Protein AF-A0A7R9LX48-F1 (afdb_monomer)

Nearest PDB structures (foldseek):
  8v8c-assembly1_E  TM=8.780E-01  e=1.061E-19  Homo sapiens
  8v8d-assembly1_E  TM=8.866E-01  e=4.436E-19  Homo sapiens
  8ut1-assembly1_A  TM=8.371E-01  e=2.857E-19  Homo sapiens
  7koo-assembly1_A  TM=8.079E-01  e=8.516E-20  Homo sapiens
  8v8d-assembly1_B  TM=8.212E-01  e=4.436E-19  Homo sapiens

Secondary structure (DSSP, 8-state):
----PPPP---TTTTS-EEEEEEEEE-SSS-TTT------SSPP-TT-PPPSSEEEEEEEEEEEEEEETTEEEEEEEEEEEEEEEE--HHHIIIIIHHHHHHHHHHHHGGGS-TT-HHHHHHHHHHHHHHHHHHHHHHHHH-S--SS--HHHHHHHHHHHHHHHHHHHHHHHHHTT-------------------EE--EEEEEEEEE--GGGGTT--EEEE-TTSS----EEETTBS-TTHHHHSB---PEEEETEEEEEE--EE---B------TTTTS-EEEEEEEEEESS--TTT----------TT----SSEEEEEEEEEEEEEEETTEEEEEEEEEEEEEEEE--HHHIIIIIHHHHHHHHHHHHHTTS-TT-THHHHHHHHHHHHHHHHHHHHHHHS-S--SS--HHHHHHHHHHHHHHHHHHHHHHHHHHHHS-PPPPHHHHHHHSPPGGG---------------------------------------------------TTSSSS----

Sequence (521 aa):
MLVKSLCDVDISDWPYDEQNCFLRFGSWTHDGLSIDISNDSKISLNDYWKSPEWDLIDSRSERRDFYFDCCPEPYPDVTFYLRLRRKTSLYHFTVFIPVTTAVILNLLMFWFSIRSSVRFLLSSLSLLMLTVILLYLGSKFGLGANSIPYAIRYISRTILTIGLTLVWTTIAYNLLNMNIQLPDPLRRLTAPTEWLAIKQSLTDSHLTWKPEDYGGISTIRVNADEVFKPDIMLYNSADVLSMKDNLIQTKLLLFSNGRLFWEPPILVKSLCDVDISNWPYDEQNCFLRFGSWTHDGLSYLYSLPNIVVKKLWKSPEWDLIDSRSERRDIYYDCCPEPYPDVTFYLRLRRKTSLYHFTVFIPVTTAVILNLLMFWFSIRSSVRFLLSSLSLLMLTIILLYLGSKFGLGANSIPYAIRYISRTILTIGLTLVWTTIAYNLLNMNIQLPDPLRRLTAPTEWLVIHSTHENSDTMVLTNDQQVINNPKDKSLEVLNSKHNGKNNATLPIDRLSDFNRSFLQGVV

Solvent-accessible surface area (backbone atoms only — not comparable to full-atom values): 32342 Å² total; per-residue (Å²): 134,90,80,84,71,82,58,82,73,68,36,42,59,42,63,74,27,65,36,74,33,58,48,81,48,61,64,92,88,52,39,36,91,81,52,71,75,85,78,93,66,68,71,81,61,90,89,58,79,84,52,55,48,39,45,80,78,46,60,48,66,46,71,49,75,43,70,53,99,90,44,96,58,45,36,42,30,43,36,36,40,37,33,34,35,44,48,47,70,51,47,44,53,56,47,49,51,56,52,54,46,40,52,55,55,55,64,56,40,74,77,50,60,87,86,41,68,55,44,59,50,56,47,52,49,42,44,51,47,51,50,53,52,50,53,54,53,46,72,73,62,56,95,82,58,95,47,74,27,52,59,57,57,48,52,53,53,50,47,50,55,49,49,52,52,47,52,52,52,47,51,63,42,44,77,71,55,77,88,85,92,87,88,90,92,90,87,89,90,89,85,91,87,83,82,43,70,53,83,46,75,51,72,41,88,86,59,51,55,63,28,79,88,56,84,62,52,50,67,49,78,48,57,64,85,80,51,96,72,82,62,71,40,61,74,48,38,68,50,67,77,45,54,69,75,41,40,52,90,51,70,25,43,38,30,31,84,11,35,37,41,39,69,40,46,36,56,84,53,62,53,59,84,66,66,37,40,54,38,61,77,29,66,39,73,36,56,49,39,35,30,51,81,87,56,45,44,89,80,47,81,83,72,84,68,76,82,75,77,83,77,72,77,82,53,92,56,44,43,80,77,47,75,54,70,48,76,46,73,42,73,49,101,90,44,96,60,41,40,47,34,43,38,36,39,39,34,34,35,47,60,43,68,67,52,45,65,72,46,50,46,58,50,53,48,36,51,51,46,44,61,51,33,72,77,48,63,75,89,44,60,63,42,56,52,46,40,50,51,31,45,43,54,52,49,55,52,43,46,52,51,44,64,70,64,48,58,20,55,86,45,68,31,48,55,58,59,49,52,41,50,48,45,51,52,54,44,51,53,53,52,50,52,50,52,54,43,48,60,76,70,50,95,65,85,70,56,67,75,56,45,68,69,68,49,76,69,77,90,75,66,85,82,80,87,78,89,74,93,80,83,80,94,77,89,85,90,77,80,96,75,91,81,90,81,88,78,84,89,87,89,81,89,80,88,82,90,82,89,85,90,85,82,85,85,86,87,80,94,86,76,96,81,79,88,79,90,82,80,92,130

pLDDT: mean 72.05, std 21.36, range [21.66, 93.88]

Structure (mmCIF, N/CA/C/O backbone):
data_AF-A0A7R9LX48-F1
#
_entry.id   AF-A0A7R9LX48-F1
#
loop_
_atom_site.group_PDB
_atom_site.id
_atom_site.type_symbol
_atom_site.label_atom_id
_atom_site.label_alt_id
_atom_site.label_comp_id
_atom_site.label_asym_id
_atom_site.label_entity_id
_atom_site.label_seq_id
_atom_site.pdbx_PDB_ins_code
_atom_site.Cartn_x
_atom_site.Cartn_y
_atom_site.Cartn_z
_atom_site.occupancy
_atom_site.B_iso_or_equiv
_atom_site.auth_seq_id
_atom_site.auth_comp_id
_atom_site.auth_asym_id
_atom_site.auth_atom_id
_atom_site.pdbx_PDB_model_num
ATOM 1 N N . MET A 1 1 ? 15.789 9.978 -20.366 1.00 42.72 1 MET A N 1
ATOM 2 C CA . MET A 1 1 ? 16.245 10.582 -19.089 1.00 42.72 1 MET A CA 1
ATOM 3 C C . MET A 1 1 ? 15.123 10.430 -18.071 1.00 42.72 1 MET A C 1
ATOM 5 O O . MET A 1 1 ? 14.042 10.920 -18.362 1.00 42.72 1 MET A O 1
ATOM 9 N N . LEU A 1 2 ? 15.311 9.743 -16.934 1.00 46.19 2 LEU A N 1
ATOM 10 C CA . LEU A 1 2 ? 14.241 9.652 -15.924 1.00 46.19 2 LEU A CA 1
ATOM 11 C C . LEU A 1 2 ? 14.412 10.766 -14.887 1.00 46.19 2 LE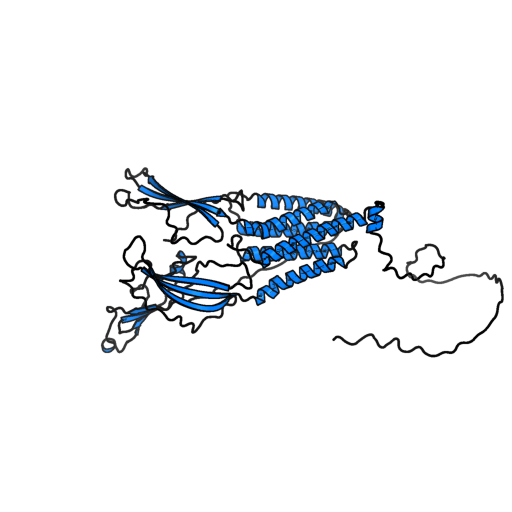U A C 1
ATOM 13 O O . LEU A 1 2 ? 15.250 10.682 -13.991 1.00 46.19 2 LEU A O 1
ATOM 17 N N . VAL A 1 3 ? 13.628 11.829 -15.060 1.00 61.56 3 VAL A N 1
ATOM 18 C CA . VAL A 1 3 ? 13.671 13.029 -14.223 1.00 61.56 3 VAL A CA 1
ATOM 19 C C . VAL A 1 3 ? 12.763 12.836 -13.013 1.00 61.56 3 VAL A C 1
ATOM 21 O O . VAL A 1 3 ? 11.554 12.670 -13.151 1.00 61.56 3 VAL A O 1
ATOM 24 N N . LYS A 1 4 ? 13.348 12.877 -11.815 1.00 64.88 4 LYS A N 1
ATOM 25 C CA . LYS A 1 4 ? 12.601 13.026 -10.562 1.00 64.88 4 LYS A CA 1
ATOM 26 C C . LYS A 1 4 ? 12.498 14.520 -10.272 1.00 64.88 4 LYS A C 1
ATOM 28 O O . LYS A 1 4 ? 13.511 15.132 -9.945 1.00 64.88 4 LYS A O 1
ATOM 33 N N . SER A 1 5 ? 11.309 15.105 -10.402 1.00 74.19 5 SER A N 1
ATOM 34 C CA . SER A 1 5 ? 11.059 16.457 -9.899 1.00 74.19 5 SER A CA 1
ATOM 35 C C . SER A 1 5 ? 10.592 16.425 -8.449 1.00 74.19 5 SER A C 1
ATOM 37 O O . SER A 1 5 ? 10.004 15.451 -7.974 1.00 74.19 5 SER A O 1
ATOM 39 N N . LEU A 1 6 ? 10.850 17.526 -7.750 1.00 77.38 6 LEU A N 1
ATOM 40 C CA . LEU A 1 6 ? 10.155 17.848 -6.517 1.00 77.38 6 LEU A CA 1
ATOM 41 C C . LEU A 1 6 ? 8.783 18.411 -6.898 1.00 77.38 6 LEU A C 1
ATOM 43 O O . LEU A 1 6 ? 8.697 19.450 -7.546 1.00 77.38 6 LEU A O 1
ATOM 47 N N . CYS A 1 7 ? 7.725 17.713 -6.500 1.00 82.88 7 CYS A N 1
ATOM 48 C CA . CYS A 1 7 ? 6.380 18.269 -6.441 1.00 82.88 7 CYS A CA 1
ATOM 49 C C . CYS A 1 7 ? 6.104 18.623 -4.979 1.00 82.88 7 CYS A C 1
ATOM 51 O O . CYS A 1 7 ? 6.308 17.774 -4.109 1.00 82.88 7 CYS A O 1
ATOM 53 N N . ASP A 1 8 ? 5.684 19.858 -4.706 1.00 80.62 8 ASP A N 1
ATOM 54 C CA . ASP A 1 8 ? 5.166 20.217 -3.386 1.00 80.62 8 ASP A CA 1
ATOM 55 C C . ASP A 1 8 ? 3.741 19.666 -3.274 1.00 80.62 8 ASP A C 1
ATOM 57 O O . ASP A 1 8 ? 2.909 19.890 -4.155 1.00 80.62 8 ASP A O 1
ATOM 61 N N . VAL A 1 9 ? 3.498 18.863 -2.241 1.00 81.25 9 VAL A N 1
ATOM 62 C CA . VAL A 1 9 ? 2.287 18.047 -2.090 1.00 81.25 9 VAL A CA 1
ATOM 63 C C . VAL A 1 9 ? 1.532 18.548 -0.868 1.00 81.25 9 VAL A C 1
ATOM 65 O O . VAL A 1 9 ? 1.951 18.287 0.263 1.00 81.25 9 VAL A O 1
ATOM 68 N N . ASP A 1 10 ? 0.400 19.225 -1.071 1.00 83.50 10 ASP A N 1
ATOM 69 C CA . ASP A 1 10 ? -0.455 19.618 0.050 1.00 83.50 10 ASP A CA 1
ATOM 70 C C . ASP A 1 10 ? -1.333 18.439 0.474 1.00 83.50 10 ASP A C 1
ATOM 72 O O . ASP A 1 10 ? -2.256 18.022 -0.225 1.00 83.50 10 ASP A O 1
ATOM 76 N N . ILE A 1 11 ? -1.041 17.890 1.650 1.00 84.62 11 ILE A N 1
ATOM 77 C CA . ILE A 1 11 ? -1.759 16.749 2.226 1.00 84.62 11 ILE A CA 1
ATOM 78 C C . ILE A 1 11 ? -2.866 17.164 3.208 1.00 84.62 11 ILE A C 1
ATOM 80 O O . ILE A 1 11 ? -3.374 16.313 3.943 1.00 84.62 11 ILE A O 1
ATOM 84 N N . SER A 1 12 ? -3.258 18.445 3.243 1.00 85.19 12 SER A N 1
ATOM 85 C CA . SER A 1 12 ? -4.293 18.961 4.154 1.00 85.19 12 SER A CA 1
ATOM 86 C C . SER A 1 12 ? -5.594 18.148 4.076 1.00 85.19 12 SER A C 1
ATOM 88 O O . SER A 1 12 ? -6.028 17.604 5.097 1.00 85.19 12 SER A O 1
ATOM 90 N N . ASP A 1 13 ? -6.139 17.976 2.866 1.00 85.19 13 ASP A N 1
ATOM 91 C CA . ASP A 1 13 ? -7.401 17.268 2.569 1.00 85.19 13 ASP A CA 1
ATOM 92 C C . ASP A 1 13 ? -7.255 15.750 2.336 1.00 85.19 13 ASP A C 1
ATOM 94 O O . ASP A 1 13 ? -8.155 15.086 1.812 1.00 85.19 13 ASP A O 1
ATOM 98 N N . TRP A 1 14 ? -6.135 15.154 2.754 1.00 85.50 14 TRP A N 1
ATOM 99 C CA . TRP A 1 14 ? -5.916 13.714 2.607 1.00 85.50 14 TRP A CA 1
ATOM 100 C C . TRP A 1 14 ? -7.057 12.874 3.235 1.00 85.50 14 TRP A C 1
ATOM 102 O O . TRP A 1 14 ? -7.504 13.173 4.352 1.00 85.50 14 TRP A O 1
ATOM 112 N N . PRO A 1 15 ? -7.502 11.775 2.583 1.00 85.38 15 PRO A N 1
ATOM 113 C CA . PRO A 1 15 ? -6.955 11.174 1.358 1.00 85.38 15 PRO A CA 1
ATOM 114 C C . PRO A 1 15 ? -7.598 11.664 0.051 1.00 85.38 15 PRO A C 1
ATOM 116 O O . PRO A 1 15 ? -7.398 11.025 -0.978 1.00 85.38 15 PRO A O 1
ATOM 119 N N . TYR A 1 16 ? -8.402 12.728 0.073 1.00 88.31 16 TYR A N 1
ATOM 120 C CA . TYR A 1 16 ? -9.084 13.262 -1.117 1.00 88.31 16 TYR A CA 1
ATOM 121 C C . TYR A 1 16 ? -8.260 14.345 -1.826 1.00 88.31 16 TYR A C 1
ATOM 123 O O . TYR A 1 16 ? -8.802 15.156 -2.573 1.00 88.31 16 TYR A O 1
ATOM 131 N N . ASP A 1 17 ? -6.954 14.368 -1.567 1.00 86.75 17 ASP A N 1
ATOM 132 C CA . ASP A 1 17 ? -6.044 15.402 -2.023 1.00 86.75 17 ASP A CA 1
ATOM 133 C C . ASP A 1 17 ? -5.820 15.368 -3.547 1.00 86.75 17 ASP A C 1
ATOM 135 O O . ASP A 1 17 ? -5.665 14.309 -4.170 1.00 86.75 17 ASP A O 1
ATOM 139 N N . GLU A 1 18 ? -5.792 16.565 -4.136 1.00 90.56 18 GLU A N 1
ATOM 140 C CA . GLU A 1 18 ? -5.406 16.815 -5.523 1.00 90.56 18 GLU A CA 1
ATOM 141 C C . GLU A 1 18 ? -4.101 17.601 -5.560 1.00 90.56 18 GLU A C 1
ATOM 143 O O . GLU A 1 18 ? -3.946 18.589 -4.849 1.00 90.56 18 GLU A O 1
ATOM 148 N N . GLN A 1 19 ? -3.178 17.177 -6.418 1.00 90.00 19 GLN A N 1
ATOM 149 C CA . GLN A 1 19 ? -1.835 17.736 -6.514 1.00 90.00 19 GLN A CA 1
ATOM 150 C C . GLN A 1 19 ? -1.603 18.300 -7.910 1.00 90.00 19 GLN A C 1
ATOM 152 O O . GLN A 1 19 ? -1.881 17.636 -8.911 1.00 90.00 19 GLN A O 1
ATOM 157 N N . ASN A 1 20 ? -1.073 19.520 -7.978 1.00 90.06 20 ASN A N 1
ATOM 158 C CA . ASN A 1 20 ? -0.695 20.178 -9.226 1.00 90.06 20 ASN A CA 1
ATOM 159 C C . ASN A 1 20 ? 0.831 20.174 -9.338 1.00 90.06 20 ASN A C 1
ATOM 161 O O . ASN A 1 20 ? 1.501 21.131 -8.953 1.00 90.06 20 ASN A O 1
ATOM 165 N N . CYS A 1 21 ? 1.377 19.075 -9.847 1.00 90.06 21 CYS A N 1
ATOM 166 C CA . CYS A 1 21 ? 2.811 18.932 -10.056 1.00 90.06 21 CYS A CA 1
ATOM 167 C C . CYS A 1 21 ? 3.228 19.579 -11.379 1.00 90.06 21 CYS A C 1
ATOM 169 O O . CYS A 1 21 ? 2.455 19.598 -12.338 1.00 90.06 21 CYS A O 1
ATOM 171 N N . PHE A 1 22 ? 4.468 20.060 -11.463 1.00 88.06 22 PHE A N 1
ATOM 172 C CA . PHE A 1 22 ? 5.034 20.538 -12.721 1.00 88.06 22 PHE A CA 1
ATOM 173 C C . PHE A 1 22 ? 6.411 19.929 -13.005 1.00 88.06 22 PHE A C 1
ATOM 175 O O . PHE A 1 22 ? 7.167 19.570 -12.099 1.00 88.06 22 PHE A O 1
ATOM 182 N N . LEU A 1 23 ? 6.720 19.794 -14.293 1.00 87.44 23 LEU A N 1
ATOM 183 C CA . LEU A 1 23 ? 8.007 19.361 -14.824 1.00 87.44 23 LEU A CA 1
ATOM 184 C C . LEU A 1 23 ? 8.488 20.439 -15.791 1.00 87.44 23 LEU A C 1
ATOM 186 O O . LEU A 1 23 ? 7.811 20.715 -16.777 1.00 87.44 23 LEU A O 1
ATOM 190 N N . ARG A 1 24 ? 9.635 21.056 -15.506 1.00 86.50 24 ARG A N 1
ATOM 191 C CA . ARG A 1 24 ? 10.210 22.125 -16.327 1.00 86.50 24 ARG A CA 1
ATOM 192 C C . ARG A 1 24 ? 11.429 21.598 -17.076 1.00 86.50 24 ARG A C 1
ATOM 194 O O . ARG A 1 24 ? 12.352 21.095 -16.439 1.00 86.50 24 ARG A O 1
ATOM 201 N N . PHE A 1 25 ? 11.424 21.720 -18.398 1.00 86.88 25 PHE A N 1
ATOM 202 C CA . PHE A 1 25 ? 12.516 21.303 -19.274 1.00 86.88 25 PHE A CA 1
ATOM 203 C C . PHE A 1 25 ? 12.965 22.488 -20.124 1.00 86.88 25 PHE A C 1
ATOM 205 O O . PHE A 1 25 ? 12.151 2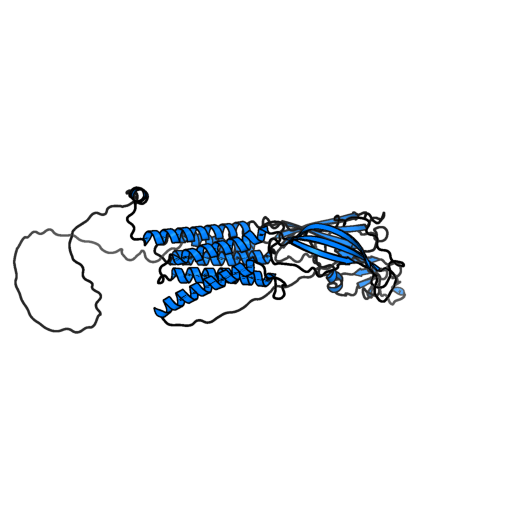3.120 -20.787 1.00 86.88 25 PHE A O 1
ATOM 212 N N . GLY A 1 26 ? 14.260 22.774 -20.113 1.00 87.31 26 GLY A N 1
ATOM 213 C CA . GLY A 1 26 ? 14.871 23.846 -20.888 1.00 87.31 26 GLY A CA 1
ATOM 214 C C . GLY A 1 26 ? 16.375 23.626 -20.980 1.00 87.31 26 GLY A C 1
ATOM 215 O O . GLY A 1 26 ? 16.943 22.827 -20.227 1.00 87.31 26 GLY A O 1
ATOM 216 N N . SER A 1 27 ? 17.015 24.319 -21.913 1.00 84.94 27 SER A N 1
ATOM 217 C CA . SER A 1 27 ? 18.471 24.326 -22.034 1.00 84.94 27 SER A CA 1
ATOM 218 C C . SER A 1 27 ? 19.102 25.180 -20.926 1.00 84.94 27 SER A C 1
ATOM 220 O O . SER A 1 27 ? 18.597 26.250 -20.596 1.00 84.94 27 SER A O 1
ATOM 222 N N . TRP A 1 28 ? 20.217 24.713 -20.351 1.00 79.00 28 TRP A N 1
ATOM 223 C CA . TRP A 1 28 ? 20.989 25.467 -19.348 1.00 79.00 28 TRP A CA 1
ATOM 224 C C . TRP A 1 28 ? 22.219 26.181 -19.936 1.00 79.00 28 TRP A C 1
ATOM 226 O O . TRP A 1 28 ? 22.790 27.059 -19.297 1.00 79.00 28 TRP A O 1
ATOM 236 N N . THR A 1 29 ? 22.664 25.786 -21.133 1.00 82.38 29 THR A N 1
ATOM 237 C CA . THR A 1 29 ? 23.929 26.247 -21.745 1.00 82.38 29 THR A CA 1
ATOM 238 C C . THR A 1 29 ? 23.744 26.959 -23.081 1.00 82.38 29 THR A C 1
ATOM 240 O O . THR A 1 29 ? 24.585 27.768 -23.455 1.00 82.38 29 THR A O 1
ATOM 243 N N . HIS A 1 30 ? 22.661 26.651 -23.789 1.00 84.75 30 HIS A N 1
ATOM 244 C CA . HIS A 1 30 ? 22.293 27.215 -25.087 1.00 84.75 30 HIS A CA 1
ATOM 245 C C . HIS A 1 30 ? 21.039 28.077 -24.960 1.00 84.75 30 HIS A C 1
ATOM 247 O O . HIS A 1 30 ? 20.122 27.721 -24.216 1.00 84.75 30 HIS A O 1
ATOM 253 N N . ASP A 1 31 ? 21.025 29.188 -25.683 1.00 85.50 31 ASP A N 1
ATOM 254 C CA . ASP A 1 31 ? 19.901 30.111 -25.816 1.00 85.50 31 ASP A CA 1
ATOM 255 C C . ASP A 1 31 ? 18.892 29.634 -26.879 1.00 85.50 31 ASP A C 1
ATOM 257 O O . ASP A 1 31 ? 19.139 28.691 -27.633 1.00 85.50 31 ASP A O 1
ATOM 261 N N . GLY A 1 32 ? 17.755 30.320 -26.976 1.00 82.69 32 GLY A N 1
ATOM 262 C CA . GLY A 1 32 ? 16.702 30.047 -27.957 1.00 82.69 32 GLY A CA 1
ATOM 263 C C . GLY A 1 32 ? 17.077 30.365 -29.405 1.00 82.69 32 GLY A C 1
ATOM 264 O O . GLY A 1 32 ? 16.365 29.952 -30.315 1.00 82.69 32 GLY A O 1
ATOM 265 N N . LEU A 1 33 ? 18.181 31.085 -29.636 1.00 84.19 33 LEU A N 1
ATOM 266 C CA . LEU A 1 33 ? 18.713 31.338 -30.977 1.00 84.19 33 LEU A CA 1
ATOM 267 C C . LEU A 1 33 ? 19.552 30.159 -31.491 1.00 84.19 33 LEU A C 1
ATOM 269 O O . LEU A 1 33 ? 19.600 29.934 -32.700 1.00 84.19 33 LEU A O 1
ATOM 273 N N . SER A 1 34 ? 20.194 29.402 -30.595 1.00 85.44 34 SER A N 1
ATOM 274 C CA . SER A 1 34 ? 20.940 28.186 -30.942 1.00 85.44 34 SER A CA 1
ATOM 275 C C . SER A 1 34 ? 20.128 26.896 -30.779 1.00 85.44 34 SER A C 1
ATOM 277 O O . SER A 1 34 ? 20.338 25.963 -31.554 1.00 85.44 34 SER A O 1
ATOM 279 N N . ILE A 1 35 ? 19.190 26.831 -29.825 1.00 82.69 35 ILE A N 1
ATOM 280 C CA . ILE A 1 35 ? 18.263 25.704 -29.630 1.00 82.69 35 ILE A CA 1
ATOM 281 C C . ILE A 1 35 ? 16.863 26.232 -29.282 1.00 82.69 35 ILE A C 1
ATOM 283 O O . ILE A 1 35 ? 16.587 26.563 -28.129 1.00 82.69 35 ILE A O 1
ATOM 287 N N . ASP A 1 36 ? 15.950 26.242 -30.257 1.00 80.50 36 ASP A N 1
ATOM 288 C CA . ASP A 1 36 ? 14.526 26.479 -29.991 1.00 80.50 36 ASP A CA 1
ATOM 289 C C . ASP A 1 36 ? 13.814 25.178 -29.579 1.00 80.50 36 ASP A C 1
ATOM 291 O O . ASP A 1 36 ? 14.086 24.098 -30.109 1.00 80.50 36 ASP A O 1
ATOM 295 N N . ILE A 1 37 ? 12.891 25.286 -28.623 1.00 82.56 37 ILE A N 1
ATOM 296 C CA . ILE A 1 37 ? 12.090 24.176 -28.101 1.00 82.56 37 ILE A CA 1
ATOM 297 C C . ILE A 1 37 ? 10.623 24.473 -28.421 1.00 82.56 37 ILE A C 1
ATOM 299 O O . ILE A 1 37 ? 10.013 25.349 -27.802 1.00 82.56 37 ILE A O 1
ATOM 303 N N . SER A 1 38 ? 10.046 23.744 -29.378 1.00 78.94 38 SER A N 1
ATOM 304 C CA . SER A 1 38 ? 8.630 23.859 -29.742 1.00 78.94 38 SER A CA 1
ATOM 305 C C . SER A 1 38 ? 7.711 23.133 -28.745 1.00 78.94 38 SER A C 1
ATOM 307 O O . SER A 1 38 ? 8.128 22.263 -27.978 1.00 78.94 38 SER A O 1
ATOM 309 N N . ASN A 1 39 ? 6.427 23.501 -28.741 1.00 79.62 39 ASN A N 1
ATOM 310 C CA . ASN A 1 39 ? 5.375 22.839 -27.960 1.00 79.62 39 ASN A CA 1
ATOM 311 C C . ASN A 1 39 ? 4.197 22.518 -28.887 1.00 79.62 39 ASN A C 1
ATOM 313 O O . ASN A 1 39 ? 3.178 23.208 -28.874 1.00 79.62 39 ASN A O 1
ATOM 317 N N . ASP A 1 40 ? 4.374 21.505 -29.733 1.00 63.09 40 ASP A N 1
ATOM 318 C CA . ASP A 1 40 ? 3.493 21.288 -30.886 1.00 63.09 40 ASP A CA 1
ATOM 319 C C . ASP A 1 40 ? 2.168 20.575 -30.559 1.00 63.09 40 ASP A C 1
ATOM 321 O O . ASP A 1 40 ? 1.247 20.605 -31.373 1.00 63.09 40 ASP A O 1
ATOM 325 N N . SER A 1 41 ? 2.016 19.950 -29.381 1.00 66.50 41 SER A N 1
ATOM 326 C CA . SER A 1 41 ? 0.722 19.404 -28.922 1.00 66.50 41 SER A CA 1
ATOM 327 C C . SER A 1 41 ? 0.709 18.986 -27.438 1.00 66.50 41 SER A C 1
ATOM 329 O O . SER A 1 41 ? 1.698 19.115 -26.717 1.00 66.50 41 SER A O 1
ATOM 331 N N . LYS A 1 42 ? -0.451 18.494 -26.965 1.00 68.12 42 LYS A N 1
ATOM 332 C CA . LYS A 1 42 ? -0.624 17.879 -25.636 1.00 68.12 42 LYS A CA 1
ATOM 333 C C . LYS A 1 42 ? 0.345 16.707 -25.434 1.00 68.12 42 LYS A C 1
ATOM 335 O O . LYS A 1 42 ? 0.668 15.999 -26.381 1.00 68.12 42 LYS A O 1
ATOM 340 N N . ILE A 1 43 ? 0.699 16.439 -24.175 1.00 79.75 43 ILE A N 1
ATOM 341 C CA . ILE A 1 43 ? 1.513 15.279 -23.779 1.00 79.75 43 ILE A CA 1
ATOM 342 C C . ILE A 1 43 ? 0.920 13.985 -24.359 1.00 79.75 43 ILE A C 1
ATOM 344 O O . ILE A 1 43 ? -0.225 13.642 -24.058 1.00 79.75 43 ILE A O 1
ATOM 348 N N . SER A 1 44 ? 1.707 13.253 -25.154 1.00 78.75 44 SER A N 1
ATOM 349 C CA . SER A 1 44 ? 1.326 11.917 -25.619 1.00 78.75 44 SER A CA 1
ATOM 350 C C . SER A 1 44 ? 1.309 10.935 -24.448 1.00 78.75 44 SER A C 1
ATOM 352 O O . SER A 1 44 ? 2.261 10.854 -23.672 1.00 78.75 44 SER A O 1
ATOM 354 N N . LEU A 1 45 ? 0.216 10.180 -24.327 1.00 83.94 45 LEU A N 1
ATOM 355 C CA . LEU A 1 45 ? 0.010 9.174 -23.281 1.00 83.94 45 LEU A CA 1
ATOM 356 C C . LEU A 1 45 ? 0.129 7.735 -23.817 1.00 83.94 45 LEU A C 1
ATOM 358 O O . LEU A 1 45 ? -0.237 6.796 -23.113 1.00 83.94 45 LEU A O 1
ATOM 362 N N . ASN A 1 46 ? 0.646 7.547 -25.038 1.00 78.06 46 ASN A N 1
ATOM 363 C CA . ASN A 1 46 ? 0.853 6.218 -25.634 1.00 78.06 46 ASN A CA 1
ATOM 364 C C . ASN A 1 46 ? 1.794 5.358 -24.771 1.00 78.06 46 ASN A C 1
ATOM 366 O O . ASN A 1 46 ? 1.505 4.195 -24.505 1.00 78.06 46 ASN A O 1
ATOM 370 N N . ASP A 1 47 ? 2.861 5.978 -24.259 1.00 74.94 47 ASP A N 1
ATOM 371 C CA . ASP A 1 47 ? 3.816 5.400 -23.310 1.00 74.94 47 ASP A CA 1
ATOM 372 C C . ASP A 1 47 ? 3.549 5.873 -21.855 1.00 74.94 47 ASP A C 1
ATOM 374 O O . ASP A 1 47 ? 4.471 6.078 -21.063 1.00 74.94 47 ASP A O 1
ATOM 378 N N . TYR A 1 48 ? 2.278 6.067 -21.466 1.00 81.06 48 TYR A N 1
ATOM 379 C CA . TYR A 1 48 ? 1.904 6.368 -20.076 1.00 81.06 48 TYR A CA 1
ATOM 380 C C . TYR A 1 48 ? 1.482 5.113 -19.298 1.00 81.06 48 TYR A C 1
ATOM 382 O O . TYR A 1 48 ? 0.431 4.514 -19.539 1.00 81.06 48 TYR A O 1
ATOM 390 N N . TRP A 1 49 ? 2.259 4.769 -18.268 1.00 74.50 49 TRP A N 1
ATOM 391 C CA . TRP A 1 49 ? 1.899 3.731 -17.302 1.00 74.50 49 TRP A CA 1
ATOM 392 C C . TRP A 1 49 ? 1.081 4.327 -16.155 1.00 74.50 49 TRP A C 1
ATOM 394 O O . TRP A 1 49 ? 1.568 5.166 -15.395 1.00 74.50 49 TRP A O 1
ATOM 404 N N . LYS A 1 50 ? -0.167 3.863 -16.011 1.00 76.00 50 LYS A N 1
ATOM 405 C CA . LYS A 1 50 ? -1.067 4.280 -14.927 1.00 76.00 50 LYS A CA 1
ATOM 406 C C . LYS A 1 50 ? -0.421 4.029 -13.570 1.00 76.00 50 LYS A C 1
ATOM 408 O O . LYS A 1 50 ? -0.044 2.903 -13.249 1.00 76.00 50 LYS A O 1
ATOM 413 N N . SER A 1 51 ? -0.349 5.076 -12.754 1.00 77.06 51 SER A N 1
ATOM 414 C CA . SER A 1 51 ? 0.109 4.935 -11.377 1.00 77.06 51 SER A CA 1
ATOM 415 C C . SER A 1 51 ? -0.914 4.126 -10.569 1.00 77.06 51 SER A C 1
ATOM 417 O O . SER A 1 51 ? -2.123 4.344 -10.717 1.00 77.06 51 SER A O 1
ATOM 419 N N . PRO A 1 52 ? -0.471 3.210 -9.690 1.00 65.44 52 PRO A N 1
ATOM 420 C CA . PRO A 1 52 ? -1.367 2.606 -8.719 1.00 65.44 52 PRO A CA 1
ATOM 421 C C . PRO A 1 52 ? -1.959 3.709 -7.824 1.00 65.44 52 PRO A C 1
ATOM 423 O O . PRO A 1 52 ? -3.176 3.871 -7.768 1.00 65.44 52 PRO A O 1
ATOM 426 N N . GLU A 1 53 ? -1.129 4.553 -7.206 1.00 73.75 53 GLU A N 1
ATOM 427 C CA . GLU A 1 53 ? -1.581 5.460 -6.139 1.00 73.75 53 GLU A CA 1
ATOM 428 C C . GLU A 1 53 ? -2.363 6.696 -6.611 1.00 73.75 53 GLU A C 1
ATOM 430 O O . GLU A 1 53 ? -3.152 7.254 -5.839 1.00 73.75 53 GLU A O 1
ATOM 435 N N . TRP A 1 54 ? -2.169 7.104 -7.868 1.00 84.62 54 TRP A N 1
ATOM 436 C CA . TRP A 1 54 ? -2.656 8.375 -8.405 1.00 84.62 54 TRP A CA 1
ATOM 437 C C . TRP A 1 54 ? -3.361 8.206 -9.751 1.00 84.62 54 TRP A C 1
ATOM 439 O O . TRP A 1 54 ? -2.868 7.511 -10.637 1.00 84.62 54 TRP A O 1
ATOM 449 N N . ASP A 1 55 ? -4.475 8.908 -9.923 1.00 87.00 55 ASP A N 1
ATOM 450 C CA . ASP A 1 55 ? -5.126 9.118 -11.212 1.00 87.00 55 ASP A CA 1
ATOM 451 C C . ASP A 1 55 ? -4.646 10.439 -11.827 1.00 87.00 55 ASP A C 1
ATOM 453 O O . ASP A 1 55 ? -4.663 11.483 -11.170 1.00 87.00 55 ASP A O 1
ATOM 457 N N . LEU A 1 56 ? -4.232 10.399 -13.095 1.00 89.75 56 LEU A N 1
ATOM 458 C CA . LEU A 1 56 ? -3.929 11.586 -13.895 1.00 89.75 56 LEU A CA 1
ATOM 459 C C . LEU A 1 56 ? -5.244 12.189 -14.414 1.00 89.75 56 LEU A C 1
ATOM 461 O O . LEU A 1 56 ? -5.951 11.547 -15.187 1.00 89.75 56 LEU A O 1
ATOM 465 N N . ILE A 1 57 ? -5.575 13.405 -13.970 1.00 89.81 57 ILE A N 1
ATOM 466 C CA . ILE A 1 57 ? -6.785 14.138 -14.382 1.00 89.81 57 ILE A CA 1
ATOM 467 C C . ILE A 1 57 ? -6.512 14.994 -15.620 1.00 89.81 57 ILE A C 1
ATOM 469 O O . ILE A 1 57 ? -7.318 15.011 -16.546 1.00 89.81 57 ILE A O 1
ATOM 473 N N . ASP A 1 58 ? -5.413 15.747 -15.596 1.00 88.31 58 ASP A N 1
ATOM 474 C CA . ASP A 1 58 ? -5.049 16.717 -16.630 1.00 88.31 58 ASP A CA 1
ATOM 475 C C . ASP A 1 58 ? -3.529 16.737 -16.825 1.00 88.31 58 ASP A C 1
ATOM 477 O O . ASP A 1 58 ? -2.761 16.503 -15.887 1.00 88.31 58 ASP A O 1
ATOM 481 N N . SER A 1 59 ? -3.112 17.001 -18.059 1.00 87.25 59 SER A N 1
ATOM 482 C CA . SER A 1 59 ? -1.729 16.916 -18.521 1.00 87.25 59 SER A CA 1
ATOM 483 C C . SER A 1 59 ? -1.498 17.941 -19.636 1.00 87.25 59 SER A C 1
ATOM 485 O O . SER A 1 59 ? -1.550 17.614 -20.827 1.00 87.25 59 SER A O 1
ATOM 487 N N . ARG A 1 60 ? -1.287 19.203 -19.248 1.00 88.31 60 ARG A N 1
ATOM 488 C CA . ARG A 1 60 ? -1.106 20.333 -20.175 1.00 88.31 60 ARG A CA 1
ATOM 489 C C . ARG A 1 60 ? 0.356 20.774 -20.259 1.00 88.31 60 ARG A C 1
ATOM 491 O O . ARG A 1 60 ? 1.105 20.612 -19.300 1.00 88.31 60 ARG A O 1
ATOM 498 N N . SER A 1 61 ? 0.752 21.342 -21.392 1.00 88.56 61 SER A N 1
ATOM 499 C CA . SER A 1 61 ? 2.101 21.854 -21.659 1.00 88.56 61 SER A CA 1
ATOM 500 C C . SER A 1 61 ? 2.053 23.332 -22.039 1.00 88.56 61 SER A C 1
ATOM 502 O O . SER A 1 61 ? 1.222 23.748 -22.845 1.00 88.56 61 SER A O 1
ATOM 504 N N . GLU A 1 62 ? 2.957 24.126 -21.472 1.00 88.06 62 GLU A N 1
ATOM 505 C CA . GLU A 1 62 ? 3.081 25.563 -21.727 1.00 88.06 62 GLU A CA 1
ATOM 506 C C . GLU A 1 62 ? 4.557 25.893 -22.020 1.00 88.06 62 GLU A C 1
ATOM 508 O O . GLU A 1 62 ? 5.434 25.591 -21.207 1.00 88.06 62 GLU A O 1
ATOM 513 N N . ARG A 1 63 ? 4.838 26.501 -23.182 1.00 88.31 63 ARG A N 1
ATOM 514 C CA . ARG A 1 63 ? 6.159 27.057 -23.533 1.00 88.31 63 ARG A CA 1
ATOM 515 C C . ARG A 1 63 ? 6.273 28.466 -22.958 1.00 88.31 63 ARG A C 1
ATOM 517 O O . ARG A 1 63 ? 5.316 29.236 -23.046 1.00 88.31 63 ARG A O 1
ATOM 524 N N . ARG A 1 64 ? 7.426 28.813 -22.393 1.00 86.69 64 ARG A N 1
ATOM 525 C CA . ARG A 1 64 ? 7.729 30.145 -21.861 1.00 86.69 64 ARG A CA 1
ATOM 526 C C . ARG A 1 64 ? 9.145 30.551 -22.242 1.00 86.69 64 ARG A C 1
ATOM 528 O O . ARG A 1 64 ? 10.058 29.743 -22.142 1.00 86.69 64 ARG A O 1
ATOM 535 N N . ASP A 1 65 ? 9.309 31.811 -22.622 1.00 87.56 65 ASP A N 1
ATOM 536 C CA . ASP A 1 65 ? 10.616 32.406 -22.890 1.00 87.56 65 ASP A CA 1
ATOM 537 C C . ASP A 1 65 ? 11.042 33.224 -21.672 1.00 87.56 65 ASP A C 1
ATOM 539 O O . ASP A 1 65 ? 10.326 34.131 -21.240 1.00 87.56 65 ASP A O 1
ATOM 543 N N . PHE A 1 66 ? 12.190 32.880 -21.092 1.00 85.19 66 PHE A N 1
ATOM 544 C CA . PHE A 1 66 ? 12.774 33.597 -19.963 1.00 85.19 66 PHE A CA 1
ATOM 545 C C . PHE A 1 66 ? 14.020 34.358 -20.402 1.00 85.19 66 PHE A C 1
ATOM 547 O O . PHE A 1 66 ? 14.813 33.862 -21.192 1.00 85.19 66 PHE A O 1
ATOM 554 N N . TYR A 1 67 ? 14.215 35.545 -19.841 1.00 88.12 67 TYR A N 1
ATOM 555 C CA . TYR A 1 67 ? 15.428 36.339 -20.010 1.00 88.12 67 TYR A CA 1
ATOM 556 C C . TYR A 1 67 ? 16.151 36.377 -18.664 1.00 88.12 67 TYR A C 1
ATOM 558 O O . TYR A 1 67 ? 15.507 36.571 -17.629 1.00 88.12 67 TYR A O 1
ATOM 566 N N . PHE A 1 68 ? 17.463 36.151 -18.662 1.00 85.00 68 PHE A N 1
ATOM 567 C CA . PHE A 1 68 ? 18.285 36.236 -17.454 1.00 85.00 68 PHE A CA 1
ATOM 568 C C . PHE A 1 68 ? 18.948 37.612 -17.372 1.00 85.00 68 PHE A C 1
ATOM 570 O O . PHE A 1 68 ? 19.374 38.150 -18.387 1.00 85.00 68 PHE A O 1
ATOM 577 N N . ASP A 1 69 ? 19.132 38.150 -16.164 1.00 88.25 69 ASP A N 1
ATOM 578 C CA . ASP A 1 69 ? 19.738 39.481 -15.958 1.00 88.25 69 ASP A CA 1
ATOM 579 C C . ASP A 1 69 ? 21.157 39.627 -16.557 1.00 88.25 69 ASP A C 1
ATOM 581 O O . ASP A 1 69 ? 21.654 40.739 -16.728 1.00 88.25 69 ASP A O 1
ATOM 585 N N . CYS A 1 70 ? 21.827 38.510 -16.868 1.00 85.44 70 CYS A N 1
ATOM 586 C CA . CYS A 1 70 ? 23.153 38.468 -17.482 1.00 85.44 70 CYS A CA 1
ATOM 587 C C . CYS A 1 70 ? 23.168 38.488 -19.023 1.00 85.44 70 CYS A C 1
ATOM 589 O O . CYS A 1 70 ? 24.225 38.782 -19.582 1.00 85.44 70 CYS A O 1
ATOM 591 N N . CYS A 1 71 ? 22.058 38.170 -19.701 1.00 82.19 71 CYS A N 1
ATOM 592 C CA . CYS A 1 71 ? 22.023 37.868 -21.139 1.00 82.19 71 CYS A CA 1
ATOM 593 C C . CYS A 1 71 ? 20.728 38.393 -21.799 1.00 82.19 71 CYS A C 1
ATOM 595 O O . CYS A 1 71 ? 19.640 38.050 -21.334 1.00 82.19 71 CYS A O 1
ATOM 597 N N . PRO A 1 72 ? 20.797 39.203 -22.878 1.00 86.31 72 PRO A N 1
ATOM 598 C CA . PRO A 1 72 ? 19.608 39.696 -23.582 1.00 86.31 72 PRO A CA 1
ATOM 599 C C . PRO A 1 72 ? 18.891 38.631 -24.434 1.00 86.31 72 PRO A C 1
ATOM 601 O O . PRO A 1 72 ? 17.790 38.887 -24.925 1.00 86.31 72 PRO A O 1
ATOM 604 N N . GLU A 1 73 ? 19.496 37.464 -24.648 1.00 88.62 73 GLU A N 1
ATOM 605 C CA . GLU A 1 73 ? 18.938 36.373 -25.444 1.00 88.62 73 GLU A CA 1
ATOM 606 C C . GLU A 1 73 ? 17.830 35.609 -24.680 1.00 88.62 73 GLU A C 1
ATOM 608 O O . GLU A 1 73 ? 17.924 35.425 -23.463 1.00 88.62 73 GLU A O 1
ATOM 613 N N . PRO A 1 74 ? 16.762 35.145 -25.362 1.00 88.75 74 PRO A N 1
ATOM 614 C CA . PRO A 1 74 ? 15.710 34.354 -24.730 1.00 88.75 74 PRO A CA 1
ATOM 615 C C . PRO A 1 74 ? 16.183 32.925 -24.452 1.00 88.75 74 PRO A C 1
ATOM 617 O O . PRO A 1 74 ? 16.795 32.289 -25.304 1.00 88.75 74 PRO A O 1
ATOM 620 N N . TYR A 1 75 ? 15.809 32.380 -23.301 1.00 89.31 75 TYR A N 1
ATOM 621 C CA . TYR A 1 75 ? 15.995 30.982 -22.924 1.00 89.31 75 TYR A CA 1
ATOM 622 C C . TYR A 1 75 ? 14.617 30.304 -22.858 1.00 89.31 75 TYR A C 1
ATOM 624 O O . TYR A 1 75 ? 13.890 30.498 -21.875 1.00 89.31 75 TYR A O 1
ATOM 632 N N . PRO A 1 76 ? 14.220 29.551 -23.902 1.00 88.44 76 PRO A N 1
ATOM 633 C CA . PRO A 1 76 ? 12.935 28.868 -23.940 1.00 88.44 76 PRO A CA 1
ATOM 634 C C . PRO A 1 76 ? 12.921 27.662 -22.996 1.00 88.44 76 PRO A C 1
ATOM 636 O O . PRO A 1 76 ? 13.856 26.857 -22.950 1.00 88.44 76 PRO A O 1
ATOM 639 N N . ASP A 1 77 ? 11.814 27.497 -22.278 1.00 89.06 77 ASP A N 1
ATOM 640 C CA . ASP A 1 77 ? 11.490 26.285 -21.534 1.00 89.06 77 ASP A CA 1
ATOM 641 C C . ASP A 1 77 ? 10.071 25.802 -21.837 1.00 89.06 77 ASP A C 1
ATOM 643 O O . ASP A 1 77 ? 9.158 26.589 -22.093 1.00 89.06 77 ASP A O 1
ATOM 647 N N . VAL A 1 78 ? 9.871 24.491 -21.744 1.00 88.88 78 VAL A N 1
ATOM 648 C CA . VAL A 1 78 ? 8.549 23.870 -21.735 1.00 88.88 78 VAL A CA 1
ATOM 649 C C . VAL A 1 78 ? 8.266 23.362 -20.330 1.00 88.88 78 VAL A C 1
ATOM 651 O O . VAL A 1 78 ? 8.988 22.528 -19.773 1.00 88.88 78 VAL A O 1
ATOM 654 N N . THR A 1 79 ? 7.181 23.866 -19.750 1.00 88.50 79 THR A N 1
ATOM 655 C CA . THR A 1 79 ? 6.657 23.410 -18.469 1.00 88.50 79 THR A CA 1
ATOM 656 C C . THR A 1 79 ? 5.420 22.548 -18.696 1.00 88.50 79 THR A C 1
ATOM 658 O O . THR A 1 79 ? 4.402 23.005 -19.215 1.00 88.50 79 THR A O 1
ATOM 661 N N . PHE A 1 80 ? 5.490 21.295 -18.260 1.00 88.25 80 PHE A N 1
ATOM 662 C CA . PHE A 1 80 ? 4.358 20.381 -18.207 1.00 88.25 80 PHE A CA 1
ATOM 663 C C . PHE A 1 80 ? 3.690 20.463 -16.837 1.00 88.25 80 PHE A C 1
ATOM 665 O O . PHE A 1 80 ? 4.357 20.292 -15.818 1.00 88.25 80 PHE A O 1
ATOM 672 N N . TYR A 1 81 ? 2.379 20.674 -16.809 1.00 88.38 81 TYR A N 1
ATOM 673 C CA . TYR A 1 81 ? 1.552 20.671 -15.607 1.00 88.38 81 TYR A CA 1
ATOM 674 C C . TYR A 1 81 ? 0.728 19.381 -15.555 1.00 88.38 81 TYR A C 1
ATOM 676 O O . TYR A 1 81 ? -0.057 19.093 -16.461 1.00 88.38 81 TYR A O 1
ATOM 684 N N . LEU A 1 82 ? 0.904 18.615 -14.479 1.00 89.88 82 LEU A N 1
ATOM 685 C CA . LEU A 1 82 ? 0.240 17.342 -14.217 1.00 89.88 82 LEU A CA 1
ATOM 686 C C . LEU A 1 82 ? -0.686 17.498 -13.009 1.00 89.88 82 LEU A C 1
ATOM 688 O O . LEU A 1 82 ? -0.218 17.703 -11.886 1.00 89.88 82 LEU A O 1
ATOM 692 N N . ARG A 1 83 ? -1.997 17.369 -13.227 1.00 91.31 83 ARG A N 1
ATOM 693 C CA . ARG A 1 83 ? -2.991 17.342 -12.147 1.00 91.31 83 ARG A CA 1
ATOM 694 C C . ARG A 1 83 ? -3.281 15.898 -11.764 1.00 91.31 83 ARG A C 1
ATOM 696 O O . ARG A 1 83 ? -3.825 15.138 -12.564 1.00 91.31 83 ARG A O 1
ATOM 703 N N . LEU A 1 84 ? -2.926 15.532 -10.539 1.00 89.88 84 LEU A N 1
ATOM 704 C CA . LEU A 1 84 ? -3.042 14.182 -9.993 1.00 89.88 84 LEU A CA 1
ATOM 705 C C . LEU A 1 84 ? -4.079 14.154 -8.863 1.00 89.88 84 LEU A C 1
ATOM 707 O O . LEU A 1 84 ? -4.139 15.085 -8.064 1.00 89.88 84 LEU A O 1
ATOM 711 N N . ARG A 1 85 ? -4.861 13.077 -8.746 1.00 89.62 85 ARG A N 1
ATOM 712 C CA . ARG A 1 85 ? -5.771 12.831 -7.609 1.00 89.62 85 ARG A CA 1
ATOM 713 C C . ARG A 1 85 ? -5.512 11.460 -7.009 1.00 89.62 85 ARG A C 1
ATOM 715 O O . ARG A 1 85 ? -5.284 10.494 -7.733 1.00 89.62 85 ARG A O 1
ATOM 722 N N . ARG A 1 86 ? -5.534 11.366 -5.683 1.00 87.00 86 ARG A N 1
ATOM 723 C CA . ARG A 1 86 ? -5.283 10.111 -4.966 1.00 87.00 86 ARG A CA 1
ATOM 724 C C . ARG A 1 86 ? -6.469 9.142 -5.057 1.00 87.00 86 ARG A C 1
ATOM 726 O O . ARG A 1 86 ? -7.624 9.547 -4.922 1.00 87.00 86 ARG A O 1
ATOM 733 N N . LYS A 1 87 ? -6.197 7.837 -5.179 1.00 82.25 87 LYS A N 1
ATOM 734 C CA . LYS A 1 87 ? -7.232 6.791 -5.051 1.00 82.25 87 LYS A CA 1
ATOM 735 C C . LYS A 1 87 ? -7.631 6.578 -3.588 1.00 82.25 87 LYS A C 1
ATOM 737 O O . LYS A 1 87 ? -6.854 6.064 -2.793 1.00 82.25 87 LYS A O 1
ATOM 742 N N . THR A 1 88 ? -8.864 6.925 -3.221 1.00 83.56 88 THR A N 1
ATOM 743 C CA . THR A 1 88 ? -9.311 6.991 -1.811 1.00 83.56 88 THR A CA 1
ATOM 744 C C . THR A 1 88 ? -9.826 5.671 -1.219 1.00 83.56 88 THR A C 1
ATOM 746 O O . THR A 1 88 ? -9.852 5.509 0.002 1.00 83.56 88 THR A O 1
ATOM 749 N N . SER A 1 89 ? -10.252 4.705 -2.043 1.00 78.31 89 SER A N 1
ATOM 750 C CA . SER A 1 89 ? -11.111 3.599 -1.575 1.00 78.31 89 SER A CA 1
ATOM 751 C C . SER A 1 89 ? -10.468 2.683 -0.520 1.00 78.31 89 SER A C 1
ATOM 753 O O . SER A 1 89 ? -11.128 2.291 0.443 1.00 78.31 89 SER A O 1
ATOM 755 N N . LEU A 1 90 ? -9.170 2.380 -0.631 1.00 76.31 90 LEU A N 1
ATOM 756 C CA . LEU A 1 90 ? -8.472 1.548 0.359 1.00 76.31 90 LEU A CA 1
ATOM 757 C C . LEU A 1 90 ? -8.378 2.225 1.731 1.00 76.31 90 LEU A C 1
ATOM 759 O O . LEU A 1 90 ? -8.529 1.542 2.744 1.00 76.31 90 LEU A O 1
ATOM 763 N N . TYR A 1 91 ? -8.197 3.548 1.775 1.00 82.00 91 TYR A N 1
ATOM 764 C CA . TYR A 1 91 ? -8.133 4.322 3.018 1.00 82.00 91 TYR A CA 1
ATOM 765 C C . TYR A 1 91 ? -9.441 4.223 3.827 1.00 82.00 91 TYR A C 1
ATOM 767 O O . TYR A 1 91 ? -9.403 4.160 5.058 1.00 82.00 91 TYR A O 1
ATOM 775 N N . HIS A 1 92 ? -10.602 4.121 3.163 1.00 84.88 92 HIS A N 1
ATOM 776 C CA . HIS A 1 92 ? -11.881 3.870 3.840 1.00 84.88 92 HIS A CA 1
ATOM 777 C C . HIS A 1 92 ? -11.894 2.544 4.602 1.00 84.88 92 HIS A C 1
ATOM 779 O O . HIS A 1 92 ? -12.235 2.518 5.787 1.00 84.88 92 HIS A O 1
ATOM 785 N N . PHE A 1 93 ? -11.507 1.451 3.938 1.00 84.62 93 PHE A N 1
ATOM 786 C CA . PHE A 1 93 ? -11.544 0.118 4.538 1.00 84.62 93 PHE A CA 1
ATOM 787 C C . PHE A 1 93 ? -10.468 -0.089 5.606 1.00 84.62 93 PHE A C 1
ATOM 789 O O . PHE A 1 93 ? -10.737 -0.782 6.584 1.00 84.62 93 PHE A O 1
ATOM 796 N N . THR A 1 94 ? -9.274 0.492 5.439 1.00 80.44 94 THR A N 1
ATOM 797 C CA . THR A 1 94 ? -8.125 0.263 6.336 1.00 80.44 94 THR A CA 1
ATOM 798 C C . THR A 1 94 ? -8.025 1.246 7.501 1.00 80.44 94 THR A C 1
ATOM 800 O O . THR A 1 94 ? -7.514 0.861 8.550 1.00 80.44 94 THR A O 1
ATOM 803 N N . VAL A 1 95 ? -8.508 2.487 7.352 1.00 85.38 95 VAL A N 1
ATOM 804 C CA . VAL A 1 95 ? -8.369 3.548 8.369 1.00 85.38 95 VAL A CA 1
ATOM 805 C C . VAL A 1 95 ? -9.727 4.000 8.903 1.00 85.38 95 VAL A C 1
ATOM 807 O O . VAL A 1 95 ? -9.962 3.920 10.109 1.00 85.38 95 VAL A O 1
ATOM 810 N N . PHE A 1 96 ? -10.645 4.447 8.040 1.00 88.69 96 PHE A N 1
ATOM 811 C CA . PHE A 1 96 ? -11.879 5.087 8.516 1.00 88.69 96 PHE A CA 1
ATOM 812 C C . PHE A 1 96 ? -12.842 4.121 9.222 1.00 88.69 96 PHE A C 1
ATOM 814 O O . PHE A 1 96 ? -13.360 4.488 10.272 1.00 88.69 96 PHE A O 1
ATOM 821 N N . ILE A 1 97 ? -13.056 2.897 8.717 1.00 87.62 97 ILE A N 1
ATOM 822 C CA . ILE A 1 97 ? -13.940 1.909 9.377 1.00 87.62 97 ILE A CA 1
ATOM 823 C C . ILE A 1 97 ? -13.440 1.529 10.791 1.00 87.62 97 ILE A C 1
ATOM 825 O O . ILE A 1 97 ? -14.241 1.568 11.731 1.00 87.62 97 ILE A O 1
ATOM 829 N N . PRO A 1 98 ? -12.146 1.209 11.007 1.00 87.06 98 PRO A N 1
ATOM 830 C CA . PRO A 1 98 ? -11.597 1.036 12.353 1.00 87.06 98 PRO A CA 1
ATOM 831 C C . PRO A 1 98 ? -11.776 2.262 13.261 1.00 87.06 98 PRO A C 1
ATOM 833 O O . PRO A 1 98 ? -12.233 2.112 14.393 1.00 87.06 98 PRO A O 1
ATOM 836 N N . VAL A 1 99 ? -11.472 3.474 12.777 1.00 89.19 99 VAL A N 1
ATOM 837 C CA . VAL A 1 99 ? -11.572 4.708 13.581 1.00 89.19 99 VAL A CA 1
ATOM 838 C C . VAL A 1 99 ? -13.016 5.007 13.991 1.00 89.19 99 VAL A C 1
ATOM 840 O O . VAL A 1 99 ? -13.262 5.287 15.163 1.00 89.19 99 VAL A O 1
ATOM 843 N N . THR A 1 100 ? -13.988 4.914 13.078 1.00 89.81 100 THR A N 1
ATOM 844 C CA . THR A 1 100 ? -15.404 5.154 13.412 1.00 89.81 100 THR A CA 1
ATOM 845 C C . THR A 1 100 ? -15.937 4.113 14.393 1.00 89.81 100 THR A C 1
ATOM 847 O O . THR A 1 100 ? -16.620 4.476 15.350 1.00 89.81 100 THR A O 1
ATOM 850 N N . THR A 1 101 ? -15.554 2.842 14.228 1.00 87.31 101 THR A N 1
ATOM 851 C CA . THR A 1 101 ? -15.886 1.771 15.182 1.00 87.31 101 THR A CA 1
ATOM 852 C C . THR A 1 101 ? -15.323 2.079 16.573 1.00 87.31 101 THR A C 1
ATOM 854 O O . THR A 1 101 ? -16.052 1.998 17.561 1.00 87.31 101 THR A O 1
ATOM 857 N N . ALA A 1 102 ? -14.058 2.508 16.663 1.00 85.50 102 ALA A N 1
ATOM 858 C CA . ALA A 1 102 ? -13.436 2.903 17.925 1.00 85.50 102 ALA A CA 1
ATOM 859 C C . ALA A 1 102 ? -14.176 4.077 18.588 1.00 85.50 102 ALA A C 1
ATOM 861 O O . ALA A 1 102 ? -14.476 4.022 19.778 1.00 85.50 102 ALA A O 1
ATOM 862 N N . VAL A 1 103 ? -14.505 5.135 17.838 1.00 87.00 103 VAL A N 1
ATOM 863 C CA . VAL A 1 103 ? -15.218 6.312 18.370 1.00 87.00 103 VAL A CA 1
ATOM 864 C C . VAL A 1 103 ? -16.589 5.928 18.937 1.00 87.00 103 VAL A C 1
ATOM 866 O O . VAL A 1 103 ? -16.913 6.331 20.054 1.00 87.00 103 VAL A O 1
ATOM 869 N N . ILE A 1 104 ? -17.360 5.097 18.227 1.00 88.25 104 ILE A N 1
ATOM 870 C CA . ILE A 1 104 ? -18.668 4.607 18.695 1.00 88.25 104 ILE A CA 1
ATOM 871 C C . ILE A 1 104 ? -18.518 3.809 19.998 1.00 88.25 104 ILE A C 1
ATOM 873 O O . ILE A 1 104 ? -19.250 4.060 20.958 1.00 88.25 104 ILE A O 1
ATOM 877 N N . LEU A 1 105 ? -17.545 2.892 20.067 1.00 83.62 105 LEU A N 1
ATOM 878 C CA . LEU A 1 105 ? -17.281 2.115 21.282 1.00 83.62 105 LEU A CA 1
ATOM 879 C C . LEU A 1 105 ? -16.906 3.016 22.464 1.00 83.62 105 LEU A C 1
ATOM 881 O O . LEU A 1 105 ? -17.433 2.811 23.555 1.00 83.62 105 LEU A O 1
ATOM 885 N N . ASN A 1 106 ? -16.077 4.045 22.249 1.00 81.69 106 ASN A N 1
ATOM 886 C CA . ASN A 1 106 ? -15.687 4.987 23.302 1.00 81.69 106 ASN A CA 1
ATOM 887 C C . ASN A 1 106 ? -16.875 5.798 23.850 1.00 81.69 106 ASN A C 1
ATOM 889 O O . ASN A 1 106 ? -16.983 5.981 25.062 1.00 81.69 106 ASN A O 1
ATOM 893 N N . LEU A 1 107 ? -17.797 6.250 22.994 1.00 84.94 107 LEU A N 1
ATOM 894 C CA . LEU A 1 107 ? -18.993 6.981 23.436 1.00 84.94 107 LEU A CA 1
ATOM 895 C C . LEU A 1 107 ? -19.914 6.113 24.312 1.00 84.94 107 LEU A C 1
ATOM 897 O O . LEU A 1 107 ? -20.485 6.597 25.289 1.00 84.94 107 LEU A O 1
ATOM 901 N N . LEU A 1 108 ? -20.004 4.813 24.024 1.00 78.81 108 LEU A N 1
ATOM 902 C CA . LEU A 1 108 ? -20.799 3.869 24.815 1.00 78.81 108 LEU A CA 1
ATOM 903 C C . LEU A 1 108 ? -20.182 3.545 26.187 1.00 78.81 108 LEU A C 1
ATOM 905 O O . LEU A 1 108 ? -20.893 3.102 27.089 1.00 78.81 108 LEU A O 1
ATOM 909 N N . MET A 1 109 ? -18.890 3.821 26.404 1.00 77.38 109 MET A N 1
ATOM 910 C CA . MET A 1 109 ? -18.224 3.564 27.692 1.00 77.38 109 MET A CA 1
ATOM 911 C C . MET A 1 109 ? -18.807 4.381 28.844 1.00 77.38 109 MET A C 1
ATOM 913 O O . MET A 1 109 ? -18.746 3.952 29.998 1.00 77.38 109 MET A O 1
ATOM 917 N N . PHE A 1 110 ? -19.381 5.550 28.546 1.00 78.88 110 PHE A N 1
ATOM 918 C CA . PHE A 1 110 ? -19.978 6.423 29.554 1.00 78.88 110 PHE A CA 1
ATOM 919 C C . PHE A 1 110 ? -21.201 5.802 30.240 1.00 78.88 110 PHE A C 1
ATOM 921 O O . PHE A 1 110 ? -21.486 6.181 31.373 1.00 78.88 110 PHE A O 1
ATOM 928 N N . TRP A 1 111 ? -21.855 4.815 29.613 1.00 76.69 111 TRP A N 1
ATOM 929 C CA . TRP A 1 111 ? -22.977 4.077 30.201 1.00 76.69 111 TRP A CA 1
ATOM 930 C C . TRP A 1 111 ? -22.547 3.036 31.250 1.00 76.69 111 TRP A C 1
ATOM 932 O O . TRP A 1 111 ? -23.368 2.626 32.066 1.00 76.69 111 TRP A O 1
ATOM 942 N N . PHE A 1 112 ? -21.278 2.610 31.279 1.00 76.62 112 PHE A N 1
ATOM 943 C CA . PHE A 1 112 ? -20.801 1.661 32.290 1.00 76.62 112 PHE A CA 1
ATOM 944 C C . PHE A 1 112 ? -20.446 2.355 33.612 1.00 76.62 112 PHE A C 1
ATOM 946 O O . PHE A 1 112 ? -19.760 3.382 33.633 1.00 76.62 112 PHE A O 1
ATOM 953 N N . SER A 1 113 ? -20.836 1.728 34.727 1.00 73.06 113 SER A N 1
ATOM 954 C CA . SER A 1 113 ? -20.486 2.159 36.088 1.00 73.06 113 SER A CA 1
ATOM 955 C C . SER A 1 113 ? -18.970 2.294 36.295 1.00 73.06 113 SER A C 1
ATOM 957 O O . SER A 1 113 ? -18.184 1.487 35.798 1.00 73.06 113 SER A O 1
ATOM 959 N N . ILE A 1 114 ? -18.567 3.295 37.085 1.00 64.88 114 ILE A N 1
ATOM 960 C CA . ILE A 1 114 ? -17.167 3.684 37.344 1.00 64.88 114 ILE A CA 1
ATOM 961 C C . ILE A 1 114 ? -16.341 2.541 37.966 1.00 64.88 114 ILE A C 1
ATOM 963 O O . ILE A 1 114 ? -15.140 2.462 37.734 1.00 64.88 114 ILE A O 1
ATOM 967 N N . ARG A 1 115 ? -16.977 1.619 38.705 1.00 62.88 115 ARG A N 1
ATOM 968 C CA . ARG A 1 115 ? -16.314 0.440 39.301 1.00 62.88 115 ARG A CA 1
ATOM 969 C C . ARG A 1 115 ? -16.156 -0.751 38.340 1.00 62.88 115 ARG A C 1
ATOM 971 O O . ARG A 1 115 ? -15.610 -1.775 38.738 1.00 62.88 115 ARG A O 1
ATOM 978 N N . SER A 1 116 ? -16.650 -0.665 37.103 1.00 74.31 116 SER A N 1
ATOM 979 C CA . SER A 1 116 ? -16.575 -1.771 36.141 1.00 74.31 116 SER A CA 1
ATOM 980 C C . SER A 1 116 ? -15.217 -1.823 35.441 1.00 74.31 116 SER A C 1
ATOM 982 O O . SER A 1 116 ? -14.876 -0.930 34.663 1.00 74.31 116 SER A O 1
ATOM 984 N N . SER A 1 117 ? -14.474 -2.918 35.629 1.00 71.00 117 SER A N 1
ATOM 985 C CA . SER A 1 117 ? -13.206 -3.175 34.925 1.00 71.00 117 SER A CA 1
ATOM 986 C C . SER A 1 117 ? -13.359 -3.216 33.396 1.00 71.00 117 SER A C 1
ATOM 988 O O . SER A 1 117 ? -12.419 -2.885 32.674 1.00 71.00 117 SER A O 1
ATOM 990 N N . VAL A 1 118 ? -14.563 -3.521 32.891 1.00 72.81 118 VAL A N 1
ATOM 991 C CA . VAL A 1 118 ? -14.909 -3.468 31.458 1.00 72.81 118 VAL A CA 1
ATOM 992 C C . VAL A 1 118 ? -14.687 -2.070 30.873 1.00 72.81 118 VAL A C 1
ATOM 994 O O . VAL A 1 118 ? -14.204 -1.952 29.750 1.00 72.81 118 VAL A O 1
ATOM 997 N N . ARG A 1 119 ? -14.991 -1.008 31.633 1.00 78.06 119 ARG A N 1
ATOM 998 C CA . ARG A 1 119 ? -14.862 0.384 31.176 1.00 78.06 119 ARG A CA 1
ATOM 999 C C . ARG A 1 119 ? -13.402 0.759 30.918 1.00 78.06 119 ARG A C 1
ATOM 1001 O O . ARG A 1 119 ? -13.090 1.313 29.868 1.00 78.06 119 ARG A O 1
ATOM 1008 N N . PHE A 1 120 ? -12.510 0.413 31.847 1.00 76.12 120 PHE A N 1
ATOM 1009 C CA . PHE A 1 120 ? -11.067 0.625 31.699 1.00 76.12 120 PHE A CA 1
ATOM 1010 C C . PHE A 1 120 ? -10.492 -0.202 30.541 1.00 76.12 120 PHE A C 1
ATOM 1012 O O . PHE A 1 120 ? -9.695 0.293 29.743 1.00 76.12 120 PHE A O 1
ATOM 1019 N N . LEU A 1 121 ? -10.935 -1.454 30.408 1.00 74.56 121 LEU A N 1
ATOM 1020 C CA . LEU A 1 121 ? -10.419 -2.376 29.403 1.00 74.56 121 LEU A CA 1
ATOM 1021 C C . LEU A 1 121 ? -10.842 -2.005 27.973 1.00 74.56 121 LEU A C 1
ATOM 1023 O O . LEU A 1 121 ? -10.005 -1.974 27.073 1.00 74.56 121 LEU A O 1
ATOM 1027 N N . LEU A 1 122 ? -12.115 -1.663 27.757 1.00 80.06 122 LEU A N 1
ATOM 1028 C CA . LEU A 1 122 ? -12.595 -1.237 26.440 1.00 80.06 122 LEU A CA 1
ATOM 1029 C C . LEU A 1 122 ? -11.947 0.092 26.018 1.00 80.06 122 LEU A C 1
ATOM 1031 O O . LEU A 1 122 ? -11.596 0.261 24.850 1.00 80.06 122 LEU A O 1
ATOM 1035 N N . SER A 1 123 ? -11.718 1.000 26.973 1.00 81.50 123 SER A N 1
ATOM 1036 C CA . SER A 1 123 ? -11.080 2.293 26.720 1.00 81.50 123 SER A CA 1
ATOM 1037 C C . SER A 1 123 ? -9.592 2.168 26.396 1.00 81.50 123 SER A C 1
ATOM 1039 O O . SER A 1 123 ? -9.134 2.729 25.403 1.00 81.50 123 SER A O 1
ATOM 1041 N N . SER A 1 124 ? -8.840 1.382 27.170 1.00 81.06 124 SER A N 1
ATOM 1042 C CA . SER A 1 124 ? -7.405 1.164 26.937 1.00 81.06 124 SER A CA 1
ATOM 1043 C C . SER A 1 124 ? -7.131 0.406 25.633 1.00 81.06 124 SER A C 1
ATOM 1045 O O . SER A 1 124 ? -6.222 0.785 24.894 1.00 81.06 124 SER A O 1
ATOM 1047 N N . LEU A 1 125 ? -7.956 -0.585 25.275 1.00 83.88 125 LEU A N 1
ATOM 1048 C CA . LEU A 1 125 ? -7.849 -1.273 23.981 1.00 83.88 125 LEU A CA 1
ATOM 1049 C C . LEU A 1 125 ? -8.256 -0.378 22.802 1.00 83.88 125 LEU A C 1
ATOM 1051 O O . LEU A 1 125 ? -7.614 -0.435 21.754 1.00 83.88 125 LEU A O 1
ATOM 1055 N N . SER A 1 126 ? -9.259 0.491 22.966 1.00 85.38 126 SER A N 1
ATOM 1056 C CA . SER A 1 126 ? -9.632 1.467 21.929 1.00 85.38 126 SER A CA 1
ATOM 1057 C C . SER A 1 126 ? -8.575 2.565 21.757 1.00 85.38 126 SER A C 1
ATOM 1059 O O . SER A 1 126 ? -8.315 2.994 20.633 1.00 85.38 126 SER A O 1
ATOM 1061 N N . LEU A 1 127 ? -7.923 2.991 22.845 1.00 87.25 127 LEU A N 1
ATOM 1062 C CA . LEU A 1 127 ? -6.762 3.880 22.793 1.00 87.25 127 LEU A CA 1
ATOM 1063 C C . LEU A 1 127 ? -5.610 3.211 22.032 1.00 87.25 127 LEU A C 1
ATOM 1065 O O . LEU A 1 127 ? -5.071 3.815 21.111 1.00 87.25 127 LEU A O 1
ATOM 1069 N N . LEU A 1 128 ? -5.271 1.962 22.374 1.00 85.44 128 LEU A N 1
ATOM 1070 C CA . LEU A 1 128 ? -4.199 1.195 21.729 1.00 85.44 128 LEU A CA 1
ATOM 1071 C C . LEU A 1 128 ? -4.463 0.970 20.230 1.00 85.44 128 LEU A C 1
ATOM 1073 O O . LEU A 1 128 ? -3.570 1.138 19.405 1.00 85.44 128 LEU A O 1
ATOM 1077 N N . MET A 1 129 ? -5.702 0.649 19.860 1.00 86.69 129 MET A N 1
ATOM 1078 C CA . MET A 1 129 ? -6.144 0.547 18.466 1.00 86.69 129 MET A CA 1
ATOM 1079 C C . MET A 1 129 ? -5.897 1.863 17.706 1.00 86.69 129 MET A C 1
ATOM 1081 O O . MET A 1 129 ? -5.292 1.857 16.634 1.00 86.69 129 MET A O 1
ATOM 1085 N N . LEU A 1 130 ? -6.303 3.005 18.272 1.00 89.50 130 LEU A N 1
ATOM 1086 C CA . LEU A 1 130 ? -6.119 4.317 17.643 1.00 89.50 130 LEU A CA 1
ATOM 1087 C C . LEU A 1 130 ? -4.654 4.772 17.606 1.00 89.50 130 LEU A C 1
ATOM 1089 O O . LEU A 1 130 ? -4.243 5.366 16.609 1.00 89.50 130 LEU A O 1
ATOM 1093 N N . THR A 1 131 ? -3.840 4.485 18.627 1.00 86.50 131 THR A N 1
ATOM 1094 C CA . THR A 1 131 ? -2.406 4.823 18.605 1.00 86.50 131 THR A CA 1
ATOM 1095 C C . THR A 1 131 ? -1.641 3.981 17.588 1.00 86.50 131 THR A C 1
ATOM 1097 O O . THR A 1 131 ? -0.787 4.525 16.893 1.00 86.50 131 THR A O 1
ATOM 1100 N N . VAL A 1 132 ? -1.983 2.700 17.404 1.00 88.06 132 VAL A N 1
ATOM 1101 C CA . VAL A 1 132 ? -1.414 1.867 16.328 1.00 88.06 132 VAL A CA 1
ATOM 1102 C C . VAL A 1 132 ? -1.810 2.403 14.942 1.00 88.06 132 VAL A C 1
ATOM 1104 O O . VAL A 1 132 ? -0.955 2.477 14.059 1.00 88.06 132 VAL A O 1
ATOM 1107 N N . ILE A 1 133 ? -3.054 2.870 14.755 1.00 85.75 133 ILE A N 1
ATOM 1108 C CA . ILE A 1 133 ? -3.481 3.559 13.520 1.00 85.75 133 ILE A CA 1
ATOM 1109 C C . ILE A 1 133 ? -2.690 4.864 13.313 1.00 85.75 133 ILE A C 1
ATOM 1111 O O . ILE A 1 133 ? -2.212 5.122 12.209 1.00 85.75 133 ILE A O 1
ATOM 1115 N N . LEU A 1 134 ? -2.494 5.675 14.358 1.00 86.31 134 LEU A N 1
ATOM 1116 C CA . LEU A 1 134 ? -1.723 6.920 14.268 1.00 86.31 134 LEU A CA 1
ATOM 1117 C C . LEU A 1 134 ? -0.244 6.665 13.932 1.00 86.31 134 LEU A C 1
ATOM 1119 O O . LEU A 1 134 ? 0.313 7.370 13.094 1.00 86.31 134 LEU A O 1
ATOM 1123 N N . LEU A 1 135 ? 0.383 5.647 14.530 1.00 84.06 135 LEU A N 1
ATOM 1124 C CA . LEU A 1 135 ? 1.758 5.237 14.217 1.00 84.06 135 LEU A CA 1
ATOM 1125 C C . LEU A 1 135 ? 1.888 4.740 12.771 1.00 84.06 135 LEU A C 1
ATOM 1127 O O . LEU A 1 135 ? 2.858 5.073 12.089 1.00 84.06 135 LEU A O 1
ATOM 1131 N N . TYR A 1 136 ? 0.894 3.994 12.279 1.00 84.44 136 TYR A N 1
ATOM 1132 C CA . TYR A 1 136 ? 0.823 3.589 10.877 1.00 84.44 136 TYR A CA 1
ATOM 1133 C C . TYR A 1 136 ? 0.759 4.804 9.939 1.00 84.44 136 TYR A C 1
ATOM 1135 O O . TYR A 1 136 ? 1.556 4.889 9.003 1.00 84.44 136 TYR A O 1
ATOM 1143 N N . LEU A 1 137 ? -0.108 5.784 10.217 1.00 82.50 137 LEU A N 1
ATOM 1144 C CA . LEU A 1 137 ? -0.188 7.020 9.431 1.00 82.50 137 LEU A CA 1
ATOM 1145 C C . LEU A 1 137 ? 1.108 7.844 9.515 1.00 82.50 137 LEU A C 1
ATOM 1147 O O . LEU A 1 137 ? 1.631 8.256 8.483 1.00 82.50 137 LEU A O 1
ATOM 1151 N N . GLY A 1 138 ? 1.690 8.009 10.706 1.00 77.69 138 GLY A N 1
ATOM 1152 C CA . GLY A 1 138 ? 2.977 8.692 10.887 1.00 77.69 138 GLY A CA 1
ATOM 1153 C C . GLY A 1 138 ? 4.116 8.054 10.080 1.00 77.69 138 GLY A C 1
ATOM 1154 O O . GLY A 1 138 ? 4.941 8.762 9.507 1.00 77.69 138 GLY A O 1
ATOM 1155 N N . SER A 1 139 ? 4.110 6.723 9.936 1.00 78.31 139 SER A N 1
ATOM 1156 C CA . SER A 1 139 ? 5.073 5.998 9.091 1.00 78.31 139 SER A CA 1
ATOM 1157 C C . SER A 1 139 ? 4.911 6.248 7.584 1.00 78.31 139 SER A C 1
ATOM 1159 O O . SER A 1 139 ? 5.825 5.938 6.821 1.00 78.31 139 SER A O 1
ATOM 1161 N N . LYS A 1 140 ? 3.766 6.794 7.147 1.00 73.69 140 LYS A N 1
ATOM 1162 C CA . LYS A 1 140 ? 3.468 7.083 5.736 1.00 73.69 140 LYS A CA 1
ATOM 1163 C C . LYS A 1 140 ? 3.771 8.522 5.322 1.00 73.69 140 LYS A C 1
ATOM 1165 O O . LYS A 1 140 ? 4.186 8.712 4.186 1.00 73.69 140 LYS A O 1
ATOM 1170 N N . PHE A 1 141 ? 3.598 9.505 6.207 1.00 75.94 141 PHE A N 1
ATOM 1171 C CA . PHE A 1 141 ? 3.866 10.918 5.882 1.00 75.94 141 PHE A CA 1
ATOM 1172 C C . PHE A 1 141 ? 5.266 11.397 6.280 1.00 75.94 141 PHE A C 1
ATOM 1174 O O . PHE A 1 141 ? 5.745 12.396 5.751 1.00 75.94 141 PHE A O 1
ATOM 1181 N N . GLY A 1 142 ? 5.937 10.690 7.194 1.00 62.53 142 GLY A N 1
ATOM 1182 C CA . GLY A 1 142 ? 7.223 11.125 7.732 1.00 62.53 142 GLY A CA 1
ATOM 1183 C C . GLY A 1 142 ? 7.109 12.365 8.627 1.00 62.53 142 GLY A C 1
ATOM 1184 O O . GLY A 1 142 ? 6.022 12.837 8.950 1.00 62.53 142 GLY A O 1
ATOM 1185 N N . LEU A 1 143 ? 8.261 12.875 9.069 1.00 56.38 143 LEU A N 1
ATOM 1186 C CA . LEU A 1 143 ? 8.355 13.986 10.029 1.00 56.38 143 LEU A CA 1
ATOM 1187 C C . LEU A 1 143 ? 8.472 15.376 9.371 1.00 56.38 143 LEU A C 1
ATOM 1189 O O . LEU A 1 143 ? 8.536 16.369 10.086 1.00 56.38 143 LEU A O 1
ATOM 1193 N N . GLY A 1 144 ? 8.530 15.448 8.037 1.00 59.38 144 GLY A N 1
ATOM 1194 C CA . GLY A 1 144 ? 8.844 16.667 7.276 1.00 59.38 144 GLY A CA 1
ATOM 1195 C C . GLY A 1 144 ? 7.714 17.182 6.381 1.00 59.38 144 GLY A C 1
ATOM 1196 O O . GLY A 1 144 ? 8.001 17.780 5.352 1.00 59.38 144 GLY A O 1
ATOM 1197 N N . ALA A 1 145 ? 6.451 16.899 6.707 1.00 62.41 145 ALA A N 1
ATOM 1198 C CA . ALA A 1 145 ? 5.315 17.351 5.905 1.00 62.41 145 ALA A CA 1
ATOM 1199 C C . ALA A 1 145 ? 4.955 18.824 6.183 1.00 62.41 145 ALA A C 1
ATOM 1201 O O . ALA A 1 145 ? 4.786 19.212 7.339 1.00 62.41 145 ALA A O 1
ATOM 1202 N N . ASN A 1 146 ? 4.776 19.614 5.116 1.00 68.94 146 ASN A N 1
ATOM 1203 C CA . ASN A 1 146 ? 4.434 21.044 5.179 1.00 68.94 146 ASN A CA 1
ATOM 1204 C C . ASN A 1 146 ? 3.051 21.308 5.809 1.00 68.94 146 ASN A C 1
ATOM 1206 O O . ASN A 1 146 ? 2.849 22.318 6.484 1.00 68.94 146 ASN A O 1
ATOM 1210 N N . SER A 1 147 ? 2.104 20.384 5.629 1.00 75.19 147 SER A N 1
ATOM 1211 C CA . SER A 1 147 ? 0.763 20.430 6.213 1.00 75.19 147 SER A CA 1
ATOM 1212 C C . SER A 1 147 ? 0.431 19.121 6.939 1.00 75.19 147 SER A C 1
ATOM 1214 O O . SER A 1 147 ? 0.883 18.041 6.566 1.00 75.19 147 SER A O 1
ATOM 1216 N N . ILE A 1 148 ? -0.354 19.196 8.022 1.00 79.94 148 ILE A N 1
ATOM 1217 C CA . ILE A 1 148 ? -0.808 18.005 8.766 1.00 79.94 148 ILE A CA 1
ATOM 1218 C C . ILE A 1 148 ? -2.212 17.619 8.270 1.00 79.94 148 ILE A C 1
ATOM 1220 O O . ILE A 1 148 ? -3.118 18.440 8.434 1.00 79.94 148 ILE A O 1
ATOM 1224 N N . PRO A 1 149 ? -2.455 16.394 7.770 1.00 86.25 149 PRO A N 1
ATOM 1225 C CA . PRO A 1 149 ? -3.775 15.936 7.330 1.00 86.25 149 PRO A CA 1
ATOM 1226 C C . PRO A 1 149 ? -4.893 16.135 8.358 1.00 86.25 149 PRO A C 1
ATOM 1228 O O . PRO A 1 149 ? -4.713 15.816 9.541 1.00 86.25 149 PRO A O 1
ATOM 1231 N N . TYR A 1 150 ? -6.084 16.563 7.922 1.00 84.44 150 TYR A N 1
ATOM 1232 C CA . TYR A 1 150 ? -7.253 16.693 8.807 1.00 84.44 150 TYR A CA 1
ATOM 1233 C C . TYR A 1 150 ? -7.573 15.392 9.559 1.00 84.44 150 TYR A C 1
ATOM 1235 O O . TYR A 1 150 ? -7.847 15.428 10.761 1.00 84.44 150 TYR A O 1
ATOM 1243 N N . ALA A 1 151 ? -7.454 14.235 8.899 1.00 83.44 151 ALA A N 1
ATOM 1244 C CA . ALA A 1 151 ? -7.663 12.928 9.524 1.00 83.44 151 ALA A CA 1
ATOM 1245 C C . ALA A 1 151 ? -6.674 12.640 10.673 1.00 83.44 151 ALA A C 1
ATOM 1247 O O . ALA A 1 151 ? -7.073 12.104 11.707 1.00 83.44 151 ALA A O 1
ATOM 1248 N N . ILE A 1 152 ? -5.404 13.048 10.546 1.00 83.75 152 ILE A N 1
ATOM 1249 C CA . ILE A 1 152 ? -4.406 12.905 11.620 1.00 83.75 152 ILE A CA 1
ATOM 1250 C C . ILE A 1 152 ? -4.739 13.835 12.788 1.00 83.75 152 ILE A C 1
ATOM 1252 O O . ILE A 1 152 ? -4.692 13.397 13.937 1.00 83.75 152 ILE A O 1
ATOM 1256 N N . ARG A 1 153 ? -5.139 15.088 12.514 1.00 84.94 153 ARG A N 1
ATOM 1257 C CA . ARG A 1 153 ? -5.595 16.034 13.554 1.00 84.94 153 ARG A CA 1
ATOM 1258 C C . ARG A 1 153 ? -6.838 15.517 14.289 1.00 84.94 153 ARG A C 1
ATOM 1260 O O . ARG A 1 153 ? -6.969 15.737 15.490 1.00 84.94 153 ARG A O 1
ATOM 1267 N N . TYR A 1 154 ? -7.745 14.840 13.585 1.00 87.06 154 TYR A N 1
ATOM 1268 C CA . TYR A 1 154 ? -8.920 14.205 14.180 1.00 87.06 154 TYR A CA 1
ATOM 1269 C C . TYR A 1 154 ? -8.515 13.041 15.093 1.00 87.06 154 TYR A C 1
ATOM 1271 O O . TYR A 1 154 ? -8.828 13.072 16.279 1.00 87.06 154 TYR A O 1
ATOM 1279 N N . ILE A 1 155 ? -7.739 12.077 14.584 1.00 86.31 155 ILE A N 1
ATOM 1280 C CA . ILE A 1 155 ? -7.296 10.900 15.350 1.00 86.31 155 ILE A CA 1
ATOM 1281 C C . ILE A 1 155 ? -6.474 11.308 16.582 1.00 86.31 155 ILE A C 1
ATOM 1283 O O . ILE A 1 155 ? -6.694 10.760 17.661 1.00 86.31 155 ILE A O 1
ATOM 1287 N N . SER A 1 156 ? -5.574 12.292 16.475 1.00 86.88 156 SER A N 1
ATOM 1288 C CA . SER A 1 156 ? -4.773 12.755 17.619 1.00 86.88 156 SER A CA 1
ATOM 1289 C C . SER A 1 156 ? -5.616 13.455 18.691 1.00 86.88 156 SER A C 1
ATOM 1291 O O . SER A 1 156 ? -5.428 13.191 19.879 1.00 86.88 156 SER A O 1
ATOM 1293 N N . ARG A 1 157 ? -6.610 14.268 18.299 1.00 87.25 157 ARG A N 1
ATOM 1294 C CA . ARG A 1 157 ? -7.609 14.830 19.229 1.00 87.25 157 ARG A CA 1
ATOM 1295 C C . ARG A 1 157 ? -8.440 13.729 19.890 1.00 87.25 157 ARG A C 1
ATOM 1297 O O . ARG A 1 157 ? -8.639 13.778 21.101 1.00 87.25 157 ARG A O 1
ATOM 1304 N N . THR A 1 158 ? -8.871 12.716 19.139 1.00 86.12 158 THR A N 1
ATOM 1305 C CA . THR A 1 158 ? -9.603 11.562 19.680 1.00 86.12 158 THR A CA 1
ATOM 1306 C C . THR A 1 158 ? -8.758 10.800 20.707 1.00 86.12 158 THR A C 1
ATOM 1308 O O . THR A 1 158 ? -9.223 10.578 21.824 1.00 86.12 158 THR A O 1
ATOM 1311 N N . ILE A 1 159 ? -7.496 10.488 20.394 1.00 87.75 159 ILE A N 1
ATOM 1312 C CA . ILE A 1 159 ? -6.537 9.858 21.321 1.00 87.75 159 ILE A CA 1
ATOM 1313 C C . ILE A 1 159 ? -6.362 10.695 22.593 1.00 87.75 159 ILE A C 1
ATOM 1315 O O . ILE A 1 159 ? -6.426 10.138 23.686 1.00 87.75 159 ILE A O 1
ATOM 1319 N N . LEU A 1 160 ? -6.211 12.020 22.476 1.00 88.12 160 LEU A N 1
ATOM 1320 C CA . LEU A 1 160 ? -6.114 12.912 23.634 1.00 88.12 160 LEU A CA 1
ATOM 1321 C C . LEU A 1 160 ? -7.380 12.852 24.501 1.00 88.12 160 LEU A C 1
ATOM 1323 O O . LEU A 1 160 ? -7.275 12.695 25.714 1.00 88.12 160 LEU A O 1
ATOM 1327 N N . THR A 1 161 ? -8.576 12.917 23.902 1.00 85.56 161 THR A N 1
ATOM 1328 C CA . THR A 1 161 ? -9.832 12.814 24.667 1.00 85.56 161 THR A CA 1
ATOM 1329 C C . THR A 1 161 ? -9.976 11.467 25.375 1.00 85.56 161 THR A C 1
ATOM 1331 O O . THR A 1 161 ? -10.305 11.442 26.558 1.00 85.56 161 THR A O 1
ATOM 1334 N N . ILE A 1 162 ? -9.654 10.352 24.710 1.00 85.19 162 ILE A N 1
ATOM 1335 C CA . ILE A 1 162 ? -9.719 9.014 25.317 1.00 85.19 162 ILE A CA 1
ATOM 1336 C C . ILE A 1 162 ? -8.677 8.888 26.432 1.00 85.19 162 ILE A C 1
ATOM 1338 O O . ILE A 1 162 ? -9.017 8.445 27.527 1.00 85.19 162 ILE A O 1
ATOM 1342 N N . GLY A 1 163 ? -7.446 9.356 26.209 1.00 84.88 163 GLY A N 1
ATOM 1343 C CA . GLY A 1 163 ? -6.389 9.402 27.220 1.00 84.88 163 GLY A CA 1
ATOM 1344 C C . GLY A 1 163 ? -6.794 10.197 28.464 1.00 84.88 163 GLY A C 1
ATOM 1345 O O . GLY A 1 163 ? -6.634 9.706 29.577 1.00 84.88 163 GLY A O 1
ATOM 1346 N N . LEU A 1 164 ? -7.409 11.372 28.297 1.00 87.56 164 LEU A N 1
ATOM 1347 C CA . LEU A 1 164 ? -7.946 12.162 29.411 1.00 87.56 164 LEU A CA 1
ATOM 1348 C C . LEU A 1 164 ? -9.081 11.428 30.146 1.00 87.56 164 LEU A C 1
ATOM 1350 O O . LEU A 1 164 ? -9.101 11.423 31.378 1.00 87.56 164 LEU A O 1
ATOM 1354 N N . THR A 1 165 ? -9.989 10.747 29.432 1.00 83.88 165 THR A N 1
ATOM 1355 C CA . THR A 1 165 ? -11.027 9.927 30.088 1.00 83.88 165 THR A CA 1
ATOM 1356 C C . THR A 1 165 ? -10.437 8.733 30.840 1.00 83.88 165 THR A C 1
ATOM 1358 O O . THR A 1 165 ? -10.898 8.430 31.940 1.00 83.88 165 THR A O 1
ATOM 1361 N N . LEU A 1 166 ? -9.385 8.101 30.308 1.00 83.88 166 LEU A N 1
ATOM 1362 C CA . LEU A 1 166 ? -8.651 7.027 30.974 1.00 83.88 166 LEU A CA 1
ATOM 1363 C C . LEU A 1 166 ? -7.987 7.531 32.244 1.00 83.88 166 LEU A C 1
ATOM 1365 O O . LEU A 1 166 ? -8.240 6.959 33.299 1.00 83.88 166 LEU A O 1
ATOM 1369 N N . VAL A 1 167 ? -7.220 8.621 32.176 1.00 84.62 167 VAL A N 1
ATOM 1370 C CA . VAL A 1 167 ? -6.589 9.249 33.346 1.00 84.62 167 VAL A CA 1
ATOM 1371 C C . VAL A 1 167 ? -7.639 9.576 34.408 1.00 84.62 167 VAL A C 1
ATOM 1373 O O . VAL A 1 167 ? -7.465 9.185 35.558 1.00 84.62 167 VAL A O 1
ATOM 1376 N N . TRP A 1 168 ? -8.775 10.174 34.036 1.00 80.81 168 TRP A N 1
ATOM 1377 C CA . TRP A 1 168 ? -9.860 10.456 34.981 1.00 80.81 168 TRP A CA 1
ATOM 1378 C C . TRP A 1 168 ? -10.453 9.187 35.617 1.00 80.81 168 TRP A C 1
ATOM 1380 O O . TRP A 1 168 ? -10.571 9.107 36.839 1.00 80.81 168 TRP A O 1
ATOM 1390 N N . THR A 1 169 ? -10.767 8.155 34.821 1.00 77.75 169 THR A N 1
ATOM 1391 C CA . THR A 1 169 ? -11.255 6.869 35.364 1.00 77.75 169 THR A CA 1
ATOM 1392 C C . THR A 1 169 ? -10.210 6.146 36.213 1.00 77.75 169 THR A C 1
ATOM 1394 O O . THR A 1 169 ? -10.574 5.489 37.182 1.00 77.75 169 THR A O 1
ATOM 1397 N N . THR A 1 170 ? -8.923 6.302 35.899 1.00 76.44 170 THR A N 1
ATOM 1398 C CA . THR A 1 170 ? -7.806 5.674 36.617 1.00 76.44 170 THR A CA 1
ATOM 1399 C C . THR A 1 170 ? -7.528 6.392 37.929 1.00 76.44 170 THR A C 1
ATOM 1401 O O . THR A 1 170 ? -7.276 5.732 38.924 1.00 76.44 170 THR A O 1
ATOM 1404 N N . ILE A 1 171 ? -7.646 7.722 37.980 1.00 77.94 171 ILE A N 1
ATOM 1405 C CA . ILE A 1 171 ? -7.607 8.484 39.235 1.00 77.94 171 ILE A CA 1
ATOM 1406 C C . ILE A 1 171 ? -8.791 8.072 40.119 1.00 77.94 171 ILE A C 1
ATOM 1408 O O . ILE A 1 171 ? -8.586 7.717 41.275 1.00 77.94 171 ILE A O 1
ATOM 1412 N N . ALA A 1 172 ? -10.009 8.016 39.569 1.00 73.00 172 ALA A N 1
ATOM 1413 C CA . ALA A 1 172 ? -11.192 7.564 40.305 1.00 73.00 172 ALA A CA 1
ATOM 1414 C C . ALA A 1 172 ? -11.083 6.107 40.808 1.00 73.00 172 ALA A C 1
ATOM 1416 O O . ALA A 1 172 ? -11.609 5.789 41.873 1.00 73.00 172 ALA A O 1
ATOM 1417 N N . TYR A 1 173 ? -10.398 5.230 40.066 1.00 67.94 173 TYR A N 1
ATOM 1418 C CA . TYR A 1 173 ? -10.185 3.824 40.426 1.00 67.94 173 TYR A CA 1
ATOM 1419 C C . TYR A 1 173 ? -8.998 3.613 41.384 1.00 67.94 173 TYR A C 1
ATOM 1421 O O . TYR A 1 173 ? -9.115 2.841 42.331 1.00 67.94 173 TYR A O 1
ATOM 1429 N N . ASN A 1 174 ? -7.881 4.325 41.214 1.00 64.38 174 ASN A N 1
ATOM 1430 C CA . ASN A 1 174 ? -6.721 4.227 42.107 1.00 64.38 174 ASN A CA 1
ATOM 1431 C C . ASN A 1 174 ? -6.964 4.918 43.455 1.00 64.38 174 ASN A C 1
ATOM 1433 O O . ASN A 1 174 ? -6.436 4.474 44.468 1.00 64.38 174 ASN A O 1
ATOM 1437 N N . LEU A 1 175 ? -7.845 5.927 43.508 1.00 65.44 175 LEU A N 1
ATOM 1438 C CA . LEU A 1 175 ? -8.421 6.418 44.769 1.00 65.44 175 LEU A CA 1
ATOM 1439 C C . LEU A 1 175 ? -9.217 5.334 45.528 1.00 65.44 175 LEU A C 1
ATOM 1441 O O . LEU A 1 175 ? -9.495 5.512 46.711 1.00 65.44 175 LEU A O 1
ATOM 1445 N N . LEU A 1 176 ? -9.586 4.225 44.870 1.00 65.81 176 LEU A N 1
ATOM 1446 C CA . LEU A 1 176 ? -10.274 3.074 45.467 1.00 65.81 176 LEU A CA 1
ATOM 1447 C C . LEU A 1 176 ? -9.366 1.849 45.691 1.00 65.81 176 LEU A C 1
ATOM 1449 O O . LEU A 1 176 ? -9.699 1.049 46.557 1.00 65.81 176 LEU A O 1
ATOM 1453 N N . ASN A 1 177 ? -8.264 1.682 44.948 1.00 63.19 177 ASN A N 1
ATOM 1454 C CA . ASN A 1 177 ? -7.316 0.561 45.069 1.00 63.19 177 ASN A CA 1
ATOM 1455 C C . ASN A 1 177 ? -5.911 0.952 44.557 1.00 63.19 177 ASN A C 1
ATOM 1457 O O . ASN A 1 177 ? -5.757 1.258 43.379 1.00 63.19 177 ASN A O 1
ATOM 1461 N N . MET A 1 178 ? -4.873 0.874 45.397 1.00 43.34 178 MET A N 1
ATOM 1462 C CA . MET A 1 178 ? -3.470 1.166 45.029 1.00 43.34 178 MET A CA 1
ATOM 1463 C C . MET A 1 178 ? -2.584 -0.097 44.983 1.00 43.34 178 MET A C 1
ATOM 1465 O O . MET A 1 178 ? -2.898 -1.075 45.657 1.00 43.34 178 MET A O 1
ATOM 1469 N N . ASN A 1 179 ? -1.443 0.004 44.268 1.00 35.16 179 ASN A N 1
ATOM 1470 C CA . ASN A 1 179 ? -0.375 -0.997 43.985 1.00 35.16 179 ASN A CA 1
ATOM 1471 C C . ASN A 1 179 ? -0.658 -1.968 42.802 1.00 35.16 179 ASN A C 1
ATOM 1473 O O . ASN A 1 179 ? -1.766 -2.479 42.700 1.00 35.16 179 ASN A O 1
ATOM 1477 N N . ILE A 1 180 ? 0.263 -2.297 41.865 1.00 38.59 180 ILE A N 1
ATOM 1478 C CA . ILE A 1 180 ? 1.730 -2.062 41.697 1.00 38.59 180 ILE A CA 1
ATOM 1479 C C . ILE A 1 180 ? 2.140 -2.020 40.178 1.00 38.59 180 ILE A C 1
ATOM 1481 O O . ILE A 1 180 ? 1.286 -2.152 39.308 1.00 38.59 180 ILE A O 1
ATOM 1485 N N . GLN A 1 181 ? 3.430 -1.776 39.873 1.00 34.78 181 GLN A N 1
ATOM 1486 C CA . GLN A 1 181 ? 4.087 -1.475 38.567 1.00 34.78 181 GLN A CA 1
ATOM 1487 C C . GLN A 1 181 ? 4.234 -2.622 37.516 1.00 34.78 181 GLN A C 1
ATOM 1489 O O . GLN A 1 181 ? 3.950 -3.783 37.796 1.00 34.78 181 GLN A O 1
ATOM 1494 N N . LEU A 1 182 ? 4.753 -2.277 36.315 1.00 38.72 182 LEU A N 1
ATOM 1495 C CA . LEU A 1 182 ? 5.008 -3.131 35.127 1.00 38.72 182 LEU A CA 1
ATOM 1496 C C . LEU A 1 182 ? 6.310 -2.711 34.363 1.00 38.72 182 LEU A C 1
ATOM 1498 O O . LEU A 1 182 ? 6.705 -1.554 34.515 1.00 38.72 182 LEU A O 1
ATOM 1502 N N . PRO A 1 183 ? 6.947 -3.576 33.528 1.00 37.50 183 PRO A N 1
ATOM 1503 C CA . PRO A 1 183 ? 7.994 -3.180 32.552 1.00 37.50 183 PRO A CA 1
ATOM 1504 C C . PRO A 1 183 ? 7.827 -3.711 31.088 1.00 37.50 183 PRO A C 1
ATOM 1506 O O . PRO A 1 183 ? 6.979 -4.561 30.823 1.00 37.50 183 PRO A O 1
ATOM 1509 N N . ASP A 1 184 ? 8.667 -3.211 30.154 1.00 31.22 184 ASP A N 1
ATOM 1510 C CA . ASP A 1 184 ? 8.510 -3.259 28.670 1.00 31.22 184 ASP A CA 1
ATOM 1511 C C . ASP A 1 184 ? 9.454 -4.262 27.876 1.00 31.22 184 ASP A C 1
ATOM 1513 O O . ASP A 1 184 ? 9.710 -5.343 28.404 1.00 31.22 184 ASP A O 1
ATOM 1517 N N . PRO A 1 185 ? 9.912 -4.064 26.593 1.00 55.12 185 PRO A N 1
ATOM 1518 C CA . PRO A 1 185 ? 9.641 -5.003 25.471 1.00 55.12 185 PRO A CA 1
ATOM 1519 C C . PRO A 1 185 ? 10.904 -5.397 24.629 1.00 55.12 185 PRO A C 1
ATOM 1521 O O . PRO A 1 185 ? 12.011 -5.201 25.113 1.00 55.12 185 PRO A O 1
ATOM 1524 N N . LEU A 1 186 ? 10.766 -5.917 23.377 1.00 27.03 186 LEU A N 1
ATOM 1525 C CA . LEU A 1 186 ? 11.720 -5.936 22.201 1.00 27.03 186 LEU A CA 1
ATOM 1526 C C . LEU A 1 186 ? 11.251 -6.985 21.129 1.00 27.03 186 LEU A C 1
ATOM 1528 O O . LEU A 1 186 ? 10.429 -7.820 21.481 1.00 27.03 186 LEU A O 1
ATOM 1532 N N . ARG A 1 187 ? 11.649 -7.087 19.831 1.00 25.58 187 ARG A N 1
ATOM 1533 C CA . ARG A 1 187 ? 12.386 -6.280 18.802 1.00 25.58 187 ARG A CA 1
ATOM 1534 C C . ARG A 1 187 ? 11.869 -6.673 17.370 1.00 25.58 187 ARG A C 1
ATOM 1536 O O . ARG A 1 187 ? 11.023 -7.549 17.243 1.00 25.58 187 ARG A O 1
ATOM 1543 N N . ARG A 1 188 ? 12.372 -6.044 16.289 1.00 26.73 188 ARG A N 1
ATOM 1544 C CA . ARG A 1 188 ? 12.147 -6.339 14.835 1.00 26.73 188 ARG A CA 1
ATOM 1545 C C . ARG A 1 188 ? 13.237 -7.245 14.209 1.00 26.73 188 ARG A C 1
ATOM 1547 O O . ARG A 1 188 ? 14.308 -7.315 14.804 1.00 26.73 188 ARG A O 1
ATOM 1554 N N . LEU A 1 189 ? 13.051 -7.729 12.958 1.00 25.16 189 LEU A N 1
ATOM 1555 C CA . LEU A 1 189 ? 14.101 -7.816 11.897 1.00 25.16 189 LEU A CA 1
ATOM 1556 C C . LEU A 1 189 ? 13.555 -8.058 10.452 1.00 25.16 189 LEU A C 1
ATOM 1558 O O . LEU A 1 189 ? 12.349 -8.215 10.272 1.00 25.16 189 LEU A O 1
ATOM 1562 N N . THR A 1 190 ? 14.432 -7.986 9.432 1.00 26.69 190 THR A N 1
ATOM 1563 C CA . THR A 1 190 ? 14.166 -7.784 7.974 1.00 26.69 190 THR A CA 1
ATOM 1564 C C . THR A 1 190 ? 14.591 -8.956 7.048 1.00 26.69 190 THR A C 1
ATOM 1566 O O . THR A 1 190 ? 15.074 -9.974 7.531 1.00 26.69 190 THR A O 1
ATOM 1569 N N . ALA A 1 191 ? 14.398 -8.827 5.718 1.00 25.33 191 ALA A N 1
ATOM 1570 C CA . ALA A 1 191 ? 14.553 -9.877 4.684 1.00 25.33 191 ALA A CA 1
ATOM 1571 C C . ALA A 1 191 ? 15.593 -9.528 3.566 1.00 25.33 191 ALA A C 1
ATOM 1573 O O . ALA A 1 191 ? 15.997 -8.365 3.497 1.00 25.33 191 ALA A O 1
ATOM 1574 N N . PRO A 1 192 ? 16.035 -10.490 2.711 1.00 27.52 192 PRO A N 1
ATOM 1575 C CA . PRO A 1 192 ? 17.142 -10.325 1.744 1.00 27.52 192 PRO A CA 1
ATOM 1576 C C . PRO A 1 192 ? 16.714 -10.026 0.283 1.00 27.52 192 PRO A C 1
ATOM 1578 O O . PRO A 1 192 ? 15.529 -10.056 -0.044 1.00 27.52 192 PRO A O 1
ATOM 1581 N N . THR A 1 193 ? 17.693 -9.788 -0.605 1.00 29.72 193 THR A N 1
ATOM 1582 C CA . THR A 1 193 ? 17.530 -9.561 -2.063 1.00 29.72 193 THR A CA 1
ATOM 1583 C C . THR A 1 193 ? 18.271 -10.601 -2.919 1.00 29.72 193 THR A C 1
ATOM 1585 O O . THR A 1 193 ? 19.346 -11.062 -2.540 1.00 29.72 193 THR A O 1
ATOM 1588 N N . GLU A 1 194 ? 17.729 -10.923 -4.099 1.00 42.75 194 GLU A N 1
ATOM 1589 C CA . GLU A 1 194 ? 18.290 -11.868 -5.087 1.00 42.75 194 GLU A CA 1
ATOM 1590 C C . GLU A 1 194 ? 18.762 -11.150 -6.372 1.00 42.75 194 GLU A C 1
ATOM 1592 O O . GLU A 1 194 ? 18.433 -9.984 -6.591 1.00 42.75 194 GLU A O 1
ATOM 1597 N N . TRP A 1 195 ? 19.521 -11.845 -7.231 1.00 48.94 195 TRP A N 1
ATOM 1598 C CA . TRP A 1 195 ? 20.129 -11.298 -8.457 1.00 48.94 195 TRP A CA 1
ATOM 1599 C C . TRP A 1 195 ? 19.590 -11.988 -9.721 1.00 48.94 195 TRP A C 1
ATOM 1601 O O . TRP A 1 195 ? 19.440 -13.209 -9.747 1.00 48.94 195 TRP A O 1
ATOM 1611 N N . LEU A 1 196 ? 19.378 -11.220 -10.793 1.00 57.41 196 LEU A N 1
ATOM 1612 C CA . LEU A 1 196 ? 19.136 -11.719 -12.153 1.00 57.41 196 LEU A CA 1
ATOM 1613 C C . LEU A 1 196 ? 20.440 -11.600 -12.969 1.00 57.41 196 LEU A C 1
ATOM 1615 O O . LEU A 1 196 ? 21.285 -10.766 -12.657 1.00 57.41 196 LEU A O 1
ATOM 1619 N N . ALA A 1 197 ? 20.625 -12.420 -14.006 1.00 56.28 197 ALA A N 1
ATOM 1620 C CA . ALA A 1 197 ? 21.751 -12.309 -14.938 1.00 56.28 197 ALA A CA 1
ATOM 1621 C C . ALA A 1 197 ? 21.242 -12.310 -16.383 1.00 56.28 197 ALA A C 1
ATOM 1623 O O . ALA A 1 197 ? 20.390 -13.129 -16.737 1.00 56.28 197 ALA A O 1
ATOM 1624 N N . ILE A 1 198 ? 21.754 -11.394 -17.207 1.00 65.81 198 ILE A N 1
ATOM 1625 C CA . ILE A 1 198 ? 21.371 -11.259 -18.619 1.00 65.81 198 ILE A CA 1
ATOM 1626 C C . ILE A 1 198 ? 22.540 -11.723 -19.484 1.00 65.81 198 ILE A C 1
ATOM 1628 O O . ILE A 1 198 ? 23.663 -11.269 -19.302 1.00 65.81 198 ILE A O 1
ATOM 1632 N N . LYS A 1 199 ? 22.279 -12.623 -20.436 1.00 69.50 199 LYS A N 1
ATOM 1633 C CA . LYS A 1 199 ? 23.288 -13.133 -21.375 1.00 69.50 199 LYS A CA 1
ATOM 1634 C C . LYS A 1 199 ? 23.251 -12.347 -22.673 1.00 69.50 199 LYS A C 1
ATOM 1636 O O . LYS A 1 199 ? 22.207 -12.278 -23.314 1.00 69.50 199 LYS A O 1
ATOM 1641 N N . GLN A 1 200 ? 24.400 -11.827 -23.078 1.00 73.56 200 GLN A N 1
ATOM 1642 C CA . GLN A 1 200 ? 24.593 -11.107 -24.328 1.00 73.56 200 GLN A CA 1
ATOM 1643 C C . GLN A 1 200 ? 25.709 -11.777 -25.138 1.00 73.56 200 GLN A C 1
ATOM 1645 O O . GLN A 1 200 ? 26.725 -12.217 -24.597 1.00 73.56 200 GLN A O 1
ATOM 1650 N N . SER A 1 201 ? 25.517 -11.873 -26.452 1.00 78.25 201 SER A N 1
ATOM 1651 C CA . SER A 1 201 ? 26.547 -12.332 -27.382 1.00 78.25 201 SER A CA 1
ATOM 1652 C C . SER A 1 201 ? 26.485 -11.477 -28.639 1.00 78.25 201 SER A C 1
ATOM 1654 O O . SER A 1 201 ? 25.421 -11.348 -29.235 1.00 78.25 201 SER A O 1
ATOM 1656 N N . LEU A 1 202 ? 27.628 -10.924 -29.023 1.00 80.62 202 LEU A N 1
ATOM 1657 C CA . LEU A 1 202 ? 27.826 -10.099 -30.213 1.00 80.62 202 LEU A CA 1
ATOM 1658 C C . LEU A 1 202 ? 28.996 -10.688 -31.021 1.00 80.62 202 LEU A C 1
ATOM 1660 O O . LEU A 1 202 ? 29.754 -11.504 -30.495 1.00 80.62 202 LEU A O 1
ATOM 1664 N N . THR A 1 203 ? 29.157 -10.285 -32.277 1.00 82.19 203 THR A N 1
ATOM 1665 C CA . THR A 1 203 ? 30.362 -10.562 -33.068 1.00 82.19 203 THR A CA 1
ATOM 1666 C C . THR A 1 203 ? 30.837 -9.260 -33.694 1.00 82.19 203 THR A C 1
ATOM 1668 O O . THR A 1 203 ? 30.043 -8.571 -34.327 1.00 82.19 203 THR A O 1
ATOM 1671 N N . ASP A 1 204 ? 32.114 -8.942 -33.511 1.00 83.44 204 ASP A N 1
ATOM 1672 C CA . ASP A 1 204 ? 32.780 -7.751 -34.031 1.00 83.44 204 ASP A CA 1
ATOM 1673 C C . ASP A 1 204 ? 33.925 -8.178 -34.965 1.00 83.44 204 ASP A C 1
ATOM 1675 O O . ASP A 1 204 ? 34.862 -8.867 -34.555 1.00 83.44 204 ASP A O 1
ATOM 1679 N N . SER A 1 205 ? 33.846 -7.782 -36.236 1.00 85.12 205 SER A N 1
ATOM 1680 C CA . SER A 1 205 ? 34.848 -8.104 -37.258 1.00 85.12 205 SER A CA 1
ATOM 1681 C C . SER A 1 205 ? 36.187 -7.387 -37.073 1.00 85.12 205 SER A C 1
ATOM 1683 O O . SER A 1 205 ? 37.175 -7.811 -37.665 1.00 85.12 205 SER A O 1
ATOM 1685 N N . HIS A 1 206 ? 36.252 -6.324 -36.269 1.00 86.38 206 HIS A N 1
ATOM 1686 C CA . HIS A 1 206 ? 37.496 -5.605 -35.982 1.00 86.38 206 HIS A CA 1
ATOM 1687 C C . HIS A 1 206 ? 38.310 -6.255 -34.854 1.00 86.38 206 HIS A C 1
ATOM 1689 O O . HIS A 1 206 ? 39.498 -5.973 -34.717 1.00 86.38 206 HIS A O 1
ATOM 1695 N N . LEU A 1 207 ? 37.701 -7.156 -34.073 1.00 89.00 207 LEU A N 1
ATOM 1696 C CA . LEU A 1 207 ? 38.313 -7.818 -32.914 1.00 89.00 207 LEU A CA 1
ATOM 1697 C C . LEU A 1 207 ? 38.720 -9.279 -33.199 1.00 89.00 207 LEU A C 1
ATOM 1699 O O . LEU A 1 207 ? 38.694 -10.132 -32.310 1.00 89.00 207 LEU A O 1
ATOM 1703 N N . THR A 1 208 ? 39.095 -9.584 -34.444 1.00 91.12 208 THR A N 1
ATOM 1704 C CA . THR A 1 208 ? 39.548 -10.918 -34.876 1.00 91.12 208 THR A CA 1
ATOM 1705 C C . THR A 1 208 ? 41.073 -11.035 -34.897 1.00 91.12 208 THR A C 1
ATOM 1707 O O . THR A 1 208 ? 41.748 -10.120 -35.364 1.00 91.12 208 THR A O 1
ATOM 1710 N N . TRP A 1 209 ? 41.622 -12.189 -34.510 1.00 93.75 209 TRP A N 1
ATOM 1711 C CA . TRP A 1 209 ? 43.046 -12.511 -34.682 1.00 93.75 209 TRP A CA 1
ATOM 1712 C C . TRP A 1 209 ? 43.246 -13.999 -34.990 1.00 93.75 209 TRP A C 1
ATOM 1714 O O . TRP A 1 209 ? 42.383 -14.832 -34.702 1.00 93.75 209 TRP A O 1
ATOM 1724 N N . LYS A 1 210 ? 44.403 -14.364 -35.550 1.00 92.62 210 LYS A N 1
ATOM 1725 C CA . LYS A 1 210 ? 44.800 -15.771 -35.680 1.00 92.62 210 LYS A CA 1
ATOM 1726 C C . LYS A 1 210 ? 45.493 -16.225 -34.394 1.00 92.62 210 LYS A C 1
ATOM 1728 O O . LYS A 1 210 ? 46.481 -15.603 -34.011 1.00 92.62 210 LYS A O 1
ATOM 1733 N N . PRO A 1 211 ? 45.052 -17.310 -33.733 1.00 93.88 211 PRO A N 1
ATOM 1734 C CA . PRO A 1 211 ? 45.732 -17.825 -32.542 1.00 93.88 211 PRO A CA 1
ATOM 1735 C C . PRO A 1 211 ? 47.207 -18.179 -32.788 1.00 93.88 211 PRO A C 1
ATOM 1737 O O . PRO A 1 211 ? 48.021 -18.046 -31.880 1.00 93.88 211 PRO A O 1
ATOM 1740 N N . GLU A 1 212 ? 47.547 -18.591 -34.012 1.00 93.75 212 GLU A N 1
ATOM 1741 C CA . GLU A 1 212 ? 48.908 -18.905 -34.479 1.00 93.7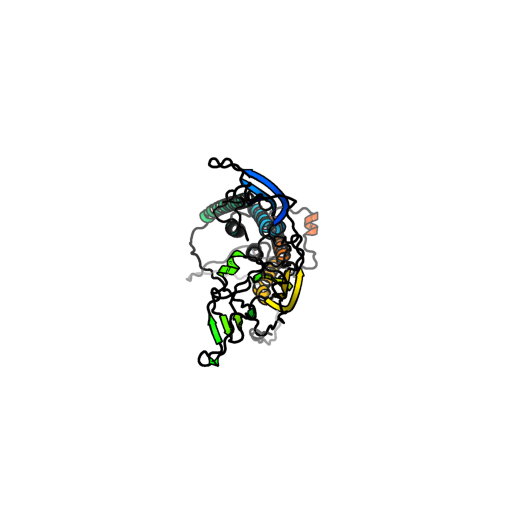5 212 GLU A CA 1
ATOM 1742 C C . GLU A 1 212 ? 49.907 -17.767 -34.204 1.00 93.75 212 GLU A C 1
ATOM 1744 O O . GLU A 1 212 ? 50.970 -18.013 -33.635 1.00 93.75 212 GLU A O 1
ATOM 1749 N N . ASP A 1 213 ? 49.526 -16.523 -34.512 1.00 93.44 213 ASP A N 1
ATOM 1750 C CA . ASP A 1 213 ? 50.380 -15.334 -34.369 1.00 93.44 213 ASP A CA 1
ATOM 1751 C C . ASP A 1 213 ? 50.559 -14.900 -32.895 1.00 93.44 213 ASP A C 1
ATOM 1753 O O . ASP A 1 213 ? 51.449 -14.116 -32.568 1.00 93.44 213 ASP A O 1
ATOM 1757 N N . TYR A 1 214 ? 49.727 -15.430 -31.987 1.00 91.75 214 TYR A N 1
ATOM 1758 C CA . TYR A 1 214 ? 49.649 -15.055 -30.569 1.00 91.75 214 TYR A CA 1
ATOM 1759 C C . TYR A 1 214 ? 49.792 -16.270 -29.633 1.00 91.75 214 TYR A C 1
ATOM 1761 O O . TYR A 1 214 ? 49.122 -16.367 -28.603 1.00 91.75 214 TYR A O 1
ATOM 1769 N N . GLY A 1 215 ? 50.654 -17.229 -29.986 1.00 89.94 215 GLY A N 1
ATOM 1770 C CA . GLY A 1 215 ? 51.034 -18.338 -29.098 1.00 89.94 215 GLY A CA 1
ATOM 1771 C C . GLY A 1 215 ? 49.904 -19.325 -28.771 1.00 89.94 215 GLY A C 1
ATOM 1772 O O . GLY A 1 215 ? 49.900 -19.927 -27.700 1.00 89.94 215 GLY A O 1
ATOM 1773 N N . GLY A 1 216 ? 48.926 -19.474 -29.667 1.00 91.69 216 GLY A N 1
ATOM 1774 C CA . GLY A 1 216 ? 47.770 -20.360 -29.508 1.00 91.69 216 GLY A CA 1
ATOM 1775 C C . GLY A 1 216 ? 46.602 -19.766 -28.711 1.00 91.69 216 GLY A C 1
ATOM 1776 O O . GLY A 1 216 ? 45.625 -20.471 -28.455 1.00 91.69 216 GLY A O 1
ATOM 1777 N N . ILE A 1 217 ? 46.658 -18.487 -28.320 1.00 92.12 217 ILE A N 1
ATOM 1778 C CA . ILE A 1 217 ? 45.586 -17.839 -27.552 1.00 92.12 217 ILE A CA 1
ATOM 1779 C C . ILE A 1 217 ? 44.335 -17.681 -28.428 1.00 92.12 217 ILE A C 1
ATOM 1781 O O . ILE A 1 217 ? 44.335 -16.926 -29.396 1.00 92.12 217 ILE A O 1
ATOM 1785 N N . SER A 1 218 ? 43.244 -18.357 -28.061 1.00 91.06 218 SER A N 1
ATOM 1786 C CA . SER A 1 218 ? 41.946 -18.293 -28.754 1.00 91.06 218 SER A CA 1
ATOM 1787 C C . SER A 1 218 ? 40.868 -17.495 -28.008 1.00 91.06 218 SER A C 1
ATOM 1789 O O . SER A 1 218 ? 39.831 -17.175 -28.590 1.00 91.06 218 SER A O 1
ATOM 1791 N N . THR A 1 219 ? 41.095 -17.153 -26.734 1.00 92.50 219 THR A N 1
ATOM 1792 C CA . THR A 1 219 ? 40.159 -16.374 -25.903 1.00 92.50 219 THR A CA 1
ATOM 1793 C C . THR A 1 219 ? 40.887 -15.451 -24.935 1.00 92.50 219 THR A C 1
ATOM 1795 O O . THR A 1 219 ? 41.805 -15.902 -24.247 1.00 92.50 219 THR A O 1
ATOM 1798 N N . ILE A 1 220 ? 40.413 -14.214 -24.788 1.00 92.75 220 ILE A N 1
ATOM 1799 C CA . ILE A 1 220 ? 40.892 -13.248 -23.788 1.00 92.75 220 ILE A CA 1
ATOM 1800 C C . ILE A 1 220 ? 39.733 -12.669 -22.961 1.00 92.75 220 ILE A C 1
ATOM 1802 O O . ILE A 1 220 ? 38.560 -12.833 -23.299 1.00 92.75 220 ILE A O 1
ATOM 1806 N N . ARG A 1 221 ? 40.061 -12.016 -21.837 1.00 91.69 221 ARG A N 1
ATOM 1807 C CA . ARG A 1 221 ? 39.098 -11.315 -20.970 1.00 91.69 221 ARG A CA 1
ATOM 1808 C C . ARG A 1 221 ? 39.408 -9.823 -20.941 1.00 91.69 221 ARG A C 1
ATOM 1810 O O . ARG A 1 221 ? 40.433 -9.443 -20.379 1.00 91.69 221 ARG A O 1
ATOM 1817 N N . VAL A 1 222 ? 38.510 -9.011 -21.487 1.00 90.00 222 VAL A N 1
ATOM 1818 C CA . VAL A 1 222 ? 38.642 -7.543 -21.576 1.00 90.00 222 VAL A CA 1
ATOM 1819 C C . VAL A 1 222 ? 37.579 -6.847 -20.725 1.00 90.00 222 VAL A C 1
ATOM 1821 O O . VAL A 1 222 ? 36.605 -7.483 -20.299 1.00 90.00 222 VAL A O 1
ATOM 1824 N N . ASN A 1 223 ? 37.773 -5.564 -20.415 1.00 87.69 223 ASN A N 1
ATOM 1825 C CA . ASN A 1 223 ? 36.785 -4.810 -19.649 1.00 87.69 223 ASN A CA 1
ATOM 1826 C C . ASN A 1 223 ? 35.621 -4.386 -20.561 1.00 87.69 223 ASN A C 1
ATOM 1828 O O . ASN A 1 223 ? 35.816 -4.050 -21.725 1.00 87.69 223 ASN A O 1
ATOM 1832 N N . ALA A 1 224 ? 34.396 -4.364 -20.029 1.00 80.81 224 ALA A N 1
ATOM 1833 C CA . ALA A 1 224 ? 33.198 -4.014 -20.803 1.00 80.81 224 ALA A CA 1
ATOM 1834 C C . ALA A 1 224 ? 33.104 -2.524 -21.200 1.00 80.81 224 ALA A C 1
ATOM 1836 O O . ALA A 1 224 ? 32.147 -2.128 -21.858 1.00 80.81 224 ALA A O 1
ATOM 1837 N N . ASP A 1 225 ? 34.057 -1.692 -20.777 1.00 82.69 225 ASP A N 1
ATOM 1838 C CA . ASP A 1 225 ? 34.164 -0.280 -21.166 1.00 82.69 225 ASP A CA 1
ATOM 1839 C C . ASP A 1 225 ? 35.231 -0.044 -22.259 1.00 82.69 225 ASP A C 1
ATOM 1841 O O . ASP A 1 225 ? 35.316 1.054 -22.796 1.00 82.69 225 ASP A O 1
ATOM 1845 N N . GLU A 1 226 ? 36.030 -1.064 -22.607 1.00 84.50 226 GLU A N 1
ATOM 1846 C CA . GLU A 1 226 ? 37.110 -0.997 -23.615 1.00 84.50 226 GLU A CA 1
ATOM 1847 C C . GLU A 1 226 ? 36.661 -1.443 -25.017 1.00 84.50 226 GLU A C 1
ATOM 1849 O O . GLU A 1 226 ? 37.401 -1.288 -25.985 1.00 84.50 226 GLU A O 1
ATOM 1854 N N . VAL A 1 227 ? 35.462 -2.018 -25.131 1.00 85.19 227 VAL A N 1
ATOM 1855 C CA . VAL A 1 227 ? 34.883 -2.526 -26.382 1.00 85.19 227 VAL A CA 1
ATOM 1856 C C . VAL A 1 227 ? 33.432 -2.075 -26.515 1.00 85.19 227 VAL A C 1
ATOM 1858 O O . VAL A 1 227 ? 32.788 -1.700 -25.533 1.00 85.19 227 VAL A O 1
ATOM 1861 N N . PHE A 1 228 ? 32.898 -2.137 -27.733 1.00 82.31 228 PHE A N 1
ATOM 1862 C CA . PHE A 1 228 ? 31.503 -1.802 -27.991 1.00 82.31 228 PHE A CA 1
ATOM 1863 C C . PHE A 1 228 ? 30.545 -2.732 -27.227 1.00 82.31 228 PHE A C 1
ATOM 1865 O O . PHE A 1 228 ? 30.681 -3.959 -27.253 1.00 82.31 228 PHE A O 1
ATOM 1872 N N . LYS A 1 229 ? 29.548 -2.137 -26.563 1.00 77.31 229 LYS A N 1
ATOM 1873 C CA . LYS A 1 229 ? 28.463 -2.838 -25.866 1.00 77.31 229 LYS A CA 1
ATOM 1874 C C . LYS A 1 229 ? 27.110 -2.242 -26.268 1.00 77.31 229 LYS A C 1
ATOM 1876 O O . LYS A 1 229 ? 26.999 -1.017 -26.323 1.00 77.31 229 LYS A O 1
ATOM 1881 N N . PRO A 1 230 ? 26.082 -3.070 -26.513 1.00 75.19 230 PRO A N 1
ATOM 1882 C CA . PRO A 1 230 ? 24.761 -2.574 -26.868 1.00 75.19 230 PRO A CA 1
ATOM 1883 C C . PRO A 1 230 ? 24.051 -1.968 -25.652 1.00 75.19 230 PRO A C 1
ATOM 1885 O O . PRO A 1 230 ? 24.140 -2.469 -24.528 1.00 75.19 230 PRO A O 1
ATOM 1888 N N . ASP A 1 231 ? 23.291 -0.906 -25.888 1.00 78.00 231 ASP A N 1
ATOM 1889 C CA . ASP A 1 231 ? 22.575 -0.110 -24.890 1.00 78.00 231 ASP A CA 1
ATOM 1890 C C . ASP A 1 231 ? 21.218 -0.731 -24.502 1.00 78.00 231 ASP A C 1
ATOM 1892 O O . ASP A 1 231 ? 20.179 -0.077 -24.513 1.00 78.00 231 ASP A O 1
ATOM 1896 N N . ILE A 1 232 ? 21.214 -2.023 -24.162 1.00 79.44 232 ILE A N 1
ATOM 1897 C CA . ILE A 1 232 ? 19.985 -2.759 -23.834 1.00 79.44 232 ILE A CA 1
ATOM 1898 C C . ILE A 1 232 ? 19.416 -2.293 -22.488 1.00 79.44 232 ILE A C 1
ATOM 1900 O O . ILE A 1 232 ? 19.987 -2.571 -21.430 1.00 79.44 232 ILE A O 1
ATOM 1904 N N . MET A 1 233 ? 18.255 -1.638 -22.520 1.00 78.88 233 MET A N 1
ATOM 1905 C CA . MET A 1 233 ? 17.548 -1.126 -21.344 1.00 78.88 233 MET A CA 1
ATOM 1906 C C . MET A 1 233 ? 16.207 -1.835 -21.137 1.00 78.88 233 MET A C 1
ATOM 1908 O O . MET A 1 233 ? 15.577 -2.287 -22.090 1.00 78.88 233 MET A O 1
ATOM 1912 N N . LEU A 1 234 ? 15.745 -1.911 -19.883 1.00 78.44 234 LEU A N 1
ATOM 1913 C CA . LEU A 1 234 ? 14.362 -2.283 -19.575 1.00 78.44 234 LEU A CA 1
ATOM 1914 C C . LEU A 1 234 ? 13.472 -1.036 -19.695 1.00 78.44 234 LEU A C 1
ATOM 1916 O O . LEU A 1 234 ? 13.555 -0.145 -18.848 1.00 78.44 234 LEU A O 1
ATOM 1920 N N . TYR A 1 235 ? 12.586 -1.000 -20.689 1.00 79.94 235 TYR A N 1
ATOM 1921 C CA . TYR A 1 235 ? 11.692 0.141 -20.915 1.00 79.94 235 TYR A CA 1
ATOM 1922 C C . TYR A 1 235 ? 10.683 0.316 -19.773 1.00 79.94 235 TYR A C 1
ATOM 1924 O O . TYR A 1 235 ? 10.520 1.415 -19.251 1.00 79.94 235 TYR A O 1
ATOM 1932 N N . ASN A 1 236 ? 10.051 -0.770 -19.310 1.00 77.38 236 ASN A N 1
ATOM 1933 C CA . ASN A 1 236 ? 9.102 -0.730 -18.192 1.00 77.38 236 ASN A CA 1
ATOM 1934 C C . ASN A 1 236 ? 9.794 -0.824 -16.817 1.00 77.38 236 ASN A C 1
ATOM 1936 O O . ASN A 1 236 ? 9.312 -1.515 -15.921 1.00 77.38 236 ASN A O 1
ATOM 1940 N N . SER A 1 237 ? 10.944 -0.170 -16.633 1.00 72.19 237 SER A N 1
ATOM 1941 C CA . SER A 1 237 ? 11.655 -0.160 -15.349 1.00 72.19 237 SER A CA 1
ATOM 1942 C C . SER A 1 237 ? 10.981 0.751 -14.319 1.00 72.19 237 SER A C 1
ATOM 1944 O O . SER A 1 237 ? 10.627 1.892 -14.602 1.00 72.19 237 SER A O 1
ATOM 1946 N N . ALA A 1 238 ? 10.861 0.257 -13.086 1.00 63.22 238 ALA A N 1
ATOM 1947 C CA . ALA A 1 238 ? 10.395 1.029 -11.932 1.00 63.22 238 ALA A CA 1
ATOM 1948 C C . ALA A 1 238 ? 11.495 1.926 -11.330 1.00 63.22 238 ALA A C 1
ATOM 1950 O O . ALA A 1 238 ? 11.232 2.694 -10.406 1.00 63.22 238 ALA A O 1
ATOM 1951 N N . ASP A 1 239 ? 12.738 1.794 -11.803 1.00 65.75 239 ASP A N 1
ATOM 1952 C CA . ASP A 1 239 ? 13.920 2.432 -11.222 1.00 65.75 239 ASP A CA 1
ATOM 1953 C C . ASP A 1 239 ? 15.022 2.607 -12.288 1.00 65.75 239 ASP A C 1
ATOM 1955 O O . ASP A 1 239 ? 16.111 2.050 -12.185 1.00 65.75 239 ASP A O 1
ATOM 1959 N N . VAL A 1 240 ? 14.721 3.345 -13.369 1.00 53.41 240 VAL A N 1
ATOM 1960 C CA . VAL A 1 240 ? 15.603 3.483 -14.557 1.00 53.41 240 VAL A CA 1
ATOM 1961 C C . VAL A 1 240 ? 17.011 3.984 -14.215 1.00 53.41 240 VAL A C 1
ATOM 1963 O O . VAL A 1 240 ? 17.974 3.556 -14.846 1.00 53.41 240 VAL A O 1
ATOM 1966 N N . LEU A 1 241 ? 17.156 4.850 -13.206 1.00 51.00 241 LEU A N 1
ATOM 1967 C CA . LEU A 1 241 ? 18.465 5.369 -12.787 1.00 51.00 241 LEU A CA 1
ATOM 1968 C C . LEU A 1 241 ? 19.392 4.259 -12.273 1.00 51.00 241 LEU A C 1
ATOM 1970 O O . LEU A 1 241 ? 20.580 4.277 -12.581 1.00 51.00 241 LEU A O 1
ATOM 1974 N N . SER A 1 242 ? 18.863 3.261 -11.556 1.00 51.59 242 SER A N 1
ATOM 1975 C CA . SER A 1 242 ? 19.706 2.223 -10.962 1.00 51.59 242 SER A CA 1
ATOM 1976 C C . SER A 1 242 ? 20.131 1.135 -11.948 1.00 51.59 242 SER A C 1
ATOM 1978 O O . SER A 1 242 ? 20.963 0.315 -11.595 1.00 51.59 242 SER A O 1
ATOM 1980 N N . MET A 1 243 ? 19.668 1.115 -13.206 1.00 52.59 243 MET A N 1
ATOM 1981 C CA . MET A 1 243 ? 20.106 0.074 -14.152 1.00 52.59 243 MET A CA 1
ATOM 1982 C C . MET A 1 243 ? 21.585 0.211 -14.561 1.00 52.59 243 MET A C 1
ATOM 1984 O O . MET A 1 243 ? 22.199 -0.793 -14.908 1.00 52.59 243 MET A O 1
ATOM 1988 N N . LYS A 1 244 ? 22.177 1.414 -14.467 1.00 53.09 244 LYS A N 1
ATOM 1989 C CA . LYS A 1 244 ? 23.623 1.633 -14.661 1.00 53.09 244 LYS A CA 1
ATOM 1990 C C . LYS A 1 244 ? 24.438 1.291 -13.405 1.00 53.09 244 LYS A C 1
ATOM 1992 O O . LYS A 1 244 ? 25.519 0.728 -13.530 1.00 53.09 244 LYS A O 1
ATOM 1997 N N . ASP A 1 245 ? 23.891 1.568 -12.220 1.00 52.31 245 ASP A N 1
ATOM 1998 C CA . ASP A 1 245 ? 24.569 1.373 -10.926 1.00 52.31 245 ASP A CA 1
ATOM 1999 C C . ASP A 1 245 ? 24.420 -0.061 -10.368 1.00 52.31 245 ASP A C 1
ATOM 2001 O O . ASP A 1 245 ? 25.299 -0.560 -9.669 1.00 52.31 245 ASP A O 1
ATOM 2005 N N . ASN A 1 246 ? 23.330 -0.761 -10.706 1.00 54.12 246 ASN A N 1
ATOM 2006 C CA . ASN A 1 246 ? 23.075 -2.168 -10.355 1.00 54.12 246 ASN A CA 1
ATOM 2007 C C . ASN A 1 246 ? 23.800 -3.154 -11.288 1.00 54.12 246 ASN A C 1
ATOM 2009 O O . ASN A 1 246 ? 23.704 -4.368 -11.086 1.00 54.12 246 ASN A O 1
ATOM 2013 N N . LEU A 1 247 ? 24.441 -2.662 -12.351 1.00 64.31 247 LEU A N 1
ATOM 2014 C CA . LEU A 1 247 ? 25.135 -3.482 -13.334 1.00 64.31 247 LEU A CA 1
ATOM 2015 C C . LEU A 1 247 ? 26.566 -3.695 -12.849 1.00 64.31 247 LEU A C 1
ATOM 2017 O O . LEU A 1 247 ? 27.431 -2.836 -13.018 1.00 64.31 247 LEU A O 1
ATOM 2021 N N . ILE A 1 248 ? 26.817 -4.844 -12.216 1.00 65.50 248 ILE A N 1
ATOM 2022 C CA . ILE A 1 248 ? 28.160 -5.154 -11.719 1.00 65.50 248 ILE A CA 1
ATOM 2023 C C . ILE A 1 248 ? 29.099 -5.244 -12.922 1.00 65.50 248 ILE A C 1
ATOM 2025 O O . ILE A 1 248 ? 28.937 -6.108 -13.793 1.00 65.50 248 ILE A O 1
ATOM 2029 N N . GLN A 1 249 ? 30.096 -4.356 -12.955 1.00 69.25 249 GLN A N 1
ATOM 2030 C CA . GLN A 1 249 ? 31.117 -4.345 -13.992 1.00 69.25 249 GLN A CA 1
ATOM 2031 C C . GLN A 1 249 ? 31.883 -5.671 -13.975 1.00 69.25 249 GLN A C 1
ATOM 2033 O O . GLN A 1 249 ? 32.679 -5.966 -13.085 1.00 69.25 249 GLN A O 1
ATOM 2038 N N . THR A 1 250 ? 31.604 -6.493 -14.978 1.00 79.88 250 THR A N 1
ATOM 2039 C CA . THR A 1 250 ? 32.175 -7.824 -15.171 1.00 79.88 250 THR A CA 1
ATOM 2040 C C . THR A 1 250 ? 32.980 -7.831 -16.460 1.00 79.88 250 THR A C 1
ATOM 2042 O O . THR A 1 250 ? 32.576 -7.232 -17.457 1.00 79.88 250 THR A O 1
ATOM 2045 N N . LYS A 1 251 ? 34.125 -8.522 -16.452 1.00 85.06 251 LYS A N 1
ATOM 2046 C CA . LYS A 1 251 ? 34.907 -8.741 -17.674 1.00 85.06 251 LYS A CA 1
ATOM 2047 C C . LYS A 1 251 ? 34.139 -9.647 -18.628 1.00 85.06 251 LYS A C 1
ATOM 2049 O O . LYS A 1 251 ? 33.546 -10.637 -18.198 1.00 85.06 251 LYS A O 1
ATOM 2054 N N . LEU A 1 252 ? 34.204 -9.332 -19.913 1.00 87.00 252 LEU A N 1
ATOM 2055 C CA . LEU A 1 252 ? 33.613 -10.138 -20.976 1.00 87.00 252 LEU A CA 1
ATOM 2056 C C . LEU A 1 252 ? 34.657 -11.050 -21.620 1.00 87.00 252 LEU A C 1
ATOM 2058 O O . LEU A 1 252 ? 35.863 -10.817 -21.510 1.00 87.00 252 LEU A O 1
ATOM 2062 N N . LEU A 1 253 ? 34.185 -12.108 -22.271 1.00 89.88 253 LEU A N 1
ATOM 2063 C CA . LEU A 1 253 ? 35.007 -13.044 -23.029 1.00 89.88 253 LEU A CA 1
ATOM 2064 C C . LEU A 1 253 ? 35.011 -12.629 -24.499 1.00 89.88 253 LEU A C 1
ATOM 2066 O O . LEU A 1 253 ? 33.956 -12.573 -25.126 1.00 89.88 253 LEU A O 1
ATOM 2070 N N . LEU A 1 254 ? 36.199 -12.381 -25.039 1.00 91.00 254 LEU A N 1
ATOM 2071 C CA . LEU A 1 254 ? 36.425 -12.147 -26.461 1.00 91.00 254 LEU A CA 1
ATOM 2072 C C . LEU A 1 254 ? 37.132 -13.376 -27.050 1.00 91.00 254 LEU A C 1
ATOM 2074 O O . LEU A 1 254 ? 38.151 -13.825 -26.522 1.00 91.00 254 LEU A O 1
ATOM 2078 N N . PHE A 1 255 ? 36.568 -13.933 -28.117 1.00 92.81 255 PHE A N 1
ATOM 2079 C CA . PHE A 1 255 ? 37.084 -15.080 -28.863 1.00 92.81 255 PHE A CA 1
ATOM 2080 C C . PHE A 1 255 ? 37.818 -14.614 -30.129 1.00 92.81 255 PHE A C 1
ATOM 2082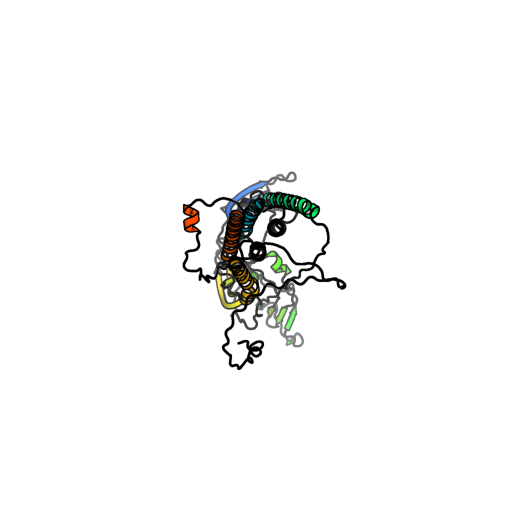 O O . PHE A 1 255 ? 37.455 -13.598 -30.717 1.00 92.81 255 PHE A O 1
ATOM 2089 N N . SER A 1 256 ? 38.793 -15.394 -30.606 1.00 91.69 256 SER A N 1
ATOM 2090 C CA . SER A 1 256 ? 39.644 -15.034 -31.756 1.00 91.69 256 SER A CA 1
ATOM 2091 C C . SER A 1 256 ? 38.900 -14.830 -33.080 1.00 91.69 256 SER A C 1
ATOM 2093 O O . SER A 1 256 ? 39.404 -14.173 -33.987 1.00 91.69 256 SER A O 1
ATOM 2095 N N . ASN A 1 257 ? 37.675 -15.349 -33.185 1.00 90.75 257 ASN A N 1
ATOM 2096 C CA . ASN A 1 257 ? 36.760 -15.128 -34.304 1.00 90.75 257 ASN A CA 1
ATOM 2097 C C . ASN A 1 257 ? 35.906 -13.849 -34.168 1.00 90.75 257 ASN A C 1
ATOM 2099 O O . ASN A 1 257 ? 34.872 -13.745 -34.826 1.00 90.75 257 ASN A O 1
ATOM 2103 N N . GLY A 1 258 ? 36.286 -12.913 -33.292 1.00 88.19 258 GLY A N 1
ATOM 2104 C CA . GLY A 1 258 ? 35.577 -11.648 -33.076 1.00 88.19 258 GLY A CA 1
ATOM 2105 C C . GLY A 1 258 ? 34.317 -11.766 -32.217 1.00 88.19 258 GLY A C 1
ATOM 2106 O O . GLY A 1 258 ? 33.643 -10.771 -31.957 1.00 88.19 258 GLY A O 1
ATOM 2107 N N . ARG A 1 259 ? 33.956 -12.969 -31.751 1.00 88.88 259 ARG A N 1
ATOM 2108 C CA . ARG A 1 259 ? 32.777 -13.147 -30.899 1.00 88.88 259 ARG A CA 1
ATOM 2109 C C . ARG A 1 259 ? 33.029 -12.564 -29.508 1.00 88.88 259 ARG A C 1
ATOM 2111 O O . ARG A 1 259 ? 33.960 -12.968 -28.817 1.00 88.88 259 ARG A O 1
ATOM 2118 N N . LEU A 1 260 ? 32.136 -11.689 -29.070 1.00 87.25 260 LEU A N 1
ATOM 2119 C CA . LEU A 1 260 ? 32.041 -11.149 -27.719 1.00 87.25 260 LEU A CA 1
ATOM 2120 C C . LEU A 1 260 ? 30.939 -11.904 -26.956 1.00 87.25 260 LEU A C 1
ATOM 2122 O O . LEU A 1 260 ? 29.838 -12.121 -27.473 1.00 87.25 260 LEU A O 1
ATOM 2126 N N . PHE A 1 261 ? 31.216 -12.306 -25.718 1.00 86.38 261 PHE A N 1
ATOM 2127 C CA . PHE A 1 261 ? 30.248 -12.923 -24.810 1.00 86.38 261 PHE A CA 1
ATOM 2128 C C . PHE A 1 261 ? 30.305 -12.260 -23.434 1.00 86.38 261 PHE A C 1
ATOM 2130 O O . PHE A 1 261 ? 31.360 -12.219 -22.796 1.00 86.38 261 PHE A O 1
ATOM 2137 N N . TRP A 1 262 ? 29.158 -11.780 -22.959 1.00 83.69 262 TRP A N 1
ATOM 2138 C CA . TRP A 1 262 ? 29.042 -11.028 -21.715 1.00 83.69 262 TRP A CA 1
ATOM 2139 C C . TRP A 1 262 ? 27.806 -11.476 -20.925 1.00 83.69 262 TRP A C 1
ATOM 2141 O O . TRP A 1 262 ? 26.721 -11.638 -21.481 1.00 83.69 262 TRP A O 1
ATOM 2151 N N . GLU A 1 263 ? 27.976 -11.705 -19.623 1.00 82.12 263 GLU A N 1
ATOM 2152 C CA . GLU A 1 263 ? 26.909 -12.144 -18.713 1.00 82.12 263 GLU A CA 1
ATOM 2153 C C . GLU A 1 263 ? 26.970 -11.338 -17.401 1.00 82.12 263 GLU A C 1
ATOM 2155 O O . GLU A 1 263 ? 27.407 -11.859 -16.371 1.00 82.12 263 GLU A O 1
ATOM 2160 N N . PRO A 1 264 ? 26.598 -10.043 -17.418 1.00 77.31 264 PRO A N 1
ATOM 2161 C CA . PRO A 1 264 ? 26.525 -9.246 -16.204 1.00 77.31 264 PRO A CA 1
ATOM 2162 C C . PRO A 1 264 ? 25.334 -9.682 -15.329 1.00 77.31 264 PRO A C 1
ATOM 2164 O O . PRO A 1 264 ? 24.219 -9.874 -15.838 1.00 77.31 264 PRO A O 1
ATOM 2167 N N . PRO A 1 265 ? 25.516 -9.792 -14.001 1.00 71.50 265 PRO A N 1
ATOM 2168 C CA . PRO A 1 265 ? 24.399 -9.799 -13.072 1.00 71.50 265 PRO A CA 1
ATOM 2169 C C . PRO A 1 265 ? 23.825 -8.378 -12.973 1.00 71.50 265 PRO A C 1
ATOM 2171 O O . PRO A 1 265 ? 24.560 -7.398 -12.835 1.00 71.50 265 PRO A O 1
ATOM 2174 N N . ILE A 1 266 ? 22.501 -8.271 -13.064 1.00 69.00 266 ILE A N 1
ATOM 2175 C CA . ILE A 1 266 ? 21.746 -7.017 -13.077 1.00 69.00 266 ILE A CA 1
ATOM 2176 C C . ILE A 1 266 ? 20.545 -7.187 -12.152 1.00 69.00 266 ILE A C 1
ATOM 2178 O O . ILE A 1 266 ? 19.722 -8.080 -12.355 1.00 69.00 266 ILE A O 1
ATOM 2182 N N . LEU A 1 267 ? 20.391 -6.308 -11.162 1.00 69.00 267 LEU A N 1
ATOM 2183 C CA . LEU A 1 267 ? 19.134 -6.204 -10.420 1.00 69.00 267 LEU A CA 1
ATOM 2184 C C . LEU A 1 267 ? 18.139 -5.356 -11.223 1.00 69.00 267 LEU A C 1
ATOM 2186 O O . LEU A 1 267 ? 18.298 -4.140 -11.343 1.00 69.00 267 LEU A O 1
ATOM 2190 N N . VAL A 1 268 ? 17.103 -6.003 -11.757 1.00 68.44 268 VAL A N 1
ATOM 2191 C CA . VAL A 1 268 ? 16.046 -5.362 -12.549 1.00 68.44 268 VAL A CA 1
ATOM 2192 C C . VAL A 1 268 ? 14.781 -5.207 -11.702 1.00 68.44 268 VAL A C 1
ATOM 2194 O O . VAL A 1 268 ? 14.269 -6.186 -11.162 1.00 68.44 268 VAL A O 1
ATOM 2197 N N . LYS A 1 269 ? 14.251 -3.982 -11.612 1.00 69.31 269 LYS A N 1
ATOM 2198 C CA . LYS A 1 269 ? 12.941 -3.679 -11.013 1.00 69.31 269 LYS A CA 1
ATOM 2199 C C . LYS A 1 269 ? 12.007 -3.199 -12.119 1.00 69.31 269 LYS A C 1
ATOM 2201 O O . LYS A 1 269 ? 12.291 -2.182 -12.741 1.00 69.31 269 LYS A O 1
ATOM 2206 N N . SER A 1 270 ? 10.900 -3.893 -12.355 1.00 73.50 270 SER A N 1
ATOM 2207 C CA . SER A 1 270 ? 9.933 -3.556 -13.407 1.00 73.50 270 SER A CA 1
ATOM 2208 C C . SER A 1 270 ? 8.608 -3.052 -12.848 1.00 73.50 270 SER A C 1
ATOM 2210 O O . SER A 1 270 ? 8.126 -3.559 -11.836 1.00 73.50 270 SER A O 1
ATOM 2212 N N . LEU A 1 271 ? 7.973 -2.127 -13.562 1.00 69.19 271 LEU A N 1
ATOM 2213 C CA . LEU A 1 271 ? 6.560 -1.808 -13.400 1.00 69.19 271 LEU A CA 1
ATOM 2214 C C . LEU A 1 271 ? 5.721 -2.945 -13.994 1.00 69.19 271 LEU A C 1
ATOM 2216 O O . LEU A 1 271 ? 5.904 -3.338 -15.147 1.00 69.19 271 LEU A O 1
ATOM 2220 N N . CYS A 1 272 ? 4.797 -3.462 -13.191 1.00 77.62 272 CYS A N 1
ATOM 2221 C CA . CYS A 1 272 ? 3.794 -4.449 -13.569 1.00 77.62 272 CYS A CA 1
ATOM 2222 C C . CYS A 1 272 ? 2.449 -3.974 -13.011 1.00 77.62 272 CYS A C 1
ATOM 2224 O O . CYS A 1 272 ? 2.396 -3.541 -11.859 1.00 77.62 272 CYS A O 1
ATOM 2226 N N . ASP A 1 273 ? 1.384 -4.029 -13.814 1.00 70.56 273 ASP A N 1
ATOM 2227 C CA . ASP A 1 273 ? 0.023 -3.796 -13.323 1.00 70.56 273 ASP A CA 1
ATOM 2228 C C . ASP A 1 273 ? -0.484 -5.101 -12.695 1.00 70.56 273 ASP A C 1
ATOM 2230 O O . ASP A 1 273 ? -0.536 -6.142 -13.352 1.00 70.56 273 ASP A O 1
ATOM 2234 N N . VAL A 1 274 ? -0.752 -5.057 -11.391 1.00 73.62 274 VAL A N 1
ATOM 2235 C CA . VAL A 1 274 ? -0.984 -6.230 -10.538 1.00 73.62 274 VAL A CA 1
ATOM 2236 C C . VAL A 1 274 ? -2.426 -6.188 -10.045 1.00 73.62 274 VAL A C 1
ATOM 2238 O O . VAL A 1 274 ? -2.787 -5.298 -9.270 1.00 73.62 274 VAL A O 1
ATOM 2241 N N . ASP A 1 275 ? -3.246 -7.169 -10.430 1.00 74.31 275 ASP A N 1
ATOM 2242 C CA . ASP A 1 275 ? -4.601 -7.296 -9.889 1.00 74.31 275 ASP A CA 1
ATOM 2243 C C . ASP A 1 275 ? -4.579 -8.102 -8.586 1.00 74.31 275 ASP A C 1
ATOM 2245 O O . ASP A 1 275 ? -4.436 -9.325 -8.574 1.00 74.31 275 ASP A O 1
ATOM 2249 N N . ILE A 1 276 ? -4.752 -7.411 -7.461 1.00 78.62 276 ILE A N 1
ATOM 2250 C CA . ILE A 1 276 ? -4.772 -8.023 -6.128 1.00 78.62 276 ILE A CA 1
ATOM 2251 C C . ILE A 1 276 ? -6.184 -8.394 -5.643 1.00 78.62 276 ILE A C 1
ATOM 2253 O O . ILE A 1 276 ? -6.342 -8.780 -4.483 1.00 78.62 276 ILE A O 1
ATOM 2257 N N . SER A 1 277 ? -7.214 -8.327 -6.500 1.00 82.38 277 SER A N 1
ATOM 2258 C CA . SER A 1 277 ? -8.621 -8.612 -6.150 1.00 82.38 277 SER A CA 1
ATOM 2259 C C . SER A 1 277 ? -8.801 -9.929 -5.390 1.00 82.38 277 SER A C 1
ATOM 2261 O O . SER A 1 277 ? -9.496 -9.968 -4.368 1.00 82.38 277 SER A O 1
ATOM 2263 N N . ASN A 1 278 ? -8.142 -10.987 -5.871 1.00 86.75 278 ASN A N 1
ATOM 2264 C CA . ASN A 1 278 ? -8.255 -12.363 -5.374 1.00 86.75 278 ASN A CA 1
ATOM 2265 C C . ASN A 1 278 ? -7.126 -12.770 -4.412 1.00 86.75 278 ASN A C 1
ATOM 2267 O O . ASN A 1 278 ? -6.987 -13.951 -4.091 1.00 86.75 278 ASN A O 1
ATOM 2271 N N . TRP A 1 279 ? -6.325 -11.816 -3.929 1.00 84.12 279 TRP A N 1
ATOM 2272 C CA . TRP A 1 279 ? -5.218 -12.095 -3.014 1.00 84.12 279 TRP A CA 1
ATOM 2273 C C . TRP A 1 279 ? -5.673 -12.894 -1.768 1.00 84.12 279 TRP A C 1
ATOM 2275 O O . TRP A 1 279 ? -6.710 -12.557 -1.177 1.00 84.12 279 TRP A O 1
ATOM 2285 N N . PRO A 1 280 ? -4.911 -13.918 -1.318 1.00 86.88 280 PRO A N 1
ATOM 2286 C CA . PRO A 1 280 ? -3.583 -14.340 -1.793 1.00 86.88 280 PRO A CA 1
ATOM 2287 C C . PRO A 1 280 ? -3.603 -15.385 -2.921 1.00 86.88 280 PRO A C 1
ATOM 2289 O O . PRO A 1 280 ? -2.558 -15.941 -3.242 1.00 86.88 280 PRO A O 1
ATOM 2292 N N . TYR A 1 281 ? -4.769 -15.709 -3.481 1.00 89.19 281 TYR A N 1
ATOM 2293 C CA . TYR A 1 281 ? -4.932 -16.703 -4.549 1.00 89.19 281 TYR A CA 1
ATOM 2294 C C . TYR A 1 281 ? -4.768 -16.070 -5.942 1.00 89.19 281 TYR A C 1
ATOM 2296 O O . TYR A 1 281 ? -5.410 -16.484 -6.905 1.00 89.19 281 TYR A O 1
ATOM 2304 N N . ASP A 1 282 ? -3.950 -15.020 -6.035 1.00 85.19 282 ASP A N 1
ATOM 2305 C CA . ASP A 1 282 ? -3.757 -14.219 -7.235 1.00 85.19 282 ASP A CA 1
ATOM 2306 C C . ASP A 1 282 ? -2.736 -14.827 -8.215 1.00 85.19 282 ASP A C 1
ATOM 2308 O O . ASP A 1 282 ? -1.696 -15.378 -7.832 1.00 85.19 282 ASP A O 1
ATOM 2312 N N . GLU A 1 283 ? -3.045 -14.685 -9.505 1.00 88.50 283 GLU A N 1
ATOM 2313 C CA . GLU A 1 283 ? -2.124 -14.907 -10.618 1.00 88.50 283 GLU A CA 1
ATOM 2314 C C . GLU A 1 283 ? -1.839 -13.570 -11.297 1.00 88.50 283 GLU A C 1
ATOM 2316 O O . GLU A 1 283 ? -2.762 -12.803 -11.561 1.00 88.50 283 GLU A O 1
ATOM 2321 N N . GLN A 1 284 ? -0.570 -13.305 -11.592 1.00 81.38 284 GLN A N 1
ATOM 2322 C CA . GLN A 1 284 ? -0.106 -12.053 -12.179 1.00 81.38 284 GLN A CA 1
ATOM 2323 C C . GLN A 1 284 ? 0.562 -12.314 -13.525 1.00 81.38 284 GLN A C 1
ATOM 2325 O O . GLN A 1 284 ? 1.369 -13.234 -13.664 1.00 81.38 284 GLN A O 1
ATOM 2330 N N . ASN A 1 285 ? 0.240 -11.480 -14.512 1.00 83.19 285 ASN A N 1
ATOM 2331 C CA . ASN A 1 285 ? 0.827 -11.520 -15.849 1.00 83.19 285 ASN A CA 1
ATOM 2332 C C . ASN A 1 285 ? 1.764 -10.322 -16.020 1.00 83.19 285 ASN A C 1
ATOM 2334 O O . ASN A 1 285 ? 1.411 -9.330 -16.654 1.00 83.19 285 ASN A O 1
ATOM 2338 N N . CYS A 1 286 ? 2.955 -10.411 -15.435 1.00 83.12 286 CYS A N 1
ATOM 2339 C CA . CYS A 1 286 ? 3.962 -9.367 -15.580 1.00 83.12 286 CYS A CA 1
ATOM 2340 C C . CYS A 1 286 ? 4.738 -9.527 -16.889 1.00 83.12 286 CYS A C 1
ATOM 2342 O O . CYS A 1 286 ? 4.808 -10.613 -17.467 1.00 83.12 286 CYS A O 1
ATOM 2344 N N . PHE A 1 287 ? 5.350 -8.440 -17.352 1.00 81.50 287 PHE A N 1
ATOM 2345 C CA . PHE A 1 287 ? 6.231 -8.463 -18.512 1.00 81.50 287 PHE A CA 1
ATOM 2346 C C . PHE A 1 287 ? 7.505 -7.655 -18.267 1.00 81.50 287 PHE A C 1
ATOM 2348 O O . PHE A 1 287 ? 7.527 -6.742 -17.443 1.00 81.50 287 PHE A O 1
ATOM 2355 N N . LEU A 1 288 ? 8.567 -8.005 -18.987 1.00 81.69 288 LEU A N 1
ATOM 2356 C CA . LEU A 1 288 ? 9.839 -7.294 -19.027 1.00 81.69 288 LEU A CA 1
ATOM 2357 C C . LEU A 1 288 ? 10.141 -6.964 -20.491 1.00 81.69 288 LEU A C 1
ATOM 2359 O O . LEU A 1 288 ? 10.348 -7.880 -21.285 1.00 81.69 288 LEU A O 1
ATOM 2363 N N . ARG A 1 289 ? 10.127 -5.681 -20.852 1.00 84.38 289 ARG A N 1
ATOM 2364 C CA . ARG A 1 289 ? 10.347 -5.197 -22.222 1.00 84.38 289 ARG A CA 1
ATOM 2365 C C . ARG A 1 289 ? 11.766 -4.648 -22.355 1.00 84.38 289 ARG A C 1
ATOM 2367 O O . ARG A 1 289 ? 12.062 -3.604 -21.777 1.00 84.38 289 ARG A O 1
ATOM 2374 N N . PHE A 1 290 ? 12.632 -5.363 -23.073 1.00 83.19 290 PHE A N 1
ATOM 2375 C CA . PHE A 1 290 ? 14.028 -4.974 -23.299 1.00 83.19 290 PHE A CA 1
ATOM 2376 C C . PHE A 1 290 ? 14.266 -4.559 -24.752 1.00 83.19 290 PHE A C 1
ATOM 2378 O O . PHE A 1 290 ? 13.877 -5.285 -25.663 1.00 83.19 290 PHE A O 1
ATOM 2385 N N . GLY A 1 291 ? 14.978 -3.456 -24.969 1.00 83.44 291 GLY A N 1
ATOM 2386 C CA . GLY A 1 291 ? 15.410 -3.002 -26.294 1.00 83.44 291 GLY A CA 1
ATOM 2387 C C . GLY A 1 291 ? 16.570 -2.010 -26.201 1.00 83.44 291 GLY A C 1
ATOM 2388 O O . GLY A 1 291 ? 16.963 -1.623 -25.097 1.00 83.44 291 GLY A O 1
ATOM 2389 N N . SER A 1 292 ? 17.148 -1.638 -27.343 1.00 84.19 292 SER A N 1
ATOM 2390 C CA . SER A 1 292 ? 18.094 -0.517 -27.434 1.00 84.19 292 SER A CA 1
ATOM 2391 C C . SER A 1 292 ? 17.348 0.799 -27.240 1.00 84.19 292 SER A C 1
ATOM 2393 O O . SER A 1 292 ? 16.240 0.960 -27.736 1.00 84.19 292 SER A O 1
ATOM 2395 N N . TRP A 1 293 ? 17.945 1.752 -26.532 1.00 80.69 293 TRP A N 1
ATOM 2396 C CA . TRP A 1 293 ? 17.374 3.086 -26.390 1.00 80.69 293 TRP A CA 1
ATOM 2397 C C . TRP A 1 293 ? 17.704 4.001 -27.580 1.00 80.69 293 TRP A C 1
ATOM 2399 O O . TRP A 1 293 ? 16.919 4.894 -27.890 1.00 80.69 293 TRP A O 1
ATOM 2409 N N . THR A 1 294 ? 18.864 3.823 -28.225 1.00 80.44 294 THR A N 1
ATOM 2410 C CA . THR A 1 294 ? 19.358 4.751 -29.261 1.00 80.44 294 THR A CA 1
ATOM 2411 C C . THR A 1 294 ? 19.393 4.195 -30.680 1.00 80.44 294 THR A C 1
ATOM 2413 O O . THR A 1 294 ? 19.455 4.989 -31.613 1.00 80.44 294 THR A O 1
ATOM 2416 N N . HIS A 1 295 ? 19.397 2.875 -30.868 1.00 82.00 295 HIS A N 1
ATOM 2417 C CA . HIS A 1 295 ? 19.594 2.246 -32.176 1.00 82.00 295 HIS A CA 1
ATOM 2418 C C . HIS A 1 295 ? 18.308 1.599 -32.701 1.00 82.00 295 HIS A C 1
ATOM 2420 O O . HIS A 1 295 ? 17.519 1.033 -31.944 1.00 82.00 295 HIS A O 1
ATOM 2426 N N . ASP A 1 296 ? 18.141 1.641 -34.019 1.00 81.75 296 ASP A N 1
ATOM 2427 C CA . ASP A 1 296 ? 17.022 1.044 -34.742 1.00 81.75 296 ASP A CA 1
ATOM 2428 C C . ASP A 1 296 ? 17.235 -0.456 -35.062 1.00 81.75 296 ASP A C 1
ATOM 2430 O O . ASP A 1 296 ? 18.281 -1.064 -34.800 1.00 81.75 296 ASP A O 1
ATOM 2434 N N . GLY A 1 297 ? 16.219 -1.071 -35.668 1.00 73.88 297 GLY A N 1
ATOM 2435 C CA . GLY A 1 297 ? 16.243 -2.460 -36.132 1.00 73.88 297 GLY A CA 1
ATOM 2436 C C . GLY A 1 297 ? 16.992 -2.699 -37.441 1.00 73.88 297 GLY A C 1
ATOM 2437 O O . GLY A 1 297 ? 17.093 -3.850 -37.869 1.00 73.88 297 GLY A O 1
ATOM 2438 N N . LEU A 1 298 ? 17.513 -1.644 -38.074 1.00 70.19 298 LEU A N 1
ATOM 2439 C CA . LEU A 1 298 ? 18.443 -1.744 -39.201 1.00 70.19 298 LEU A CA 1
ATOM 2440 C C . LEU A 1 298 ? 19.880 -1.928 -38.685 1.00 70.19 298 LEU A C 1
ATOM 2442 O O . LEU A 1 298 ? 20.657 -2.682 -39.269 1.00 70.19 298 LEU A O 1
ATOM 2446 N N . SER A 1 299 ? 20.193 -1.303 -37.548 1.00 65.94 299 SER A N 1
ATOM 2447 C CA . SER A 1 299 ? 21.472 -1.383 -36.840 1.00 65.94 299 SER A CA 1
ATOM 2448 C C . SER A 1 299 ? 21.600 -2.648 -35.982 1.00 65.94 299 SER A C 1
ATOM 2450 O O . SER A 1 299 ? 22.682 -3.233 -35.905 1.00 65.94 299 SER A O 1
ATOM 2452 N N . TYR A 1 300 ? 20.510 -3.099 -35.343 1.00 65.56 300 TYR A N 1
ATOM 2453 C CA . TYR A 1 300 ? 20.508 -4.300 -34.498 1.00 65.56 300 TYR A CA 1
ATOM 2454 C C . TYR A 1 300 ? 19.519 -5.375 -34.946 1.00 65.56 300 TYR A C 1
ATOM 2456 O O . TYR A 1 300 ? 18.301 -5.211 -34.905 1.00 65.56 300 TYR A O 1
ATOM 2464 N N . LEU A 1 301 ? 20.055 -6.565 -35.228 1.00 59.41 301 LEU A N 1
ATOM 2465 C CA . LEU A 1 301 ? 19.266 -7.744 -35.567 1.00 59.41 301 LEU A CA 1
ATOM 2466 C C . LEU A 1 301 ? 19.162 -8.686 -34.357 1.00 59.41 301 LEU A C 1
ATOM 2468 O O . LEU A 1 301 ? 19.950 -9.617 -34.189 1.00 59.41 301 LEU A O 1
ATOM 2472 N N . TYR A 1 302 ? 18.168 -8.449 -33.495 1.00 62.91 302 TYR A N 1
ATOM 2473 C CA . TYR A 1 302 ? 17.888 -9.332 -32.359 1.00 62.91 302 TYR A CA 1
ATOM 2474 C C . TYR A 1 302 ? 17.444 -10.720 -32.836 1.00 62.91 302 TYR A C 1
ATOM 2476 O O . TYR A 1 302 ? 16.335 -10.883 -33.359 1.00 62.91 302 TYR A O 1
ATOM 2484 N N . SER A 1 303 ? 18.277 -11.739 -32.600 1.00 60.53 303 SER A N 1
ATOM 2485 C CA . SER A 1 303 ? 17.839 -13.135 -32.652 1.00 60.53 303 SER A CA 1
ATOM 2486 C C . SER A 1 303 ? 16.987 -13.434 -31.421 1.00 60.53 303 SER A C 1
ATOM 2488 O O . SER A 1 303 ? 17.470 -13.252 -30.302 1.00 60.53 303 SER A O 1
ATOM 2490 N N . LEU A 1 304 ? 15.762 -13.928 -31.612 1.00 57.41 304 LEU A N 1
ATOM 2491 C CA . LEU A 1 304 ? 14.884 -14.373 -30.526 1.00 57.41 304 LEU A CA 1
ATOM 2492 C C . LEU A 1 304 ? 15.620 -15.360 -29.599 1.00 57.41 304 LEU A C 1
ATOM 2494 O O . LEU A 1 304 ? 15.920 -16.480 -30.026 1.00 57.41 304 LEU A O 1
ATOM 2498 N N . PRO A 1 305 ? 15.898 -15.004 -28.331 1.00 56.38 305 PRO A N 1
ATOM 2499 C CA . PRO A 1 305 ? 16.364 -15.989 -27.380 1.00 56.38 305 PRO A CA 1
ATOM 2500 C C . PRO A 1 305 ? 15.177 -16.884 -27.029 1.00 56.38 305 PRO A C 1
ATOM 2502 O O . PRO A 1 305 ? 14.208 -16.430 -26.424 1.00 56.38 305 PRO A O 1
ATOM 2505 N N . ASN A 1 306 ? 15.268 -18.178 -27.343 1.00 50.69 306 ASN A N 1
ATOM 2506 C CA . ASN A 1 306 ? 14.452 -19.165 -26.640 1.00 50.69 306 ASN A CA 1
ATOM 2507 C C . ASN A 1 306 ? 14.647 -18.931 -25.134 1.00 50.69 306 ASN A C 1
ATOM 2509 O O . ASN A 1 306 ? 15.794 -18.933 -24.673 1.00 50.69 306 ASN A O 1
ATOM 2513 N N . ILE A 1 307 ? 13.568 -18.739 -24.362 1.00 52.09 307 ILE A N 1
ATOM 2514 C CA . ILE A 1 307 ? 13.679 -18.638 -22.901 1.00 52.09 307 ILE A CA 1
ATOM 2515 C C . ILE A 1 307 ? 14.075 -20.014 -22.361 1.00 52.09 307 ILE A C 1
ATOM 2517 O O . ILE A 1 307 ? 13.249 -20.852 -22.003 1.00 52.09 307 ILE A O 1
ATOM 2521 N N . VAL A 1 308 ? 15.377 -20.267 -22.300 1.00 51.50 308 VAL A N 1
ATOM 2522 C CA . VAL A 1 308 ? 15.926 -21.488 -21.724 1.00 51.50 308 VAL A CA 1
ATOM 2523 C C . VAL A 1 308 ? 15.923 -21.326 -20.202 1.00 51.50 308 VAL A C 1
ATOM 2525 O O . VAL A 1 308 ? 16.942 -20.990 -19.597 1.00 51.50 308 VAL A O 1
ATOM 2528 N N . VAL A 1 309 ? 14.768 -21.590 -19.578 1.00 55.72 309 VAL A N 1
ATOM 2529 C CA . VAL A 1 309 ? 14.538 -21.592 -18.115 1.00 55.72 309 VAL A CA 1
ATOM 2530 C C . VAL A 1 309 ? 15.264 -22.778 -17.439 1.00 55.72 309 VAL A C 1
ATOM 2532 O O . VAL A 1 309 ? 14.687 -23.560 -16.691 1.00 55.72 309 VAL A O 1
ATOM 2535 N N . LYS A 1 310 ? 16.562 -22.971 -17.713 1.00 49.25 310 LYS A N 1
ATOM 2536 C CA . LYS A 1 310 ? 17.339 -24.126 -17.216 1.00 49.25 310 LYS A CA 1
ATOM 2537 C C . LYS A 1 310 ? 17.752 -24.020 -15.745 1.00 49.25 310 LYS A C 1
ATOM 2539 O O . LYS A 1 310 ? 18.144 -25.033 -15.174 1.00 49.25 310 LYS A O 1
ATOM 2544 N N . LYS A 1 311 ? 17.701 -22.826 -15.144 1.00 52.47 311 LYS A N 1
ATOM 2545 C CA . LYS A 1 311 ? 18.012 -22.574 -13.723 1.00 52.47 311 LYS A CA 1
ATOM 2546 C C . LYS A 1 311 ? 17.202 -21.393 -13.173 1.00 52.47 311 LYS A C 1
ATOM 2548 O O . LYS A 1 311 ? 17.770 -20.354 -12.847 1.00 52.47 311 LYS A O 1
ATOM 2553 N N . LEU A 1 312 ? 15.880 -21.535 -13.075 1.00 57.97 312 LEU A N 1
ATOM 2554 C CA . LEU A 1 312 ? 15.100 -20.603 -12.257 1.00 57.97 312 LEU A CA 1
ATOM 2555 C C . LEU A 1 312 ? 15.369 -20.909 -10.778 1.00 57.97 312 LEU A C 1
ATOM 2557 O O . LEU A 1 312 ? 15.133 -22.033 -10.327 1.00 57.97 312 LEU A O 1
ATOM 2561 N N . TRP A 1 313 ? 15.840 -19.922 -10.018 1.00 58.38 313 TRP A N 1
ATOM 2562 C CA . TRP A 1 313 ? 15.796 -20.004 -8.560 1.00 58.38 313 TRP A CA 1
ATOM 2563 C C . TRP A 1 313 ? 14.323 -20.002 -8.134 1.00 58.38 313 TRP A C 1
ATOM 2565 O O . TRP A 1 313 ? 13.530 -19.190 -8.613 1.00 58.38 313 TRP A O 1
ATOM 2575 N N . LYS A 1 314 ? 13.919 -20.958 -7.289 1.00 67.00 314 LYS A N 1
ATOM 2576 C CA . LYS A 1 314 ? 12.527 -21.050 -6.831 1.00 67.00 314 LYS A CA 1
ATOM 2577 C C . LYS A 1 314 ? 12.245 -19.899 -5.867 1.00 67.00 314 LYS A C 1
ATOM 2579 O O . LYS A 1 314 ? 12.617 -19.995 -4.701 1.00 67.00 314 LYS A O 1
ATOM 2584 N N . SER A 1 315 ? 11.561 -18.858 -6.342 1.00 68.69 315 SER A N 1
ATOM 2585 C CA . SER A 1 315 ? 11.154 -17.725 -5.502 1.00 68.69 315 SER A CA 1
ATOM 2586 C C . SER A 1 315 ? 10.382 -18.209 -4.260 1.00 68.69 315 SER A C 1
ATOM 2588 O O . SER A 1 315 ? 9.536 -19.106 -4.375 1.00 68.69 315 SER A O 1
ATOM 2590 N N . PRO A 1 316 ? 10.628 -17.633 -3.069 1.00 67.75 316 PRO A N 1
ATOM 2591 C CA . PRO A 1 316 ? 9.909 -18.002 -1.851 1.00 67.75 316 PRO A CA 1
ATOM 2592 C C . PRO A 1 316 ? 8.438 -17.553 -1.855 1.00 67.75 316 PRO A C 1
ATOM 2594 O O . PRO A 1 316 ? 7.630 -18.130 -1.131 1.00 67.75 316 PRO A O 1
ATOM 2597 N N . GLU A 1 317 ? 8.074 -16.556 -2.670 1.00 73.81 317 GLU A N 1
ATOM 2598 C CA . GLU A 1 317 ? 6.729 -15.955 -2.702 1.00 73.81 317 GLU A CA 1
ATOM 2599 C C . GLU A 1 317 ? 5.918 -16.351 -3.949 1.00 73.81 317 GLU A C 1
ATOM 2601 O O . GLU A 1 317 ? 4.690 -16.432 -3.880 1.00 73.81 317 GLU A O 1
ATOM 2606 N N . TRP A 1 318 ? 6.588 -16.655 -5.065 1.00 80.44 318 TRP A N 1
ATOM 2607 C CA . TRP A 1 318 ? 5.954 -16.903 -6.364 1.00 80.44 318 TRP A CA 1
ATOM 2608 C C . TRP A 1 318 ? 6.371 -18.241 -6.985 1.00 80.44 318 TRP A C 1
ATOM 2610 O O . TRP A 1 318 ? 7.501 -18.703 -6.819 1.00 80.44 318 TRP A O 1
ATOM 2620 N N . ASP A 1 319 ? 5.461 -18.846 -7.743 1.00 82.31 319 ASP A N 1
ATOM 2621 C CA . ASP A 1 319 ? 5.744 -19.911 -8.704 1.00 82.31 319 ASP A CA 1
ATOM 2622 C C . ASP A 1 319 ? 5.564 -19.373 -10.127 1.00 82.31 319 ASP A C 1
ATOM 2624 O O . ASP A 1 319 ? 4.533 -18.781 -10.452 1.00 82.31 319 ASP A O 1
ATOM 2628 N N . LEU A 1 320 ? 6.562 -19.586 -10.987 1.00 82.69 320 LEU A N 1
ATOM 2629 C CA . LEU A 1 320 ? 6.447 -19.322 -12.420 1.00 82.69 320 LEU A CA 1
ATOM 2630 C C . LEU A 1 320 ? 5.632 -20.455 -13.055 1.00 82.69 320 LEU A C 1
ATOM 2632 O O . LEU A 1 320 ? 6.089 -21.596 -13.083 1.00 82.69 320 LEU A O 1
ATOM 2636 N N . ILE A 1 321 ? 4.428 -20.142 -13.534 1.00 85.81 321 ILE A N 1
ATOM 2637 C CA . ILE A 1 321 ? 3.551 -21.094 -14.231 1.00 85.81 321 ILE A CA 1
ATOM 2638 C C . ILE A 1 321 ? 4.023 -21.273 -15.674 1.00 85.81 321 ILE A C 1
ATOM 2640 O O . ILE A 1 321 ? 4.112 -22.392 -16.169 1.00 85.81 321 ILE A O 1
ATOM 2644 N N . ASP A 1 322 ? 4.278 -20.150 -16.344 1.00 84.12 322 ASP A N 1
ATOM 2645 C CA . ASP A 1 322 ? 4.570 -20.067 -17.771 1.00 84.12 322 ASP A CA 1
ATOM 2646 C C . ASP A 1 322 ? 5.435 -18.831 -18.062 1.00 84.12 322 ASP A C 1
ATOM 2648 O O . ASP A 1 322 ? 5.341 -17.808 -17.373 1.00 84.12 322 ASP A O 1
ATOM 2652 N N . SER A 1 323 ? 6.266 -18.924 -19.098 1.00 82.44 323 SER A N 1
ATOM 2653 C CA . SER A 1 323 ? 7.066 -17.815 -19.607 1.00 82.44 323 SER A CA 1
ATOM 2654 C C . SER A 1 323 ? 7.206 -17.898 -21.122 1.00 82.44 323 SER A C 1
ATOM 2656 O O . SER A 1 323 ? 7.710 -18.897 -21.638 1.00 82.44 323 SER A O 1
ATOM 2658 N N . ARG A 1 324 ? 6.858 -16.816 -21.822 1.00 83.50 324 ARG A N 1
ATOM 2659 C CA . ARG A 1 324 ? 6.986 -16.695 -23.284 1.00 83.50 324 ARG A CA 1
ATOM 2660 C C . ARG A 1 324 ? 7.748 -15.425 -23.653 1.00 83.50 324 ARG A C 1
ATOM 2662 O O . ARG A 1 324 ? 7.604 -14.407 -22.981 1.00 83.50 324 ARG A O 1
ATOM 2669 N N . SER A 1 325 ? 8.542 -15.477 -24.716 1.00 83.12 325 SER A N 1
ATOM 2670 C CA . SER A 1 325 ? 9.233 -14.317 -25.293 1.00 83.12 325 SER A CA 1
ATOM 2671 C C . SER A 1 325 ? 8.649 -13.999 -26.658 1.00 83.12 325 SER A C 1
ATOM 2673 O O . SER A 1 325 ? 8.404 -14.906 -27.451 1.00 83.12 325 SER A O 1
ATOM 2675 N N . GLU A 1 326 ? 8.492 -12.717 -26.945 1.00 84.00 326 GLU A N 1
ATOM 2676 C CA . GLU A 1 326 ? 8.027 -12.204 -28.228 1.00 84.00 326 GLU A CA 1
ATOM 2677 C C . GLU A 1 326 ? 8.946 -11.052 -28.646 1.00 84.00 326 GLU A C 1
ATOM 2679 O O . GLU A 1 326 ? 9.300 -10.217 -27.814 1.00 84.00 326 GLU A O 1
ATOM 2684 N N . ARG A 1 327 ? 9.345 -11.015 -29.920 1.00 84.25 327 ARG A N 1
ATOM 2685 C CA . ARG A 1 327 ? 9.989 -9.843 -30.521 1.00 84.25 327 ARG A CA 1
ATOM 2686 C C . ARG A 1 327 ? 8.903 -9.016 -31.194 1.00 84.25 327 ARG A C 1
ATOM 2688 O O . ARG A 1 327 ? 8.072 -9.585 -31.900 1.00 84.25 327 ARG A O 1
ATOM 2695 N N . ARG A 1 328 ? 8.942 -7.701 -31.008 1.00 82.69 328 ARG A N 1
ATOM 2696 C CA . ARG A 1 328 ? 8.077 -6.748 -31.707 1.00 82.69 328 ARG A CA 1
ATOM 2697 C C . ARG A 1 328 ? 8.923 -5.684 -32.359 1.00 82.69 328 ARG A C 1
ATOM 2699 O O . ARG A 1 328 ? 9.847 -5.189 -31.732 1.00 82.69 328 ARG A O 1
ATOM 2706 N N . ASP A 1 329 ? 8.548 -5.317 -33.572 1.00 85.31 329 ASP A N 1
ATOM 2707 C CA . ASP A 1 329 ? 9.163 -4.232 -34.321 1.00 85.31 329 ASP A CA 1
ATOM 2708 C C . ASP A 1 329 ? 8.150 -3.079 -34.302 1.00 85.31 329 ASP A C 1
ATOM 2710 O O . ASP A 1 329 ? 7.052 -3.210 -34.845 1.00 85.31 329 ASP A O 1
ATOM 2714 N N . ILE A 1 330 ? 8.463 -2.002 -33.575 1.00 83.50 330 ILE A N 1
ATOM 2715 C CA . ILE A 1 330 ? 7.539 -0.886 -33.320 1.00 83.50 330 ILE A CA 1
ATOM 2716 C C . ILE A 1 330 ? 7.997 0.347 -34.086 1.00 83.50 330 ILE A C 1
ATOM 2718 O O . ILE A 1 330 ? 9.168 0.708 -34.052 1.00 83.50 330 ILE A O 1
ATOM 2722 N N . TYR A 1 331 ? 7.054 1.006 -34.747 1.00 85.69 331 TYR A N 1
ATOM 2723 C CA . TYR A 1 331 ? 7.268 2.284 -35.411 1.00 85.69 331 TYR A CA 1
ATOM 2724 C C . TYR A 1 331 ? 6.811 3.401 -34.472 1.00 85.69 331 TYR A C 1
ATOM 2726 O O . TYR A 1 331 ? 5.710 3.329 -33.922 1.00 85.69 331 TYR A O 1
ATOM 2734 N N . TYR A 1 332 ? 7.666 4.400 -34.268 1.00 82.06 332 TYR A N 1
ATOM 2735 C CA . TYR A 1 332 ? 7.393 5.555 -33.415 1.00 82.06 332 TYR A CA 1
ATOM 2736 C C . TYR A 1 332 ? 7.038 6.770 -34.277 1.00 82.06 332 TYR A C 1
ATOM 2738 O O . TYR A 1 332 ? 7.614 6.954 -35.343 1.00 82.06 332 TYR A O 1
ATOM 2746 N N . ASP A 1 333 ? 6.147 7.643 -33.798 1.00 81.38 333 ASP A N 1
ATOM 2747 C CA . ASP A 1 333 ? 5.646 8.800 -34.566 1.00 81.38 333 ASP A CA 1
ATOM 2748 C C . ASP A 1 333 ? 6.755 9.771 -35.043 1.00 81.38 333 ASP A C 1
ATOM 2750 O O . ASP A 1 333 ? 6.537 10.573 -35.949 1.00 81.38 333 ASP A O 1
ATOM 2754 N N . CYS A 1 334 ? 7.948 9.705 -34.443 1.00 80.00 334 CYS A N 1
ATOM 2755 C CA . CYS A 1 334 ? 9.111 10.520 -34.792 1.00 80.00 334 CYS A CA 1
ATOM 2756 C C . CYS A 1 334 ? 9.989 9.960 -35.928 1.00 80.00 334 CYS A C 1
ATOM 2758 O O . CYS A 1 334 ? 10.745 10.734 -36.515 1.00 80.00 334 CYS A O 1
ATOM 2760 N N . CYS A 1 335 ? 9.941 8.653 -36.221 1.00 78.81 335 CYS A N 1
ATOM 2761 C CA . CYS A 1 335 ? 10.922 7.968 -37.076 1.00 78.81 335 CYS A CA 1
ATOM 2762 C C . CYS A 1 335 ? 10.264 6.893 -37.968 1.00 78.81 335 CYS A C 1
ATOM 2764 O O . CYS A 1 335 ? 9.512 6.062 -37.455 1.00 78.81 335 CYS A O 1
ATOM 2766 N N . PRO A 1 336 ? 10.552 6.846 -39.284 1.00 84.31 336 PRO A N 1
ATOM 2767 C CA . PRO A 1 336 ? 10.037 5.800 -40.173 1.00 84.31 336 PRO A CA 1
ATOM 2768 C C . PRO A 1 336 ? 10.697 4.422 -39.970 1.00 84.31 336 PRO A C 1
ATOM 2770 O O . PRO A 1 336 ? 10.196 3.426 -40.496 1.00 84.31 336 PRO A O 1
ATOM 2773 N N . GLU A 1 337 ? 11.811 4.335 -39.241 1.00 86.12 337 GLU A N 1
ATOM 2774 C CA . GLU A 1 337 ? 12.527 3.092 -38.954 1.00 86.12 337 GLU A CA 1
ATOM 2775 C C . GLU A 1 337 ? 11.852 2.268 -37.834 1.00 86.12 337 GLU A C 1
ATOM 2777 O O . GLU A 1 337 ? 11.332 2.827 -36.865 1.00 86.12 337 GLU A O 1
ATOM 2782 N N . PRO A 1 338 ? 11.871 0.921 -37.912 1.00 87.06 338 PRO A N 1
ATOM 2783 C CA . PRO A 1 338 ? 11.380 0.073 -36.833 1.00 87.06 338 PRO A CA 1
ATOM 2784 C C . PRO A 1 338 ? 12.375 0.032 -35.667 1.00 87.06 338 PRO A C 1
ATOM 2786 O O . PRO A 1 338 ? 13.558 -0.244 -35.858 1.00 87.06 338 PRO A O 1
ATOM 2789 N N . TYR A 1 339 ? 11.873 0.181 -34.446 1.00 85.94 339 TYR A N 1
ATOM 2790 C CA . TYR A 1 339 ? 12.603 -0.022 -33.197 1.00 85.94 339 TYR A CA 1
ATOM 2791 C C . TYR A 1 339 ? 12.185 -1.362 -32.577 1.00 85.94 339 TYR A C 1
ATOM 2793 O O . TYR A 1 339 ? 11.068 -1.481 -32.059 1.00 85.94 339 TYR A O 1
ATOM 2801 N N . PRO A 1 340 ? 13.034 -2.403 -32.655 1.00 84.81 340 PRO A N 1
ATOM 2802 C CA . PRO A 1 340 ? 12.680 -3.721 -32.164 1.00 84.81 340 PRO A CA 1
ATOM 2803 C C . PRO A 1 340 ? 12.911 -3.864 -30.656 1.00 84.81 340 PRO A C 1
ATOM 2805 O O . PRO A 1 340 ? 13.965 -3.506 -30.131 1.00 84.81 340 PRO A O 1
ATOM 2808 N N . ASP A 1 341 ? 11.950 -4.469 -29.962 1.00 85.75 341 ASP A N 1
ATOM 2809 C CA . ASP A 1 341 ? 12.082 -4.906 -28.572 1.00 85.75 341 ASP A CA 1
ATOM 2810 C C . ASP A 1 341 ? 11.813 -6.405 -28.410 1.00 85.75 341 ASP A C 1
ATOM 2812 O O . ASP A 1 341 ? 11.139 -7.043 -29.221 1.00 85.75 341 ASP A O 1
ATOM 2816 N N . VAL A 1 342 ? 12.354 -6.969 -27.332 1.00 84.81 342 VAL A N 1
ATOM 2817 C CA . VAL A 1 342 ? 12.053 -8.320 -26.863 1.00 84.81 342 VAL A CA 1
ATOM 2818 C C . VAL A 1 342 ? 11.287 -8.209 -25.550 1.00 84.81 342 VAL A C 1
ATOM 2820 O O . VAL A 1 342 ? 11.835 -7.847 -24.504 1.00 84.81 342 VAL A O 1
ATOM 2823 N N . THR A 1 343 ? 10.006 -8.561 -25.603 1.00 85.81 343 THR A N 1
ATOM 2824 C CA . THR A 1 343 ? 9.118 -8.603 -24.445 1.00 85.81 343 THR A CA 1
ATOM 2825 C C . THR A 1 343 ? 9.037 -10.032 -23.900 1.00 85.81 343 THR A C 1
ATOM 2827 O O . THR A 1 343 ? 8.573 -10.959 -24.566 1.00 85.81 343 THR A O 1
ATOM 2830 N N . PHE A 1 344 ? 9.467 -10.212 -22.651 1.00 83.25 344 PHE A N 1
ATOM 2831 C CA . PHE A 1 344 ? 9.320 -11.449 -21.886 1.00 83.25 344 PHE A CA 1
ATOM 2832 C C . PHE A 1 344 ? 8.056 -11.362 -21.035 1.00 83.25 344 PHE A C 1
ATOM 2834 O O . PHE A 1 344 ? 7.969 -10.512 -20.154 1.00 83.25 344 PHE A O 1
ATOM 2841 N N . TYR A 1 345 ? 7.098 -12.254 -21.251 1.00 84.25 345 TYR A N 1
ATOM 2842 C CA . TYR A 1 345 ? 5.922 -12.408 -20.400 1.00 84.25 345 TYR A CA 1
ATOM 2843 C C . TYR A 1 345 ? 6.164 -13.485 -19.347 1.00 84.25 345 TYR A C 1
ATOM 2845 O O . TYR A 1 345 ? 6.600 -14.589 -19.673 1.00 84.25 345 TYR A O 1
ATOM 2853 N N . LEU A 1 346 ? 5.831 -13.171 -18.097 1.00 84.00 346 LEU A N 1
ATOM 2854 C CA . LEU A 1 346 ? 5.967 -14.034 -16.930 1.00 84.00 346 LEU A CA 1
ATOM 2855 C C . LEU A 1 346 ? 4.593 -14.200 -16.274 1.00 84.00 346 LEU A C 1
ATOM 2857 O O . LEU A 1 346 ? 4.044 -13.243 -15.723 1.00 84.00 34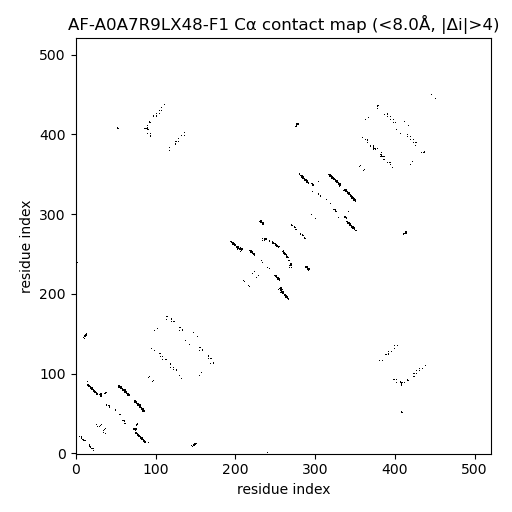6 LEU A O 1
ATOM 2861 N N . ARG A 1 347 ? 4.044 -15.418 -16.312 1.00 86.62 347 ARG A N 1
ATOM 2862 C CA . ARG A 1 347 ? 2.817 -15.760 -15.587 1.00 86.62 347 ARG A CA 1
ATOM 2863 C C . ARG A 1 347 ? 3.186 -16.343 -14.229 1.00 86.62 347 ARG A C 1
ATOM 2865 O O . ARG A 1 347 ? 3.691 -17.462 -14.138 1.00 86.62 347 ARG A O 1
ATOM 2872 N N . LEU A 1 348 ? 2.939 -15.574 -13.178 1.00 82.12 348 LEU A N 1
ATOM 2873 C CA . LEU A 1 348 ? 3.325 -15.873 -11.802 1.00 82.12 348 LEU A CA 1
ATOM 2874 C C . LEU A 1 348 ? 2.085 -16.224 -10.968 1.00 82.12 348 LEU A C 1
ATOM 2876 O O . LEU A 1 348 ? 1.074 -15.534 -11.054 1.00 82.12 348 LEU A O 1
ATOM 2880 N N . ARG A 1 349 ? 2.161 -17.257 -10.124 1.00 86.69 349 ARG A N 1
ATOM 2881 C CA . ARG A 1 349 ? 1.141 -17.591 -9.113 1.00 86.69 349 ARG A CA 1
ATOM 2882 C C . ARG A 1 349 ? 1.711 -17.394 -7.716 1.00 86.69 349 ARG A C 1
ATOM 2884 O O . ARG A 1 349 ? 2.835 -17.820 -7.452 1.00 86.69 349 ARG A O 1
ATOM 2891 N N . ARG A 1 350 ? 0.955 -16.771 -6.813 1.00 82.38 350 ARG A N 1
ATOM 2892 C CA . ARG A 1 350 ? 1.403 -16.563 -5.430 1.00 82.38 350 ARG A CA 1
ATOM 2893 C C . ARG A 1 350 ? 1.357 -17.857 -4.609 1.00 82.38 350 ARG A C 1
ATOM 2895 O O . ARG A 1 350 ? 0.410 -18.637 -4.698 1.00 82.38 350 ARG A O 1
ATOM 2902 N N . LYS A 1 351 ? 2.344 -18.047 -3.730 1.00 82.25 351 LYS A N 1
ATOM 2903 C CA . LYS A 1 351 ? 2.344 -19.097 -2.698 1.00 82.25 351 LYS A CA 1
ATOM 2904 C C . LYS A 1 351 ? 1.438 -18.700 -1.537 1.00 82.25 351 LYS A C 1
ATOM 2906 O O . LYS A 1 351 ? 1.749 -17.809 -0.753 1.00 82.25 351 LYS A O 1
ATOM 2911 N N . THR A 1 352 ? 0.307 -19.386 -1.412 1.00 85.00 352 THR A N 1
ATOM 2912 C CA . THR A 1 352 ? -0.788 -19.024 -0.492 1.00 85.00 352 THR A CA 1
ATOM 2913 C C . THR A 1 352 ? -0.588 -19.500 0.949 1.00 85.00 352 THR A C 1
ATOM 2915 O O . THR A 1 352 ? -1.092 -18.867 1.876 1.00 85.00 352 THR A O 1
ATOM 2918 N N . SER A 1 353 ? 0.154 -20.597 1.150 1.00 80.06 353 SER A N 1
ATOM 2919 C CA . SER A 1 353 ? 0.235 -21.338 2.423 1.00 80.06 353 SER A CA 1
ATOM 2920 C C . SER A 1 353 ? 0.559 -20.454 3.637 1.00 80.06 353 SER A C 1
ATOM 2922 O O . SER A 1 353 ? -0.195 -20.438 4.610 1.00 80.06 353 SER A O 1
ATOM 2924 N N . LEU A 1 354 ? 1.614 -19.632 3.562 1.00 78.19 354 LEU A N 1
ATOM 2925 C CA . LEU A 1 354 ? 2.019 -18.754 4.670 1.00 78.19 354 LEU A CA 1
ATOM 2926 C C . LEU A 1 354 ? 0.923 -17.756 5.070 1.00 78.19 354 LEU A C 1
ATOM 2928 O O . LEU A 1 354 ? 0.735 -17.498 6.259 1.00 78.19 354 LEU A O 1
ATOM 2932 N N . TYR A 1 355 ? 0.160 -17.226 4.111 1.00 81.75 355 TYR A N 1
ATOM 2933 C CA . TYR A 1 355 ? -0.947 -16.307 4.391 1.00 81.75 355 TYR A CA 1
ATOM 2934 C C . TYR A 1 355 ? -2.134 -17.024 5.043 1.00 81.75 355 TYR A C 1
ATOM 2936 O O . TYR A 1 355 ? -2.829 -16.432 5.869 1.00 81.75 355 TYR A O 1
ATOM 2944 N N . HIS A 1 356 ? -2.334 -18.312 4.750 1.00 84.81 356 HIS A N 1
ATOM 2945 C CA . HIS A 1 356 ? -3.349 -19.121 5.422 1.00 84.81 356 HIS A CA 1
ATOM 2946 C C . HIS A 1 356 ? -3.080 -19.226 6.933 1.00 84.81 356 HIS A C 1
ATOM 2948 O O . HIS A 1 356 ? -3.990 -19.011 7.735 1.00 84.81 356 HIS A O 1
ATOM 2954 N N . PHE A 1 357 ? -1.825 -19.470 7.328 1.00 84.69 357 PHE A N 1
ATOM 2955 C CA . PHE A 1 357 ? -1.427 -19.540 8.740 1.00 84.69 357 PHE A CA 1
ATOM 2956 C C . PHE A 1 357 ? -1.337 -18.171 9.428 1.00 84.69 357 PHE A C 1
ATOM 2958 O O . PHE A 1 357 ? -1.717 -18.048 10.588 1.00 84.69 357 PHE A O 1
ATOM 2965 N N . THR A 1 358 ? -0.849 -17.139 8.734 1.00 80.62 358 THR A N 1
ATOM 2966 C CA . THR A 1 358 ? -0.570 -15.820 9.343 1.00 80.62 358 THR A CA 1
ATOM 2967 C C . THR A 1 358 ? -1.738 -14.835 9.305 1.00 80.62 358 THR A C 1
ATOM 2969 O O . THR A 1 358 ? -1.758 -13.902 10.104 1.00 80.62 358 THR A O 1
ATOM 2972 N N . VAL A 1 359 ? -2.713 -15.025 8.410 1.00 88.81 359 VAL A N 1
ATOM 2973 C CA . VAL A 1 359 ? -3.865 -14.122 8.246 1.00 88.81 359 VAL A CA 1
ATOM 2974 C C . VAL A 1 359 ? -5.177 -14.864 8.468 1.00 88.81 359 VAL A C 1
ATOM 2976 O O . VAL A 1 359 ? -5.941 -14.487 9.353 1.00 88.81 359 VAL A O 1
ATOM 2979 N N . PHE A 1 360 ? -5.450 -15.929 7.709 1.00 90.12 360 PHE A N 1
ATOM 2980 C CA . PHE A 1 360 ? -6.774 -16.563 7.746 1.00 90.12 360 PHE A CA 1
ATOM 2981 C C . PHE A 1 360 ? -7.054 -17.286 9.066 1.00 90.12 360 PHE A C 1
ATOM 2983 O O . PHE A 1 360 ? -8.121 -17.066 9.633 1.00 90.12 360 PHE A O 1
ATOM 2990 N N . ILE A 1 361 ? -6.104 -18.063 9.602 1.00 90.75 361 ILE A N 1
ATOM 2991 C CA . ILE A 1 361 ? -6.287 -18.742 10.897 1.00 90.75 361 ILE A CA 1
ATOM 2992 C C . ILE A 1 361 ? -6.584 -17.735 12.030 1.00 90.75 361 ILE A C 1
ATOM 2994 O O . ILE A 1 361 ? -7.653 -17.857 12.633 1.00 90.75 361 ILE A O 1
ATOM 2998 N N . PRO A 1 362 ? -5.765 -16.690 12.285 1.00 90.19 362 PRO A N 1
ATOM 2999 C CA . PRO A 1 362 ? -6.075 -15.672 13.294 1.00 90.19 362 PRO A CA 1
ATOM 3000 C C . PRO A 1 362 ? -7.437 -14.991 13.108 1.00 90.19 362 PRO A C 1
ATOM 3002 O O . PRO A 1 362 ? -8.140 -14.753 14.090 1.00 90.19 362 PRO A O 1
ATOM 3005 N N . VAL A 1 363 ? -7.846 -14.720 11.862 1.00 93.00 363 VAL A N 1
ATOM 3006 C CA . VAL A 1 363 ? -9.163 -14.137 11.561 1.00 93.00 363 VAL A CA 1
ATOM 3007 C C . VAL A 1 363 ? -10.293 -15.120 11.886 1.00 93.00 363 VAL A C 1
ATOM 3009 O O . VAL A 1 363 ? -11.269 -14.724 12.521 1.00 93.00 363 VAL A O 1
ATOM 3012 N N . THR A 1 364 ? -10.171 -16.402 11.521 1.00 92.19 364 THR A N 1
ATOM 3013 C CA . THR A 1 364 ? -11.169 -17.422 11.891 1.00 92.19 364 THR A CA 1
ATOM 3014 C C . THR A 1 364 ? -11.253 -17.620 13.402 1.00 92.19 364 THR A C 1
ATOM 3016 O O . THR A 1 364 ? -12.357 -17.681 13.939 1.00 92.19 364 THR A O 1
ATOM 3019 N N . THR A 1 365 ? -10.120 -17.606 14.111 1.00 91.19 365 THR A N 1
ATOM 3020 C CA . THR A 1 365 ? -10.085 -17.656 15.577 1.00 91.19 365 THR A CA 1
ATOM 3021 C C . THR A 1 365 ? -10.799 -16.449 16.185 1.00 91.19 365 THR A C 1
ATOM 3023 O O . THR A 1 365 ? -11.639 -16.632 17.058 1.00 91.19 365 THR A O 1
ATOM 3026 N N . ALA A 1 366 ? -10.556 -15.228 15.698 1.00 91.25 366 ALA A N 1
ATOM 3027 C CA . ALA A 1 366 ? -11.250 -14.026 16.172 1.00 91.25 366 ALA A CA 1
ATOM 3028 C C . ALA A 1 366 ? -12.778 -14.087 15.953 1.00 91.25 366 ALA A C 1
ATOM 3030 O O . ALA A 1 366 ? -13.543 -13.652 16.815 1.00 91.25 366 ALA A O 1
ATOM 3031 N N . VAL A 1 367 ? -13.237 -14.667 14.837 1.00 93.00 367 VAL A N 1
ATOM 3032 C CA . VAL A 1 367 ? -14.671 -14.911 14.589 1.00 93.00 367 VAL A CA 1
ATOM 3033 C C . VAL A 1 367 ? -15.235 -15.944 15.570 1.00 93.00 367 VAL A C 1
ATOM 3035 O O . VAL A 1 367 ? -16.274 -15.693 16.176 1.00 93.00 367 VAL A O 1
ATOM 3038 N N . ILE A 1 368 ? -14.543 -17.068 15.791 1.00 92.44 368 ILE A N 1
ATOM 3039 C CA . ILE A 1 368 ? -14.963 -18.103 16.751 1.00 92.44 368 ILE A CA 1
ATOM 3040 C C . ILE A 1 368 ? -15.023 -17.536 18.178 1.00 92.44 368 ILE A C 1
ATOM 3042 O O . ILE A 1 368 ? -16.013 -17.748 18.873 1.00 92.44 368 ILE A O 1
ATOM 3046 N N . LEU A 1 369 ? -14.023 -16.757 18.604 1.00 89.25 369 LEU A N 1
ATOM 3047 C CA . LEU A 1 369 ? -14.004 -16.101 19.917 1.00 89.25 369 LEU A CA 1
ATOM 3048 C C . LEU A 1 369 ? -15.153 -15.090 20.083 1.00 89.25 369 LEU A C 1
ATOM 3050 O O . LEU A 1 369 ? -15.721 -14.998 21.171 1.00 89.25 369 LEU A O 1
ATOM 3054 N N . ASN A 1 370 ? -15.548 -14.377 19.019 1.00 90.00 370 ASN A N 1
ATOM 3055 C CA . ASN A 1 370 ? -16.737 -13.521 19.055 1.00 90.00 370 ASN A CA 1
ATOM 3056 C C . ASN A 1 370 ? -18.030 -14.348 19.167 1.00 90.00 370 ASN A C 1
ATOM 3058 O O . ASN A 1 370 ? -18.878 -14.030 19.991 1.00 90.00 370 ASN A O 1
ATOM 3062 N N . LEU A 1 371 ? -18.172 -15.448 18.420 1.00 91.06 371 LEU A N 1
ATOM 3063 C CA . LEU A 1 371 ? -19.346 -16.328 18.527 1.00 91.06 371 LEU A CA 1
ATOM 3064 C C . LEU A 1 371 ? -19.461 -16.976 19.919 1.00 91.06 371 LEU A C 1
ATOM 3066 O O . LEU A 1 371 ? -20.550 -17.022 20.497 1.00 91.06 371 LEU A O 1
ATOM 3070 N N . LEU A 1 372 ? -18.336 -17.389 20.509 1.00 87.50 372 LEU A N 1
ATOM 3071 C CA . LEU A 1 372 ? -18.272 -17.891 21.884 1.00 87.50 372 LEU A CA 1
ATOM 3072 C C . LEU A 1 372 ? -18.680 -16.837 22.924 1.00 87.50 372 LEU A C 1
ATOM 3074 O O . LEU A 1 372 ? -19.156 -17.214 23.994 1.00 87.50 372 LEU A O 1
ATOM 3078 N N . MET A 1 373 ? -18.593 -15.530 22.621 1.00 88.06 373 MET A N 1
ATOM 3079 C CA . MET A 1 373 ? -19.074 -14.484 23.535 1.00 88.06 373 MET A CA 1
ATOM 3080 C C . MET A 1 373 ? -20.540 -14.713 23.921 1.00 88.06 373 MET A C 1
ATOM 3082 O O . MET A 1 373 ? -20.921 -14.416 25.050 1.00 88.06 373 MET A O 1
ATOM 3086 N N . PHE A 1 374 ? -21.365 -15.232 23.002 1.00 87.06 374 PHE A N 1
ATOM 3087 C CA . PHE A 1 374 ? -22.801 -15.386 23.223 1.00 87.06 374 PHE A CA 1
ATOM 3088 C C . PHE A 1 374 ? -23.142 -16.454 24.265 1.00 87.06 374 PHE A C 1
ATOM 3090 O O . PHE A 1 374 ? -24.166 -16.304 24.928 1.00 87.06 374 PHE A O 1
ATOM 3097 N N . TRP A 1 375 ? -22.263 -17.442 24.466 1.00 87.06 375 TRP A N 1
ATOM 3098 C CA . TRP A 1 375 ? -22.434 -18.546 25.417 1.00 87.06 375 TRP A CA 1
ATOM 3099 C C . TRP A 1 375 ? -22.172 -18.150 26.878 1.00 87.06 375 TRP A C 1
ATOM 3101 O O . TRP A 1 375 ? -22.750 -18.735 27.791 1.00 87.06 375 TRP A O 1
ATOM 3111 N N . PHE A 1 376 ? -21.321 -17.153 27.132 1.00 85.81 376 PHE A N 1
ATOM 3112 C CA . PHE A 1 376 ? -21.070 -16.671 28.494 1.00 85.81 376 PHE A CA 1
ATOM 3113 C C . PHE A 1 376 ? -22.269 -15.878 29.037 1.00 85.81 376 PHE A C 1
ATOM 3115 O O . PHE A 1 376 ? -22.956 -15.193 28.284 1.00 85.81 376 PHE A O 1
ATOM 3122 N N . SER A 1 377 ? -22.492 -15.873 30.356 1.00 85.56 377 SER A N 1
ATOM 3123 C CA . SER A 1 377 ? -23.540 -15.032 30.965 1.00 85.56 377 SER A CA 1
ATOM 3124 C C . SER A 1 377 ? -23.354 -13.548 30.618 1.00 85.56 377 SER A C 1
ATOM 3126 O O . SER A 1 377 ? -22.233 -13.039 30.636 1.00 85.56 377 SER A O 1
ATOM 3128 N N . ILE A 1 378 ? -24.451 -12.832 30.339 1.00 82.31 378 ILE A N 1
ATOM 3129 C CA . ILE A 1 378 ? -24.426 -11.419 29.908 1.00 82.31 378 ILE A CA 1
ATOM 3130 C C . ILE A 1 378 ? -23.774 -10.513 30.969 1.00 82.31 378 ILE A C 1
ATOM 3132 O O . ILE A 1 378 ? -23.147 -9.517 30.622 1.00 82.31 378 ILE A O 1
ATOM 3136 N N . ARG A 1 379 ? -23.837 -10.888 32.256 1.00 79.69 379 ARG A N 1
ATOM 3137 C CA . ARG A 1 379 ? -23.170 -10.168 33.359 1.00 79.69 379 ARG A CA 1
ATOM 3138 C C . ARG A 1 379 ? -21.642 -10.350 33.400 1.00 79.69 379 ARG A C 1
ATOM 3140 O O . ARG A 1 379 ? -20.984 -9.652 34.167 1.00 79.69 379 ARG A O 1
ATOM 3147 N N . SER A 1 380 ? -21.069 -11.262 32.610 1.00 84.94 380 SER A N 1
ATOM 3148 C CA . SER A 1 380 ? -19.630 -11.550 32.611 1.00 84.94 380 SER A CA 1
ATOM 3149 C C . SER A 1 380 ? -18.819 -10.510 31.833 1.00 84.94 380 SER A C 1
ATOM 3151 O O . SER A 1 380 ? -19.037 -10.292 30.639 1.00 84.94 380 SER A O 1
ATOM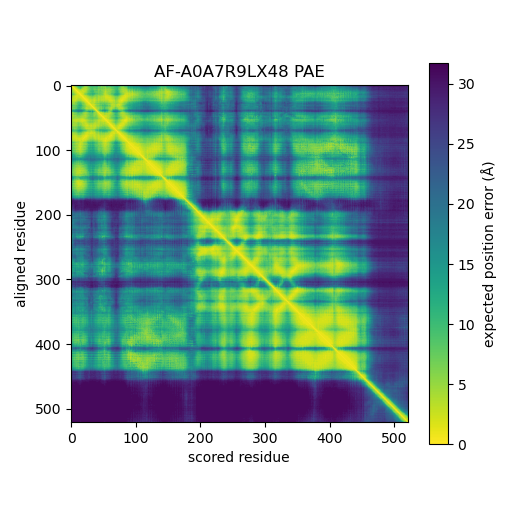 3153 N N . SER A 1 381 ? -17.800 -9.941 32.482 1.00 81.38 381 SER A N 1
ATOM 3154 C CA . SER A 1 381 ? -16.814 -9.045 31.859 1.00 81.38 381 SER A CA 1
ATOM 3155 C C . SER A 1 381 ? -16.004 -9.718 30.740 1.00 81.38 381 SER A C 1
ATOM 3157 O O . SER A 1 381 ? -15.545 -9.039 29.820 1.00 81.38 381 SER A O 1
ATOM 3159 N N . VAL A 1 382 ? -15.888 -11.052 30.767 1.00 85.12 382 VAL A N 1
ATOM 3160 C CA . VAL A 1 382 ? -15.145 -11.857 29.781 1.00 85.12 382 VAL A CA 1
ATOM 3161 C C . VAL A 1 382 ? -15.715 -11.701 28.364 1.00 85.12 382 VAL A C 1
ATOM 3163 O O . VAL A 1 382 ? -14.956 -11.721 27.398 1.00 85.12 382 VAL A O 1
ATOM 3166 N N . ARG A 1 383 ? -17.030 -11.457 28.225 1.00 87.25 383 ARG A N 1
ATOM 3167 C CA . ARG A 1 383 ? -17.676 -11.193 26.923 1.00 87.25 383 ARG A CA 1
ATOM 3168 C C . ARG A 1 383 ? -17.081 -9.969 26.232 1.00 87.25 383 ARG A C 1
ATOM 3170 O O . ARG A 1 383 ? -16.784 -10.013 25.043 1.00 87.25 383 ARG A O 1
ATOM 3177 N N . PHE A 1 384 ? -16.895 -8.890 26.986 1.00 86.56 384 PHE A N 1
ATOM 3178 C CA . PHE A 1 384 ? -16.337 -7.645 26.468 1.00 86.56 384 PHE A CA 1
ATOM 3179 C C . PHE A 1 384 ? -14.850 -7.810 26.152 1.00 86.56 384 PHE A C 1
ATOM 3181 O O . PHE A 1 384 ? -14.441 -7.459 25.051 1.00 86.56 384 PHE A O 1
ATOM 3188 N N . LEU A 1 385 ? -14.089 -8.434 27.063 1.00 86.00 385 LEU A N 1
ATOM 3189 C CA . LEU A 1 385 ? -12.665 -8.757 26.905 1.00 86.00 385 LEU A CA 1
ATOM 3190 C C . LEU A 1 385 ? -12.367 -9.534 25.612 1.00 86.00 385 LEU A C 1
ATOM 3192 O O . LEU A 1 385 ? -11.513 -9.121 24.830 1.00 86.00 385 LEU A O 1
ATOM 3196 N N . LEU A 1 386 ? -13.075 -10.645 25.378 1.00 88.12 386 LEU A N 1
ATOM 3197 C CA . LEU A 1 386 ? -12.897 -11.485 24.188 1.00 88.12 386 LEU A CA 1
ATOM 3198 C C . LEU A 1 386 ? -13.128 -10.693 22.898 1.00 88.12 386 LEU A C 1
ATOM 3200 O O . LEU A 1 386 ? -12.321 -10.760 21.968 1.00 88.12 386 LEU A O 1
ATOM 3204 N N . SER A 1 387 ? -14.207 -9.915 22.851 1.00 89.62 387 SER A N 1
ATOM 3205 C CA . SER A 1 387 ? -14.592 -9.173 21.654 1.00 89.62 387 SER A CA 1
ATOM 3206 C C . SER A 1 387 ? -13.718 -7.944 21.406 1.00 89.62 387 SER A C 1
ATOM 3208 O O . SER A 1 387 ? -13.385 -7.677 20.253 1.00 89.62 387 SER A O 1
ATOM 3210 N N . SER A 1 388 ? -13.270 -7.234 22.447 1.00 87.69 388 SER A N 1
ATOM 3211 C CA . SER A 1 388 ? -12.351 -6.097 22.305 1.00 87.69 388 SER A CA 1
ATOM 3212 C C . SER A 1 388 ? -10.932 -6.532 21.926 1.00 87.69 388 SER A C 1
ATOM 3214 O O . SER A 1 388 ? -10.301 -5.879 21.097 1.00 87.69 388 SER A O 1
ATOM 3216 N N . LEU A 1 389 ? -10.439 -7.656 22.462 1.00 88.56 389 LEU A N 1
ATOM 3217 C CA . LEU A 1 389 ? -9.163 -8.244 22.034 1.00 88.56 389 LEU A CA 1
ATOM 3218 C C . LEU A 1 389 ? -9.237 -8.769 20.595 1.00 88.56 389 LEU A C 1
ATOM 3220 O O . LEU A 1 389 ? -8.316 -8.537 19.814 1.00 88.56 389 LEU A O 1
ATOM 3224 N N . SER A 1 390 ? -10.346 -9.412 20.214 1.00 91.94 390 SER A N 1
ATOM 3225 C CA . SER A 1 390 ? -10.573 -9.864 18.833 1.00 91.94 390 SER A CA 1
ATOM 3226 C C . SER A 1 390 ? -10.622 -8.688 17.851 1.00 91.94 390 SER A C 1
ATOM 3228 O O . SER A 1 390 ? -10.005 -8.752 16.789 1.00 91.94 390 SER A O 1
ATOM 3230 N N . LEU A 1 391 ? -11.283 -7.584 18.223 1.00 91.69 391 LEU A N 1
ATOM 3231 C CA . LEU A 1 391 ? -11.298 -6.344 17.444 1.00 91.69 391 LEU A CA 1
ATOM 3232 C C . LEU A 1 391 ? -9.877 -5.783 17.263 1.00 91.69 391 LEU A C 1
ATOM 3234 O O . LEU A 1 391 ? -9.470 -5.520 16.131 1.00 91.69 391 LEU A O 1
ATOM 3238 N N . LEU A 1 392 ? -9.101 -5.664 18.348 1.00 89.00 392 LEU A N 1
ATOM 3239 C CA . LEU A 1 392 ? -7.716 -5.187 18.291 1.00 89.00 392 LEU A CA 1
ATOM 3240 C C . LEU A 1 392 ? -6.856 -6.073 17.375 1.00 89.00 392 LEU A C 1
ATOM 3242 O O . LEU A 1 392 ? -6.212 -5.554 16.463 1.00 89.00 392 LEU A O 1
ATOM 3246 N N . MET A 1 393 ? -6.892 -7.396 17.550 1.00 91.69 393 MET A N 1
ATOM 3247 C CA . MET A 1 393 ? -6.136 -8.343 16.720 1.00 91.69 393 MET A CA 1
ATOM 3248 C C . MET A 1 393 ? -6.472 -8.210 15.230 1.00 91.69 393 MET A C 1
ATOM 3250 O O . MET A 1 393 ? -5.565 -8.108 14.402 1.00 91.69 393 MET A O 1
ATOM 3254 N N . LEU A 1 394 ? -7.759 -8.132 14.875 1.00 93.50 394 LEU A N 1
ATOM 3255 C CA . LEU A 1 394 ? -8.177 -7.919 13.487 1.00 93.50 394 LEU A CA 1
ATOM 3256 C C . LEU A 1 394 ? -7.700 -6.569 12.936 1.00 93.50 394 LEU A C 1
ATOM 3258 O O . LEU A 1 394 ? -7.326 -6.498 11.767 1.00 93.50 394 LEU A O 1
ATOM 3262 N N . THR A 1 395 ? -7.670 -5.510 13.750 1.00 90.69 395 THR A N 1
ATOM 3263 C CA . THR A 1 395 ? -7.182 -4.192 13.303 1.00 90.69 395 THR A CA 1
ATOM 3264 C C . THR A 1 395 ? -5.672 -4.180 13.074 1.00 90.69 395 THR A C 1
ATOM 3266 O O . THR A 1 395 ? -5.222 -3.620 12.078 1.00 90.69 395 THR A O 1
ATOM 3269 N N . ILE A 1 396 ? -4.888 -4.874 13.907 1.00 88.69 396 ILE A N 1
ATOM 3270 C CA . ILE A 1 396 ? -3.442 -5.048 13.703 1.00 88.69 396 ILE A CA 1
ATOM 3271 C C . ILE A 1 396 ? -3.180 -5.810 12.393 1.00 88.69 396 ILE A C 1
ATOM 3273 O O . ILE A 1 396 ? -2.346 -5.386 11.593 1.00 88.69 396 ILE A O 1
ATOM 3277 N N . ILE A 1 397 ? -3.935 -6.882 12.123 1.00 87.19 397 ILE A N 1
ATOM 3278 C CA . ILE A 1 397 ? -3.845 -7.644 10.865 1.00 87.19 397 ILE A CA 1
ATOM 3279 C C . ILE A 1 397 ? -4.255 -6.777 9.662 1.00 87.19 397 ILE A C 1
ATOM 3281 O O . ILE A 1 397 ? -3.573 -6.779 8.638 1.00 87.19 397 ILE A O 1
ATOM 3285 N N . LEU A 1 398 ? -5.331 -5.994 9.776 1.00 89.31 398 LEU A N 1
ATOM 3286 C CA . LEU A 1 398 ? -5.794 -5.094 8.716 1.00 89.31 398 LEU A CA 1
ATOM 3287 C C . LEU A 1 398 ? -4.760 -4.006 8.382 1.00 89.31 398 LEU A C 1
ATOM 3289 O O . LEU A 1 398 ? -4.526 -3.733 7.205 1.00 89.31 398 LEU A O 1
ATOM 3293 N N . LEU A 1 399 ? -4.108 -3.420 9.390 1.00 82.62 399 LEU A N 1
ATOM 3294 C CA . LEU A 1 399 ? -3.041 -2.431 9.203 1.00 82.62 399 LEU A CA 1
ATOM 3295 C C . LEU A 1 399 ? -1.760 -3.064 8.650 1.00 82.62 399 LEU A C 1
ATOM 3297 O O . LEU A 1 399 ? -1.114 -2.472 7.787 1.00 82.62 399 LEU A O 1
ATOM 3301 N N . TYR A 1 400 ? -1.419 -4.288 9.066 1.00 82.62 400 TYR A N 1
ATOM 3302 C CA . TYR A 1 400 ? -0.347 -5.070 8.444 1.00 82.62 400 TYR A CA 1
ATOM 3303 C C . TYR A 1 400 ? -0.607 -5.270 6.942 1.00 82.62 400 TYR A C 1
ATOM 3305 O O . TYR A 1 400 ? 0.264 -4.963 6.126 1.00 82.62 400 TYR A O 1
ATOM 3313 N N . LEU A 1 401 ? -1.817 -5.687 6.555 1.00 82.44 401 LEU A N 1
ATOM 3314 C CA . LEU A 1 401 ? -2.204 -5.824 5.147 1.00 82.44 401 LEU A CA 1
ATOM 3315 C C . LEU A 1 401 ? -2.189 -4.472 4.412 1.00 82.44 401 LEU A C 1
ATOM 3317 O O . LEU A 1 401 ? -1.602 -4.371 3.337 1.00 82.44 401 LEU A O 1
ATOM 3321 N N . GLY A 1 402 ? -2.728 -3.408 5.011 1.00 72.06 402 GLY A N 1
ATOM 3322 C CA . GLY A 1 402 ? -2.657 -2.049 4.459 1.00 72.06 402 GLY A CA 1
ATOM 3323 C C . GLY A 1 402 ? -1.224 -1.519 4.315 1.00 72.06 402 GLY A C 1
ATOM 3324 O O . GLY A 1 402 ? -0.938 -0.707 3.437 1.00 72.06 402 GLY A O 1
ATOM 3325 N N . SER A 1 403 ? -0.280 -1.978 5.143 1.00 72.06 403 SER A N 1
ATOM 3326 C CA . SER A 1 403 ? 1.146 -1.663 4.982 1.00 72.06 403 SER A CA 1
ATOM 3327 C C . SER A 1 403 ? 1.772 -2.377 3.781 1.00 72.06 403 SER A C 1
ATOM 3329 O O . SER A 1 403 ? 2.642 -1.799 3.130 1.00 72.06 403 SER A O 1
ATOM 3331 N N . LYS A 1 404 ? 1.303 -3.596 3.470 1.00 70.06 404 LYS A N 1
ATOM 3332 C CA . LYS A 1 404 ? 1.876 -4.499 2.465 1.00 70.06 404 LYS A CA 1
ATOM 3333 C C . LYS A 1 404 ? 1.526 -4.137 1.023 1.00 70.06 404 LYS A C 1
ATOM 3335 O O . LYS A 1 404 ? 2.417 -4.194 0.186 1.00 70.06 404 LYS A O 1
ATOM 3340 N N . PHE A 1 405 ? 0.278 -3.773 0.729 1.00 71.12 405 PHE A N 1
ATOM 3341 C CA . PHE A 1 405 ? -0.147 -3.477 -0.654 1.00 71.12 405 PHE A CA 1
ATOM 3342 C C . PHE A 1 405 ? 0.107 -2.034 -1.098 1.00 71.12 405 PHE A C 1
ATOM 3344 O O . PHE A 1 405 ? -0.065 -1.718 -2.271 1.00 71.12 405 PHE A O 1
ATOM 3351 N N . GLY A 1 406 ? 0.463 -1.145 -0.166 1.00 59.34 406 GLY A N 1
ATOM 3352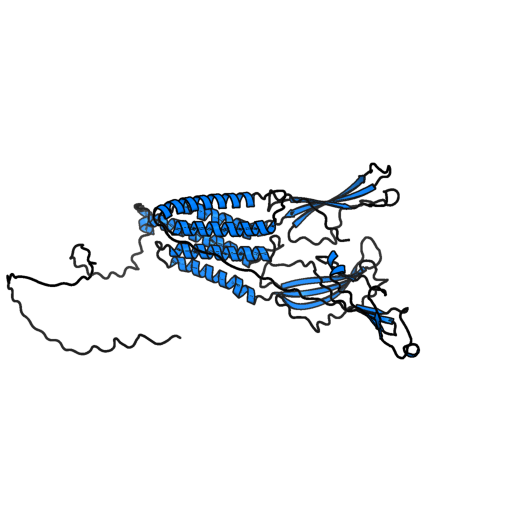 C CA . GLY A 1 406 ? 0.252 0.284 -0.375 1.00 59.34 406 GLY A CA 1
ATOM 3353 C C . GLY A 1 406 ? -1.239 0.635 -0.303 1.00 59.34 406 GLY A C 1
ATOM 3354 O O . GLY A 1 406 ? -2.117 -0.226 -0.346 1.00 59.34 406 GLY A O 1
ATOM 3355 N N . LEU A 1 407 ? -1.538 1.921 -0.140 1.00 53.62 407 LEU A N 1
ATOM 3356 C CA . LEU A 1 407 ? -2.915 2.392 0.058 1.00 53.62 407 LEU A CA 1
ATOM 3357 C C . LEU A 1 407 ? -3.594 2.821 -1.250 1.00 53.62 407 LEU A C 1
ATOM 3359 O O . LEU A 1 407 ? -4.693 3.362 -1.225 1.00 53.62 407 LEU A O 1
ATOM 3363 N N . GLY A 1 408 ? -2.958 2.545 -2.387 1.00 51.00 408 GLY A N 1
ATOM 3364 C CA . GLY A 1 408 ? -3.441 2.906 -3.710 1.00 51.00 408 GLY A CA 1
ATOM 3365 C C . GLY A 1 408 ? -3.323 1.764 -4.710 1.00 51.00 408 GLY A C 1
ATOM 3366 O O . GLY A 1 408 ? -2.806 1.966 -5.790 1.00 51.00 408 GLY A O 1
ATOM 3367 N N . ALA A 1 409 ? -3.739 0.545 -4.376 1.00 58.50 409 ALA A N 1
ATOM 3368 C CA . ALA A 1 409 ? -3.867 -0.492 -5.399 1.00 58.50 409 ALA A CA 1
ATOM 3369 C C . ALA A 1 409 ? -5.108 -0.250 -6.281 1.00 58.50 409 ALA A C 1
ATOM 3371 O O . ALA A 1 409 ? -6.142 0.212 -5.792 1.00 58.50 409 ALA A O 1
ATOM 3372 N N . ASN A 1 410 ? -5.016 -0.613 -7.566 1.00 61.31 410 ASN A N 1
ATOM 3373 C CA . ASN A 1 410 ? -6.111 -0.498 -8.542 1.00 61.31 410 ASN A CA 1
ATOM 3374 C C . ASN A 1 410 ? -7.347 -1.333 -8.155 1.00 61.31 410 ASN A C 1
ATOM 3376 O O . ASN A 1 410 ? -8.471 -0.987 -8.515 1.00 61.31 410 ASN A O 1
ATOM 3380 N N . SER A 1 411 ? -7.150 -2.412 -7.396 1.00 70.81 411 SER A N 1
ATOM 3381 C CA . SER A 1 411 ? -8.202 -3.302 -6.915 1.00 70.81 411 SER A CA 1
ATOM 3382 C C . SER A 1 411 ? -8.043 -3.625 -5.426 1.00 70.81 411 SER A C 1
ATOM 3384 O O . SER A 1 411 ? -6.964 -3.507 -4.847 1.00 70.81 411 SER A O 1
ATOM 3386 N N . ILE A 1 412 ? -9.147 -4.006 -4.771 1.00 79.81 412 ILE A N 1
ATOM 3387 C CA . ILE A 1 412 ? -9.182 -4.222 -3.316 1.00 79.81 412 ILE A CA 1
ATOM 3388 C C . ILE A 1 412 ? -9.197 -5.726 -3.007 1.00 79.81 412 ILE A C 1
ATOM 3390 O O . ILE A 1 412 ? -10.190 -6.393 -3.335 1.00 79.81 412 ILE A O 1
ATOM 3394 N N . PRO A 1 413 ? -8.187 -6.257 -2.289 1.00 86.44 413 PRO A N 1
ATOM 3395 C CA . PRO A 1 413 ? -8.146 -7.651 -1.868 1.00 86.44 413 PRO A CA 1
ATOM 3396 C C . PRO A 1 413 ? -9.429 -8.109 -1.185 1.00 86.44 413 PRO A C 1
ATOM 3398 O O . PRO A 1 413 ? -9.948 -7.439 -0.283 1.00 86.44 413 PRO A O 1
ATOM 3401 N N . TYR A 1 414 ? -9.914 -9.290 -1.568 1.00 87.12 414 TYR A N 1
ATOM 3402 C CA . TYR A 1 414 ? -11.033 -9.950 -0.900 1.00 87.12 414 TYR A CA 1
ATOM 3403 C C . TYR A 1 414 ? -10.809 -10.048 0.618 1.00 87.12 414 TYR A C 1
ATOM 3405 O O . TYR A 1 414 ? -11.700 -9.702 1.392 1.00 87.12 414 TYR A O 1
ATOM 3413 N N . ALA A 1 415 ? -9.594 -10.405 1.053 1.00 87.38 415 ALA A N 1
ATOM 3414 C CA . ALA A 1 415 ? -9.235 -10.488 2.469 1.00 87.38 415 ALA A CA 1
ATOM 3415 C C . ALA A 1 415 ? -9.424 -9.156 3.227 1.00 87.38 415 ALA A C 1
ATOM 3417 O O . ALA A 1 415 ? -9.967 -9.156 4.330 1.00 87.38 415 ALA A O 1
ATOM 3418 N N . ILE A 1 416 ? -9.053 -8.012 2.635 1.00 87.31 416 ILE A N 1
ATOM 3419 C CA . ILE A 1 416 ? -9.236 -6.685 3.256 1.00 87.31 416 ILE A CA 1
ATOM 3420 C C . ILE A 1 416 ? -10.725 -6.338 3.367 1.00 87.31 416 ILE A C 1
ATOM 3422 O O . ILE A 1 416 ? -11.175 -5.876 4.420 1.00 87.31 416 ILE A O 1
ATOM 3426 N N . ARG A 1 417 ? -11.517 -6.611 2.320 1.00 89.19 417 ARG A N 1
ATOM 3427 C CA . ARG A 1 417 ? -12.981 -6.429 2.342 1.00 89.19 417 ARG A CA 1
ATOM 3428 C C . ARG A 1 417 ? -13.656 -7.331 3.377 1.00 89.19 417 ARG A C 1
ATOM 3430 O O . ARG A 1 417 ? -14.588 -6.892 4.043 1.00 89.19 417 ARG A O 1
ATOM 3437 N N . TYR A 1 418 ? -13.181 -8.564 3.535 1.00 92.12 418 TYR A N 1
ATOM 3438 C CA . TYR A 1 418 ? -13.685 -9.503 4.533 1.00 92.12 418 TYR A CA 1
ATOM 3439 C C . TYR A 1 418 ? -13.359 -9.033 5.959 1.00 92.12 418 TYR A C 1
ATOM 3441 O O . TYR A 1 418 ? -14.276 -8.813 6.741 1.00 92.12 418 TYR A O 1
ATOM 3449 N N . ILE A 1 419 ? -12.085 -8.763 6.269 1.00 92.31 419 ILE A N 1
ATOM 3450 C CA . ILE A 1 419 ? -11.635 -8.363 7.616 1.00 92.31 419 ILE A CA 1
ATOM 3451 C C . ILE A 1 419 ? -12.268 -7.037 8.063 1.00 92.31 419 ILE A C 1
ATOM 3453 O O . ILE A 1 419 ? -12.714 -6.929 9.203 1.00 92.31 419 ILE A O 1
ATOM 3457 N N . SER A 1 420 ? -12.365 -6.037 7.180 1.00 91.06 420 SER A N 1
ATOM 3458 C CA . SER A 1 420 ? -13.018 -4.755 7.504 1.00 91.06 420 SER A CA 1
ATOM 3459 C C . SER A 1 420 ? -14.518 -4.913 7.798 1.00 91.06 420 SER A C 1
ATOM 3461 O O . SER A 1 420 ? -15.020 -4.320 8.753 1.00 91.06 420 SER A O 1
ATOM 3463 N N . ARG A 1 421 ? -15.229 -5.776 7.054 1.00 91.62 421 ARG A N 1
ATOM 3464 C CA . ARG A 1 421 ? -16.618 -6.158 7.368 1.00 91.62 421 ARG A CA 1
ATOM 3465 C C . ARG A 1 421 ? -16.715 -6.927 8.688 1.00 91.62 421 ARG A C 1
ATOM 3467 O O . ARG A 1 421 ? -17.618 -6.646 9.469 1.00 91.62 421 ARG A O 1
ATOM 3474 N N . THR A 1 422 ? -15.777 -7.831 8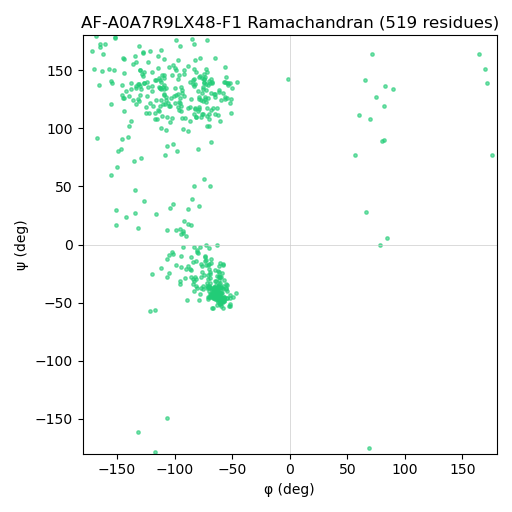.978 1.00 93.56 422 THR A N 1
ATOM 3475 C CA . THR A 1 422 ? -15.722 -8.544 10.263 1.00 93.56 422 THR A CA 1
ATOM 3476 C C . THR A 1 422 ? -15.548 -7.569 11.430 1.00 93.56 422 THR A C 1
ATOM 3478 O O . THR A 1 422 ? -16.331 -7.622 12.374 1.00 93.56 422 THR A O 1
ATOM 3481 N N . ILE A 1 423 ? -14.607 -6.621 11.345 1.00 93.75 423 ILE A N 1
ATOM 3482 C CA . ILE A 1 423 ? -14.400 -5.555 12.345 1.00 93.75 423 ILE A CA 1
ATOM 3483 C C . ILE A 1 423 ? -15.694 -4.772 12.597 1.00 93.75 423 ILE A C 1
ATOM 3485 O O . ILE A 1 423 ? -16.074 -4.594 13.753 1.00 93.75 423 ILE A O 1
ATOM 3489 N N . LEU A 1 424 ? -16.414 -4.381 11.537 1.00 92.94 424 LEU A N 1
ATOM 3490 C CA . LEU A 1 424 ? -17.709 -3.708 11.664 1.00 92.94 424 LEU A CA 1
ATOM 3491 C C . LEU A 1 424 ? -18.743 -4.588 12.390 1.00 92.94 424 LEU A C 1
ATOM 3493 O O . LEU A 1 424 ? -19.400 -4.116 13.315 1.00 92.94 424 LEU A O 1
ATOM 3497 N N . THR A 1 425 ? -18.864 -5.873 12.032 1.00 91.94 425 THR A N 1
ATOM 3498 C CA . THR A 1 425 ? -19.796 -6.791 12.716 1.00 91.94 425 THR A CA 1
ATOM 3499 C C . THR A 1 425 ? -19.442 -7.012 14.189 1.00 91.94 425 THR A C 1
ATOM 3501 O O . THR A 1 425 ? -20.340 -6.985 15.024 1.00 91.94 425 THR A O 1
ATOM 3504 N N . ILE A 1 426 ? -18.155 -7.140 14.538 1.00 93.19 426 ILE A N 1
ATOM 3505 C CA . ILE A 1 426 ? -17.690 -7.259 15.931 1.00 93.19 426 ILE A CA 1
ATOM 3506 C C . ILE A 1 426 ? -17.951 -5.965 16.714 1.00 93.19 426 ILE A C 1
ATOM 3508 O O . ILE A 1 426 ? -18.353 -6.014 17.877 1.00 93.19 426 ILE A O 1
ATOM 3512 N N . GLY A 1 427 ? -17.780 -4.803 16.077 1.00 90.75 427 GLY A N 1
ATOM 3513 C CA . GLY A 1 427 ? -18.191 -3.517 16.636 1.00 90.75 427 GLY A CA 1
ATOM 3514 C C . GLY A 1 427 ? -19.686 -3.493 16.962 1.00 90.75 427 GLY A C 1
ATOM 3515 O O . GLY A 1 427 ? -20.067 -3.163 18.082 1.00 90.75 427 GLY A O 1
ATOM 3516 N N . LEU A 1 428 ? -20.537 -3.924 16.027 1.00 91.56 428 LEU A N 1
ATOM 3517 C CA . LEU A 1 428 ? -21.988 -3.989 16.226 1.00 91.56 428 LEU A CA 1
ATOM 3518 C C . LEU A 1 428 ? -22.402 -4.998 17.316 1.00 91.56 428 LEU A C 1
ATOM 3520 O O . LEU A 1 428 ? -23.300 -4.689 18.103 1.00 91.56 428 LEU A O 1
ATOM 3524 N N . THR A 1 429 ? -21.740 -6.158 17.445 1.00 91.25 429 THR A N 1
ATOM 3525 C CA . THR A 1 429 ? -22.026 -7.095 18.552 1.00 91.25 429 THR A CA 1
ATOM 3526 C C . THR A 1 429 ? -21.569 -6.550 19.910 1.00 91.25 429 THR A C 1
ATOM 3528 O O . THR A 1 429 ? -22.266 -6.753 20.907 1.00 91.25 429 THR A O 1
ATOM 3531 N N . LEU A 1 430 ? -20.478 -5.777 19.974 1.00 89.81 430 LEU A N 1
ATOM 3532 C CA . LEU A 1 430 ? -20.072 -5.028 21.175 1.00 89.81 430 LEU A CA 1
ATOM 3533 C C . LEU A 1 430 ? -21.066 -3.916 21.556 1.00 89.81 430 LEU A C 1
ATOM 3535 O O . LEU A 1 430 ? -21.386 -3.762 22.738 1.00 89.81 430 LEU A O 1
ATOM 3539 N N . VAL A 1 431 ? -21.606 -3.178 20.580 1.00 90.06 431 VAL A N 1
ATOM 3540 C CA . VAL A 1 431 ? -22.672 -2.183 20.808 1.00 90.06 431 VAL A CA 1
ATOM 3541 C C . VAL A 1 431 ? -23.914 -2.867 21.387 1.00 90.06 431 VAL A C 1
ATOM 3543 O O . VAL A 1 431 ? -24.403 -2.473 22.446 1.00 90.06 431 VAL A O 1
ATOM 3546 N N . TRP A 1 432 ? -24.388 -3.941 20.747 1.00 89.19 432 TRP A N 1
ATOM 3547 C CA . TRP A 1 432 ? -25.575 -4.675 21.193 1.00 89.19 432 TRP A CA 1
ATOM 3548 C C . TRP A 1 432 ? -25.410 -5.274 22.593 1.00 89.19 432 TRP A C 1
ATOM 3550 O O . TRP A 1 432 ? -26.292 -5.142 23.439 1.00 89.19 432 TRP A O 1
ATOM 3560 N N . THR A 1 433 ? -24.261 -5.892 22.876 1.00 88.12 433 THR A N 1
ATOM 3561 C CA . THR A 1 433 ? -23.997 -6.489 24.195 1.00 88.12 433 THR A CA 1
ATOM 3562 C C . THR A 1 433 ? -23.829 -5.446 25.298 1.00 88.12 433 THR A C 1
ATOM 3564 O O . THR A 1 433 ? -24.229 -5.711 26.431 1.00 88.12 433 THR A O 1
ATOM 3567 N N . THR A 1 434 ? -23.351 -4.241 24.975 1.00 86.44 434 THR A N 1
ATOM 3568 C CA . THR A 1 434 ? -23.364 -3.090 25.893 1.00 86.44 434 THR A CA 1
ATOM 3569 C C . THR A 1 434 ? -24.792 -2.653 26.225 1.00 86.44 434 THR A C 1
ATOM 3571 O O . THR A 1 434 ? -25.128 -2.486 27.396 1.00 86.44 434 THR A O 1
ATOM 3574 N N . ILE A 1 435 ? -25.660 -2.524 25.215 1.00 86.25 435 ILE A N 1
ATOM 3575 C CA . ILE A 1 435 ? -27.078 -2.176 25.409 1.00 86.25 435 ILE A CA 1
ATOM 3576 C C . ILE A 1 435 ? -27.779 -3.245 26.262 1.00 86.25 435 ILE A C 1
ATOM 3578 O O . ILE A 1 435 ? -28.399 -2.911 27.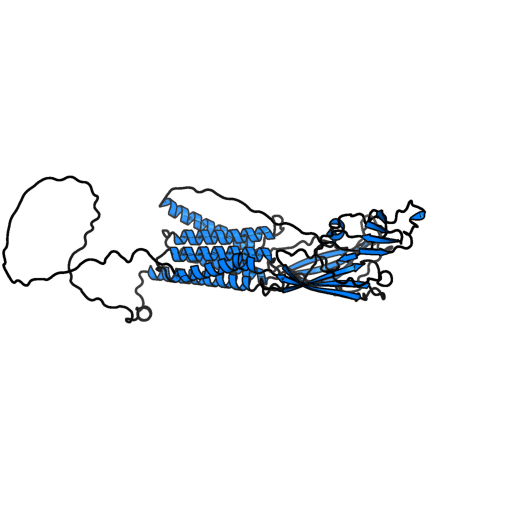269 1.00 86.25 435 ILE A O 1
ATOM 3582 N N . ALA A 1 436 ? -27.618 -4.528 25.925 1.00 84.69 436 ALA A N 1
ATOM 3583 C CA . ALA A 1 436 ? -28.219 -5.643 26.658 1.00 84.69 436 ALA A CA 1
ATOM 3584 C C . ALA A 1 436 ? -27.738 -5.735 28.121 1.00 84.69 436 ALA A C 1
ATOM 3586 O O . ALA A 1 436 ? -28.546 -5.963 29.020 1.00 84.69 436 ALA A O 1
ATOM 3587 N N . TYR A 1 437 ? -26.443 -5.518 28.379 1.00 85.06 437 TYR A N 1
ATOM 3588 C CA . TYR A 1 437 ? -25.893 -5.467 29.738 1.00 85.06 437 TYR A CA 1
ATOM 3589 C C . TYR A 1 437 ? -26.496 -4.324 30.561 1.00 85.06 437 TYR A C 1
ATOM 3591 O O . TYR A 1 437 ? -26.865 -4.529 31.716 1.00 85.06 437 TYR A O 1
ATOM 3599 N N . ASN A 1 438 ? -26.632 -3.135 29.969 1.00 82.56 438 ASN A N 1
ATOM 3600 C CA . ASN A 1 438 ? -27.219 -1.994 30.664 1.00 82.56 438 ASN A CA 1
ATOM 3601 C C . ASN A 1 438 ? -28.711 -2.217 30.941 1.00 82.56 438 ASN A C 1
ATOM 3603 O O . ASN A 1 438 ? -29.130 -2.040 32.079 1.00 82.56 438 ASN A O 1
ATOM 3607 N N . LEU A 1 439 ? -29.490 -2.708 29.969 1.00 81.44 439 LEU A N 1
ATOM 3608 C CA . LEU A 1 439 ? -30.910 -3.042 30.166 1.00 81.44 439 LEU A CA 1
ATOM 3609 C C . LEU A 1 439 ? -31.137 -4.038 31.319 1.00 81.44 439 LEU A C 1
ATOM 3611 O O . LEU A 1 439 ? -32.081 -3.866 32.081 1.00 81.44 439 LEU A O 1
ATOM 3615 N N . LEU A 1 440 ? -30.253 -5.027 31.501 1.00 78.12 440 LEU A N 1
ATOM 3616 C CA . LEU A 1 440 ? -30.317 -5.998 32.609 1.00 78.12 440 LEU A CA 1
ATOM 3617 C C . LEU A 1 440 ? -29.970 -5.430 33.995 1.00 78.12 440 LEU A C 1
ATOM 3619 O O . LEU A 1 440 ? -30.251 -6.084 35.001 1.00 78.12 440 LEU A O 1
ATOM 3623 N N . ASN A 1 441 ? -29.319 -4.268 34.050 1.00 74.62 441 ASN A N 1
ATOM 3624 C CA . ASN A 1 441 ? -28.932 -3.594 35.291 1.00 74.62 441 ASN A CA 1
ATOM 3625 C C . ASN A 1 441 ? -29.822 -2.377 35.603 1.00 74.62 441 ASN A C 1
ATOM 3627 O O . ASN A 1 441 ? -29.727 -1.813 36.692 1.00 74.62 441 ASN A O 1
ATOM 3631 N N . MET A 1 442 ? -30.686 -1.969 34.670 1.00 73.25 442 MET A N 1
ATOM 3632 C CA . MET A 1 442 ? -31.708 -0.954 34.905 1.00 73.25 442 MET A CA 1
ATOM 3633 C C . MET A 1 442 ? -32.888 -1.586 35.653 1.00 73.25 442 MET A C 1
ATOM 3635 O O . MET A 1 442 ? -33.571 -2.455 35.117 1.00 73.25 442 MET A O 1
ATOM 3639 N N . ASN A 1 443 ? -33.182 -1.104 36.864 1.00 60.22 443 ASN A N 1
ATOM 3640 C CA . ASN A 1 443 ? -34.371 -1.492 37.638 1.00 60.22 443 ASN A CA 1
ATOM 3641 C C . ASN A 1 443 ? -35.656 -0.850 37.066 1.00 60.22 443 ASN A C 1
ATOM 3643 O O . ASN A 1 443 ? -36.363 -0.120 37.758 1.00 60.22 443 ASN A O 1
ATOM 3647 N N . ILE A 1 444 ? -35.944 -1.090 35.785 1.00 64.88 444 ILE A N 1
ATOM 3648 C CA . ILE A 1 444 ? -37.158 -0.636 35.100 1.00 64.88 444 ILE A CA 1
ATOM 3649 C C . ILE A 1 444 ? -38.156 -1.796 35.064 1.00 64.88 444 ILE A C 1
ATOM 3651 O O . ILE A 1 444 ? -37.830 -2.894 34.615 1.00 64.88 444 ILE A O 1
ATOM 3655 N N . GLN A 1 445 ? -39.394 -1.551 35.496 1.00 61.50 445 GLN A N 1
ATOM 3656 C CA . GLN A 1 445 ? -40.491 -2.497 35.285 1.00 61.50 445 GLN A CA 1
ATOM 3657 C C . GLN A 1 445 ? -40.785 -2.592 33.779 1.00 61.50 445 GLN A C 1
ATOM 3659 O O . GLN A 1 445 ? -41.138 -1.594 33.150 1.00 61.50 445 GLN A O 1
ATOM 3664 N N . LEU A 1 446 ? -40.602 -3.778 33.188 1.00 65.94 446 LEU A N 1
ATOM 3665 C CA . LEU A 1 446 ? -40.838 -3.990 31.757 1.00 65.94 446 LEU A CA 1
ATOM 3666 C C . LEU A 1 446 ? -42.313 -3.725 31.405 1.00 65.94 446 LEU A C 1
ATOM 3668 O O . LEU A 1 446 ? -43.183 -4.324 32.040 1.00 65.94 446 LEU A O 1
ATOM 3672 N N . PRO A 1 447 ? -42.609 -2.928 30.359 1.00 71.00 447 PRO A N 1
ATOM 3673 C CA . PRO A 1 447 ? -43.961 -2.813 29.825 1.00 71.00 447 PRO A CA 1
ATOM 3674 C C . PRO A 1 447 ? -44.512 -4.182 29.408 1.00 71.00 447 PRO A C 1
ATOM 3676 O O . PRO A 1 447 ? -43.803 -4.973 28.780 1.00 71.00 447 PRO A O 1
ATOM 3679 N N . ASP A 1 448 ? -45.791 -4.439 29.687 1.00 66.69 448 ASP A N 1
ATOM 3680 C CA . ASP A 1 448 ? -46.458 -5.721 29.415 1.00 66.69 448 ASP A CA 1
ATOM 3681 C C . ASP A 1 448 ? -46.231 -6.328 28.013 1.00 66.69 448 ASP A C 1
ATOM 3683 O O . ASP A 1 448 ? -45.994 -7.540 27.946 1.00 66.69 448 ASP A O 1
ATOM 3687 N N . PRO A 1 449 ? -46.240 -5.576 26.886 1.00 70.88 449 PRO A N 1
ATOM 3688 C CA . PRO A 1 449 ? -45.946 -6.169 25.579 1.00 70.88 449 PRO A CA 1
ATOM 3689 C C . PRO A 1 449 ? -44.507 -6.697 25.466 1.00 70.88 449 PRO A C 1
ATOM 3691 O O . PRO A 1 449 ? -44.305 -7.764 24.890 1.00 70.88 449 PRO A O 1
ATOM 3694 N N . LEU A 1 450 ? -43.513 -6.018 26.058 1.00 65.44 450 LEU A N 1
ATOM 3695 C CA . LEU A 1 450 ? -42.143 -6.541 26.119 1.00 65.44 450 LEU A CA 1
ATOM 3696 C C . LEU A 1 450 ? -42.050 -7.738 27.064 1.00 65.44 450 LEU A C 1
ATOM 3698 O O . LEU A 1 450 ? -41.406 -8.721 26.717 1.00 65.44 450 LEU A O 1
ATOM 3702 N N . ARG A 1 451 ? -42.739 -7.703 28.211 1.00 63.53 451 ARG A N 1
ATOM 3703 C CA . ARG A 1 451 ? -42.763 -8.826 29.158 1.00 63.53 451 ARG A CA 1
ATOM 3704 C C . ARG A 1 451 ? -43.297 -10.112 28.519 1.00 63.53 451 ARG A C 1
ATOM 3706 O O . ARG A 1 451 ? -42.761 -11.177 28.799 1.00 63.53 451 ARG A O 1
ATOM 3713 N N . ARG A 1 452 ? -44.298 -10.023 27.634 1.00 64.06 452 ARG A N 1
ATOM 3714 C CA . ARG A 1 452 ? -44.820 -11.172 26.862 1.00 64.06 452 ARG A CA 1
ATOM 3715 C C . ARG A 1 452 ? -43.863 -11.672 25.772 1.00 64.06 452 ARG A C 1
ATOM 3717 O O . ARG A 1 452 ? -43.924 -12.843 25.428 1.00 64.06 452 ARG A O 1
ATOM 3724 N N . LEU A 1 453 ? -42.991 -10.809 25.245 1.00 62.91 453 LEU A N 1
ATOM 3725 C CA . LEU A 1 453 ? -41.971 -11.160 24.245 1.00 62.91 453 LEU A CA 1
ATOM 3726 C C . LEU A 1 453 ? -40.684 -11.729 24.862 1.00 62.91 453 LEU A C 1
ATOM 3728 O O . LEU A 1 453 ? -40.000 -12.514 24.213 1.00 62.91 453 LEU A O 1
ATOM 3732 N N . THR A 1 454 ? -40.336 -11.326 26.088 1.00 64.75 454 THR A N 1
ATOM 3733 C CA . THR A 1 454 ? -39.118 -11.772 26.790 1.00 64.75 454 THR A CA 1
ATOM 3734 C C . THR A 1 454 ? -39.372 -12.831 27.858 1.00 64.75 454 THR A C 1
ATOM 3736 O O . THR A 1 454 ? -38.413 -13.328 28.448 1.00 64.75 454 THR A O 1
ATOM 3739 N N . ALA A 1 455 ? -40.632 -13.159 28.157 1.00 56.28 455 ALA A N 1
ATOM 3740 C CA . ALA A 1 455 ? -40.952 -14.315 28.982 1.00 56.28 455 ALA A CA 1
ATOM 3741 C C . ALA A 1 455 ? -40.367 -15.573 28.316 1.00 56.28 455 ALA A C 1
ATOM 3743 O O . ALA A 1 455 ? -40.581 -15.763 27.114 1.00 56.28 455 ALA A O 1
ATOM 3744 N N . PRO A 1 456 ? -39.631 -16.430 29.049 1.00 52.53 456 PRO A N 1
ATOM 3745 C CA . PRO A 1 456 ? -39.232 -17.717 28.505 1.00 52.53 456 PRO A CA 1
ATOM 3746 C C . PRO A 1 456 ? -40.507 -18.480 28.148 1.00 52.53 456 PRO A C 1
ATOM 3748 O O . PRO A 1 456 ? -41.387 -18.652 28.991 1.00 52.53 456 PRO A O 1
ATOM 3751 N N . THR A 1 457 ? -40.621 -18.915 26.895 1.00 45.34 457 THR A N 1
ATOM 3752 C CA . THR A 1 457 ? -41.696 -19.819 26.490 1.00 45.34 457 THR A CA 1
ATOM 3753 C C . THR A 1 457 ? -41.628 -21.059 27.379 1.00 45.34 457 THR A C 1
ATOM 3755 O O . THR A 1 457 ? -40.572 -21.677 27.507 1.00 45.34 457 THR A O 1
ATOM 3758 N N . GLU A 1 458 ? -42.746 -21.422 28.011 1.00 43.88 458 GLU A N 1
ATOM 3759 C CA . GLU A 1 458 ? -42.811 -22.385 29.132 1.00 43.88 458 GLU A CA 1
ATOM 3760 C C . GLU A 1 458 ? -42.376 -23.827 28.774 1.00 43.88 458 GLU A C 1
ATOM 3762 O O . GLU A 1 458 ? -42.306 -24.704 29.628 1.00 43.88 458 GLU A O 1
ATOM 3767 N N . TRP A 1 459 ? -41.996 -24.063 27.519 1.00 40.44 459 TRP A N 1
ATOM 3768 C CA . TRP A 1 459 ? -41.555 -25.334 26.943 1.00 40.44 459 TRP A CA 1
ATOM 3769 C C . TRP A 1 459 ? -40.158 -25.816 27.375 1.00 40.44 459 TRP A C 1
ATOM 3771 O O . TRP A 1 459 ? -39.724 -26.871 26.917 1.00 40.44 459 TRP A O 1
ATOM 3781 N N . LEU A 1 460 ? -39.435 -25.072 28.222 1.00 35.38 460 LEU A N 1
ATOM 3782 C CA . LEU A 1 460 ? -38.063 -25.413 28.643 1.00 35.38 460 LEU A CA 1
ATOM 3783 C C . LEU A 1 460 ? -37.803 -25.348 30.160 1.00 35.38 460 LEU A C 1
ATOM 3785 O O . LEU A 1 460 ? -36.650 -25.410 30.587 1.00 35.38 460 LEU A O 1
ATOM 3789 N N . VAL A 1 461 ? -38.852 -25.288 30.987 1.00 32.22 461 VAL A N 1
ATOM 3790 C CA . VAL A 1 461 ? -38.736 -25.469 32.444 1.00 32.22 461 VAL A CA 1
ATOM 3791 C C . VAL A 1 461 ? -39.329 -26.822 32.826 1.00 32.22 461 VAL A C 1
ATOM 3793 O O . VAL A 1 461 ? -40.537 -26.966 32.996 1.00 32.22 461 VAL A O 1
ATOM 3796 N N . ILE A 1 462 ? -38.465 -27.828 32.992 1.00 31.67 462 ILE A N 1
ATOM 3797 C CA . ILE A 1 462 ? -38.859 -29.084 33.638 1.00 31.67 462 ILE A CA 1
ATOM 3798 C C . ILE A 1 462 ? -39.085 -28.773 35.121 1.00 31.67 462 ILE A C 1
ATOM 3800 O O . ILE A 1 462 ? -38.136 -28.629 35.892 1.00 31.67 462 ILE A O 1
ATOM 3804 N N . HIS A 1 463 ? -40.351 -28.652 35.516 1.00 29.42 463 HIS A N 1
ATOM 3805 C CA . HIS A 1 463 ? -40.739 -28.545 36.916 1.00 29.42 463 HIS A CA 1
ATOM 3806 C C . HIS A 1 463 ? -40.336 -29.817 37.675 1.00 29.42 463 HIS A C 1
ATOM 3808 O O . HIS A 1 463 ? -40.937 -30.874 37.505 1.00 29.42 463 HIS A O 1
ATOM 3814 N N . SER A 1 464 ? -39.357 -29.689 38.570 1.00 29.36 464 SER A N 1
ATOM 3815 C CA . SER A 1 464 ? -39.144 -30.620 39.680 1.00 29.36 464 SER A CA 1
ATOM 3816 C C . SER A 1 464 ? -39.780 -30.019 40.931 1.00 29.36 464 SER A C 1
ATOM 3818 O O . SER A 1 464 ? -39.106 -29.388 41.746 1.00 29.36 464 SER A O 1
ATOM 3820 N N . THR A 1 465 ? -41.096 -30.168 41.070 1.00 30.86 465 THR A N 1
ATOM 3821 C CA . THR A 1 465 ? -41.814 -29.758 42.281 1.00 30.86 465 THR A CA 1
ATOM 3822 C C . THR A 1 465 ? -41.493 -30.700 43.436 1.00 30.86 465 THR A C 1
ATOM 3824 O O . THR A 1 465 ? -41.978 -31.828 43.463 1.00 30.86 465 THR A O 1
ATOM 3827 N N . HIS A 1 466 ? -40.756 -30.210 44.429 1.00 26.91 466 HIS A N 1
ATOM 3828 C CA . HIS A 1 466 ? -41.024 -30.580 45.815 1.00 26.91 466 HIS A CA 1
ATOM 3829 C C . HIS A 1 466 ? -40.727 -29.393 46.724 1.00 26.91 466 HIS A C 1
ATOM 3831 O O . HIS A 1 466 ? -39.609 -29.168 47.178 1.00 26.91 466 HIS A O 1
ATOM 3837 N N . GLU A 1 467 ? -41.772 -28.608 46.942 1.00 30.12 467 GLU A N 1
ATOM 3838 C CA . GLU A 1 467 ? -41.811 -27.581 47.965 1.00 30.12 467 GLU A CA 1
ATOM 3839 C C . GLU A 1 467 ? -42.088 -28.278 49.304 1.00 30.12 467 GLU A C 1
ATOM 3841 O O . GLU A 1 467 ? -43.044 -29.042 49.429 1.00 30.12 467 GLU A O 1
ATOM 3846 N N . ASN A 1 468 ? -41.229 -28.051 50.292 1.00 25.86 468 ASN A N 1
ATOM 3847 C CA . ASN A 1 468 ? -41.600 -28.145 51.697 1.00 25.86 468 ASN A CA 1
ATOM 3848 C C . ASN A 1 468 ? -40.819 -27.052 52.418 1.00 25.86 468 ASN A C 1
ATOM 3850 O O . ASN A 1 468 ? -39.588 -27.047 52.432 1.00 25.86 468 ASN A O 1
ATOM 3854 N N . SER A 1 469 ? -41.560 -26.088 52.944 1.00 28.98 469 SER A N 1
ATOM 3855 C CA . SER A 1 469 ? -41.043 -24.957 53.695 1.00 28.98 469 SER A CA 1
ATOM 3856 C C . SER A 1 469 ? -40.386 -25.416 54.992 1.00 28.98 469 SER A C 1
ATOM 3858 O O . SER A 1 469 ? -41.056 -26.067 55.787 1.00 28.98 469 SER A O 1
ATOM 3860 N N . ASP A 1 470 ? -39.137 -25.010 55.229 1.00 27.11 470 ASP A N 1
ATOM 3861 C CA . ASP A 1 470 ? -38.712 -24.456 56.520 1.00 27.11 470 ASP A CA 1
ATOM 3862 C C . ASP A 1 470 ? -37.279 -23.887 56.470 1.00 27.11 470 ASP A C 1
ATOM 3864 O O . ASP A 1 470 ? -36.504 -24.158 55.556 1.00 27.11 470 ASP A O 1
ATOM 3868 N N . THR A 1 471 ? -36.931 -23.120 57.508 1.00 26.14 471 THR A N 1
ATOM 3869 C CA . THR A 1 471 ? -35.602 -22.554 57.844 1.00 26.14 471 THR A CA 1
ATOM 3870 C C . THR A 1 471 ? -35.145 -21.258 57.149 1.00 26.14 471 THR A C 1
ATOM 3872 O O . THR A 1 471 ? -34.457 -21.212 56.135 1.00 26.14 471 THR A O 1
ATOM 3875 N N . MET A 1 472 ? -35.520 -20.176 57.834 1.00 23.00 472 MET A N 1
ATOM 3876 C CA . MET A 1 472 ? -34.771 -18.948 58.133 1.00 23.00 472 MET A CA 1
ATOM 3877 C C . MET A 1 472 ? -33.312 -18.805 57.654 1.00 23.00 472 MET A C 1
ATOM 3879 O O . MET A 1 472 ? -32.461 -19.673 57.824 1.00 23.00 472 MET A O 1
ATOM 3883 N N . VAL A 1 473 ? -33.009 -17.569 57.251 1.00 23.41 473 VAL A N 1
ATOM 3884 C CA . VAL A 1 473 ? -31.662 -16.995 57.140 1.00 23.41 473 VAL A CA 1
ATOM 3885 C C . VAL A 1 473 ? -30.892 -17.113 58.461 1.00 23.41 473 VAL A C 1
ATOM 3887 O O . VAL A 1 473 ? -31.330 -16.546 59.459 1.00 23.41 473 VAL A O 1
ATOM 3890 N N . LEU A 1 474 ? -29.692 -17.703 58.429 1.00 22.50 474 LEU A N 1
ATOM 3891 C CA . LEU A 1 474 ? -28.477 -17.067 58.959 1.00 22.50 474 LEU A CA 1
ATOM 3892 C C . LEU A 1 474 ? -27.193 -17.741 58.449 1.00 22.50 474 LEU A C 1
ATOM 3894 O O . LEU A 1 474 ? -27.148 -18.923 58.125 1.00 22.50 474 LEU A O 1
ATOM 3898 N N . THR A 1 475 ? -26.154 -16.921 58.336 1.00 23.98 475 THR A N 1
ATOM 3899 C CA . THR A 1 475 ? -24.823 -17.231 57.805 1.00 23.98 475 THR A CA 1
ATOM 3900 C C . THR A 1 475 ? -24.024 -18.176 58.695 1.00 23.98 475 THR A C 1
ATOM 3902 O O . THR A 1 475 ? -23.987 -17.965 59.905 1.00 23.98 475 THR A O 1
ATOM 3905 N N . ASN A 1 476 ? -23.254 -19.085 58.093 1.00 21.66 476 ASN A N 1
ATOM 3906 C CA . ASN A 1 476 ? -22.126 -19.736 58.757 1.00 21.66 476 ASN A CA 1
ATOM 3907 C C . ASN A 1 476 ? -20.925 -19.838 57.811 1.00 21.66 476 ASN A C 1
ATOM 3909 O O . ASN A 1 476 ? -20.908 -20.664 56.908 1.00 21.66 476 ASN A O 1
ATOM 3913 N N . ASP A 1 477 ? -19.923 -19.005 58.077 1.00 23.08 477 ASP A N 1
ATOM 3914 C CA . ASP A 1 477 ? -18.513 -19.300 57.821 1.00 23.08 477 ASP A CA 1
ATOM 3915 C C . ASP A 1 477 ? -17.727 -18.607 58.942 1.00 23.08 477 ASP A C 1
ATOM 3917 O O . ASP A 1 477 ? -17.278 -17.464 58.823 1.00 23.08 477 ASP A O 1
ATOM 3921 N N . GLN A 1 478 ? -17.654 -19.273 60.100 1.00 23.95 478 GLN A N 1
ATOM 3922 C CA . GLN A 1 478 ? -16.792 -18.855 61.200 1.00 23.95 478 GLN A CA 1
ATOM 3923 C C . GLN A 1 478 ? -15.592 -19.789 61.335 1.00 23.95 478 GLN A C 1
ATOM 3925 O O . GLN A 1 478 ? -15.686 -21.012 61.287 1.00 23.95 478 GLN A O 1
ATOM 3930 N N . GLN A 1 479 ? -14.454 -19.127 61.498 1.00 24.56 479 GLN A N 1
ATOM 3931 C CA . GLN A 1 479 ? -13.102 -19.645 61.612 1.00 24.56 479 GLN A CA 1
ATOM 3932 C C . GLN A 1 479 ? -12.955 -20.844 62.558 1.00 24.56 479 GLN A C 1
ATOM 3934 O O . GLN A 1 479 ? -13.445 -20.847 63.685 1.00 24.56 479 GLN A O 1
ATOM 3939 N N . VAL A 1 480 ? -12.127 -21.801 62.137 1.00 22.62 480 VAL A N 1
ATOM 3940 C CA . VAL A 1 480 ? -11.574 -22.836 63.015 1.00 22.62 480 VAL A CA 1
ATOM 3941 C C . VAL A 1 480 ? -10.558 -22.208 63.975 1.00 22.62 480 VAL A C 1
ATOM 3943 O O . VAL A 1 480 ? -9.435 -21.910 63.574 1.00 22.62 480 VAL A O 1
ATOM 3946 N N . ILE A 1 481 ? -10.915 -22.084 65.256 1.00 25.16 481 ILE A N 1
ATOM 3947 C CA . ILE A 1 481 ? -9.954 -22.074 66.370 1.00 25.16 481 ILE A CA 1
ATOM 3948 C C . ILE A 1 481 ? -10.475 -23.016 67.461 1.00 25.16 481 ILE A C 1
ATOM 3950 O O . ILE A 1 481 ? -11.564 -22.835 67.997 1.00 25.16 481 ILE A O 1
ATOM 3954 N N . ASN A 1 482 ? -9.680 -24.034 67.790 1.00 21.77 482 ASN A N 1
ATOM 3955 C CA . ASN A 1 482 ? -10.009 -25.021 68.816 1.00 21.77 482 ASN A CA 1
ATOM 3956 C C . ASN A 1 482 ? -9.809 -24.460 70.232 1.00 21.77 482 ASN A C 1
ATOM 3958 O O . ASN A 1 482 ? -8.698 -24.046 70.560 1.00 21.77 482 ASN A O 1
ATOM 3962 N N . ASN A 1 483 ? -10.806 -24.608 71.111 1.00 22.92 483 ASN A N 1
ATOM 3963 C CA . ASN A 1 483 ? -10.575 -25.177 72.448 1.00 22.92 483 ASN A CA 1
ATOM 3964 C C . ASN A 1 483 ? -11.891 -25.575 73.155 1.00 22.92 483 ASN A C 1
ATOM 3966 O O . ASN A 1 483 ? -12.844 -24.799 73.124 1.00 22.92 483 ASN A O 1
ATOM 3970 N N . PRO A 1 484 ? -11.965 -26.746 73.819 1.00 27.73 484 PRO A N 1
ATOM 3971 C CA . PRO A 1 484 ? -13.153 -27.181 74.554 1.00 27.73 484 PRO A CA 1
ATOM 3972 C C . PRO A 1 484 ? -13.051 -26.909 76.065 1.00 27.73 484 PRO A C 1
ATOM 3974 O O . PRO A 1 484 ? -11.961 -27.039 76.628 1.00 27.73 484 PRO A O 1
ATOM 3977 N N . LYS A 1 485 ? -14.196 -26.673 76.731 1.00 23.20 485 LYS A N 1
ATOM 3978 C CA . LYS A 1 485 ? -14.639 -27.345 77.984 1.00 23.20 485 LYS A CA 1
ATOM 3979 C C . LYS A 1 485 ? -15.863 -26.675 78.623 1.00 23.20 485 LYS A C 1
ATOM 3981 O O . LYS A 1 485 ? -15.973 -25.459 78.586 1.00 23.20 485 LYS A O 1
ATOM 3986 N N . ASP A 1 486 ? -16.643 -27.514 79.316 1.00 24.12 486 ASP A N 1
ATOM 3987 C CA . ASP A 1 486 ? -17.636 -27.192 80.358 1.00 24.12 486 ASP A CA 1
ATOM 3988 C C . ASP A 1 486 ? -18.883 -26.371 79.928 1.00 24.12 486 ASP A C 1
ATOM 3990 O O . ASP A 1 486 ? -18.790 -25.448 79.135 1.00 24.12 486 ASP A O 1
ATOM 3994 N N . LYS A 1 487 ? -20.107 -26.629 80.425 1.00 25.42 487 LYS A N 1
ATOM 3995 C CA . LYS A 1 487 ? -20.620 -27.647 81.376 1.00 25.42 487 LYS A CA 1
ATOM 3996 C C . LYS A 1 487 ? -22.164 -27.716 81.304 1.00 25.42 487 LYS A C 1
ATOM 3998 O O . LYS A 1 487 ? -22.776 -26.792 80.787 1.00 25.42 487 LYS A O 1
ATOM 4003 N N . SER A 1 488 ? -22.751 -28.739 81.950 1.00 22.73 488 SER A N 1
ATOM 4004 C CA . SER A 1 488 ? -24.158 -28.825 82.442 1.00 22.73 488 SER A CA 1
ATOM 4005 C C . SER A 1 488 ? -25.299 -28.696 81.408 1.00 22.73 488 SER A C 1
ATOM 4007 O O . SER A 1 488 ? -25.480 -27.664 80.783 1.00 22.73 488 SER A O 1
ATOM 4009 N N . LEU A 1 489 ? -26.048 -29.774 81.140 1.00 21.81 489 LEU A N 1
ATOM 4010 C CA . LEU A 1 489 ? -27.240 -30.221 81.901 1.00 21.81 489 LEU A CA 1
ATOM 4011 C C . LEU A 1 489 ? -28.458 -29.295 81.733 1.00 21.81 489 LEU A C 1
ATOM 4013 O O . LEU A 1 489 ? -28.537 -28.278 82.403 1.00 21.81 489 LEU A O 1
ATOM 4017 N N . GLU A 1 490 ? -29.473 -29.762 81.000 1.00 24.45 490 GLU A N 1
ATOM 4018 C CA . GLU A 1 490 ? -30.692 -30.235 81.672 1.00 24.45 490 GLU A CA 1
ATOM 4019 C C . GLU A 1 490 ? -31.497 -31.225 80.815 1.00 24.45 490 GLU A C 1
ATOM 4021 O O . GLU A 1 490 ? -31.422 -31.236 79.587 1.00 24.45 490 GLU A O 1
ATOM 4026 N N . VAL A 1 491 ? -32.219 -32.120 81.494 1.00 21.97 491 VAL A N 1
ATOM 4027 C CA . VAL A 1 491 ? -32.988 -33.220 80.900 1.00 21.97 491 VAL A CA 1
ATOM 4028 C C . VAL A 1 491 ? -34.469 -32.926 81.072 1.00 21.97 491 VAL A C 1
ATOM 4030 O O . VAL A 1 491 ? -34.948 -32.900 82.202 1.00 21.97 491 VAL A O 1
ATOM 4033 N N . LEU A 1 492 ? -35.220 -32.834 79.973 1.00 23.83 492 LEU A N 1
ATOM 4034 C CA . LEU A 1 492 ? -36.680 -32.942 80.008 1.00 23.83 492 LEU A CA 1
ATOM 4035 C C . LEU A 1 492 ? -37.191 -33.746 78.807 1.00 23.83 492 LEU A C 1
ATOM 4037 O O . LEU A 1 492 ? -37.440 -33.231 77.721 1.00 23.83 492 LEU A O 1
ATOM 4041 N N . ASN A 1 493 ? -37.342 -35.053 79.030 1.00 22.06 493 ASN A N 1
ATOM 4042 C CA . ASN A 1 493 ? -38.051 -35.947 78.119 1.00 22.06 493 ASN A CA 1
ATOM 4043 C C . ASN A 1 493 ? -39.532 -35.557 78.044 1.00 22.06 493 ASN A C 1
ATOM 4045 O O . ASN A 1 493 ? -40.218 -35.570 79.066 1.00 22.06 493 ASN A O 1
ATOM 4049 N N . SER A 1 494 ? -40.060 -35.396 76.832 1.00 24.36 494 SER A N 1
ATOM 4050 C CA . SER A 1 494 ? -41.476 -35.644 76.556 1.00 24.36 494 SER A CA 1
ATOM 4051 C C . SER A 1 494 ? -41.566 -36.883 75.657 1.00 24.36 494 SER A C 1
ATOM 4053 O O . SER A 1 494 ? -40.886 -36.999 74.638 1.00 24.36 494 SER A O 1
ATOM 4055 N N . LYS A 1 495 ? -42.326 -37.882 76.114 1.00 23.02 495 LYS A N 1
ATOM 4056 C CA . LYS A 1 495 ? -42.531 -39.150 75.407 1.00 23.02 495 LYS A CA 1
ATOM 4057 C C . LYS A 1 495 ? -43.689 -38.987 74.431 1.00 23.02 495 LYS A C 1
ATOM 4059 O O . LYS A 1 495 ? -44.754 -38.559 74.862 1.00 23.02 495 LYS A O 1
ATOM 4064 N N . HIS A 1 496 ? -43.576 -39.557 73.233 1.00 24.30 496 HIS A N 1
ATOM 4065 C CA . HIS A 1 496 ? -44.679 -40.382 72.740 1.00 24.30 496 HIS A CA 1
ATOM 4066 C C . HIS A 1 496 ? -44.195 -41.563 71.891 1.00 24.30 496 HIS A C 1
ATOM 4068 O O . HIS A 1 496 ? -43.396 -41.417 70.973 1.00 24.30 496 HIS A O 1
ATOM 4074 N N . ASN A 1 497 ? -44.674 -42.756 72.250 1.00 23.59 497 ASN A N 1
ATOM 4075 C CA . ASN A 1 497 ? -44.399 -44.012 71.552 1.00 23.59 497 ASN A CA 1
ATOM 4076 C C . ASN A 1 497 ? -45.305 -44.170 70.323 1.00 23.59 497 ASN A C 1
ATOM 4078 O O . ASN A 1 497 ? -46.486 -43.833 70.391 1.00 23.59 497 ASN A O 1
ATOM 4082 N N . GLY A 1 498 ? -44.797 -44.830 69.278 1.00 24.08 498 GLY A N 1
ATOM 4083 C CA . GLY A 1 498 ? -45.589 -45.311 68.141 1.00 24.08 498 GLY A CA 1
ATOM 4084 C C . GLY A 1 498 ? -44.785 -46.286 67.279 1.00 24.08 498 GLY A C 1
ATOM 4085 O O . GLY A 1 498 ? -44.046 -45.868 66.398 1.00 24.08 498 GLY A O 1
ATOM 4086 N N . LYS A 1 499 ? -44.878 -47.590 67.568 1.00 24.39 499 LYS A N 1
ATOM 4087 C CA . LYS A 1 499 ? -44.160 -48.652 66.837 1.00 24.39 499 LYS A CA 1
ATOM 4088 C C . LYS A 1 499 ? -44.755 -48.862 65.438 1.00 24.39 499 LYS A C 1
ATOM 4090 O O . LYS A 1 499 ? -45.975 -48.846 65.313 1.00 24.39 499 LYS A O 1
ATOM 4095 N N . ASN A 1 500 ? -43.928 -49.246 64.460 1.00 25.81 500 ASN A N 1
ATOM 4096 C CA . ASN A 1 500 ? -43.986 -50.604 63.889 1.00 25.81 500 ASN A CA 1
ATOM 4097 C C . ASN A 1 500 ? -42.801 -50.918 62.958 1.00 25.81 500 ASN A C 1
ATOM 4099 O O . ASN A 1 500 ? -42.216 -50.035 62.341 1.00 25.81 500 ASN A O 1
ATOM 4103 N N . ASN A 1 501 ? -42.446 -52.204 62.903 1.00 22.89 501 ASN A N 1
ATOM 4104 C CA . ASN A 1 501 ? -41.275 -52.734 62.202 1.00 22.89 501 ASN A CA 1
ATOM 4105 C C . ASN A 1 501 ? -41.612 -53.150 60.760 1.00 22.89 501 ASN A C 1
ATOM 4107 O O . ASN A 1 501 ? -42.654 -53.766 60.548 1.00 22.89 501 ASN A O 1
ATOM 4111 N N . ALA A 1 502 ? -40.663 -52.994 59.832 1.00 25.61 502 ALA A N 1
ATOM 4112 C CA . ALA A 1 502 ? -40.442 -53.937 58.728 1.00 25.61 502 ALA A CA 1
ATOM 4113 C C . ALA A 1 502 ? -38.985 -53.844 58.229 1.00 25.61 502 ALA A C 1
ATOM 4115 O O . ALA A 1 502 ? -38.398 -52.766 58.197 1.00 25.61 502 ALA A O 1
ATOM 4116 N N . THR A 1 503 ? -38.388 -54.989 57.902 1.00 24.70 503 THR A N 1
ATOM 4117 C CA . THR A 1 503 ? -36.947 -55.190 57.654 1.00 24.70 503 THR A CA 1
ATOM 4118 C C . THR A 1 503 ? -36.515 -55.032 56.190 1.00 24.70 503 THR A C 1
ATOM 4120 O O . THR A 1 503 ? -37.253 -55.397 55.279 1.00 24.70 503 THR A O 1
ATOM 4123 N N . LEU A 1 504 ? -35.263 -54.596 55.989 1.00 25.69 504 LEU A N 1
ATOM 4124 C CA . LEU A 1 504 ? -34.484 -54.728 54.740 1.00 25.69 504 LEU A CA 1
ATOM 4125 C C . LEU A 1 504 ? -34.179 -56.205 54.396 1.00 25.69 504 LEU A C 1
ATOM 4127 O O . LEU A 1 504 ? -34.208 -57.060 55.284 1.00 25.69 504 LEU A O 1
ATOM 4131 N N . PRO A 1 505 ? -33.852 -56.502 53.124 1.00 29.92 505 PRO A N 1
ATOM 4132 C CA . PRO A 1 505 ? -32.452 -56.790 52.743 1.00 29.92 505 PRO A CA 1
ATOM 4133 C C . PRO A 1 505 ? -32.013 -55.958 51.510 1.00 29.92 505 PRO A C 1
ATOM 4135 O O . PRO A 1 505 ? -32.835 -55.700 50.639 1.00 29.92 505 PRO A O 1
ATOM 4138 N N . ILE A 1 506 ? -30.823 -55.343 51.419 1.00 25.92 506 ILE A N 1
ATOM 4139 C CA . ILE A 1 506 ? -29.410 -55.798 51.533 1.00 25.92 506 ILE A CA 1
ATOM 4140 C C . ILE A 1 506 ? -28.812 -56.261 50.182 1.00 25.92 506 ILE A C 1
ATOM 4142 O O . ILE A 1 506 ? -29.417 -57.047 49.463 1.00 25.92 506 ILE A O 1
ATOM 4146 N N . ASP A 1 507 ? -27.583 -55.779 49.935 1.00 26.50 507 ASP A N 1
ATOM 4147 C CA . ASP A 1 507 ? -26.657 -55.980 48.801 1.00 26.50 507 ASP A CA 1
ATOM 4148 C C . ASP A 1 507 ? -26.973 -55.249 47.468 1.00 26.50 507 ASP A C 1
ATOM 4150 O O . ASP A 1 507 ? -28.057 -55.374 46.916 1.00 26.50 507 ASP A O 1
ATOM 4154 N N . ARG A 1 508 ? -26.046 -54.476 46.864 1.00 26.05 508 ARG A N 1
ATOM 4155 C CA . ARG A 1 508 ? -24.633 -54.197 47.224 1.00 26.05 508 ARG A CA 1
ATOM 4156 C C . ARG A 1 508 ? -24.143 -52.843 46.679 1.00 26.05 508 ARG A C 1
ATOM 4158 O O . ARG A 1 508 ? -24.370 -52.527 45.516 1.00 26.05 508 ARG A O 1
ATOM 4165 N N . LEU A 1 509 ? -23.379 -52.091 47.482 1.00 26.64 509 LEU A N 1
ATOM 4166 C CA . LEU A 1 509 ? -22.435 -51.097 46.950 1.00 26.64 509 LEU A CA 1
ATOM 4167 C C . LEU A 1 509 ? -21.218 -51.835 46.380 1.00 26.64 509 LEU A C 1
ATOM 4169 O O . LEU A 1 509 ? -20.552 -52.508 47.161 1.00 26.64 509 LEU A O 1
ATOM 4173 N N . SER A 1 510 ? -20.877 -51.633 45.100 1.00 27.92 510 SER A N 1
ATOM 4174 C CA . SER A 1 510 ? -19.479 -51.584 44.611 1.00 27.92 510 SER A CA 1
ATOM 4175 C C . SER A 1 510 ? -19.382 -51.439 43.081 1.00 27.92 510 SER A C 1
ATOM 4177 O O . SER A 1 510 ? -19.055 -52.407 42.409 1.00 27.92 510 SER A O 1
ATOM 4179 N N . ASP A 1 511 ? -19.603 -50.243 42.525 1.00 28.70 511 ASP A N 1
ATOM 4180 C CA . ASP A 1 511 ? -19.074 -49.900 41.181 1.00 28.70 511 ASP A CA 1
ATOM 4181 C C . ASP A 1 511 ? -18.779 -48.392 40.996 1.00 28.70 511 ASP A C 1
ATOM 4183 O O . ASP A 1 511 ? -18.545 -47.894 39.896 1.00 28.70 511 ASP A O 1
ATOM 4187 N N . PHE A 1 512 ? -18.696 -47.637 42.098 1.00 31.28 512 PHE A N 1
ATOM 4188 C CA . PHE A 1 512 ? -18.415 -46.193 42.102 1.00 31.28 512 PHE A CA 1
ATOM 4189 C C . PHE A 1 512 ? -16.916 -45.862 41.912 1.00 31.28 512 PHE A C 1
ATOM 4191 O O . PHE A 1 512 ? -16.401 -44.935 42.527 1.00 31.28 512 PHE A O 1
ATOM 4198 N N . ASN A 1 513 ? -16.162 -46.657 41.140 1.00 30.14 513 ASN A N 1
ATOM 4199 C CA . ASN A 1 513 ? -14.702 -46.490 41.064 1.00 30.14 513 ASN A CA 1
ATOM 4200 C C . ASN A 1 513 ? -14.055 -46.917 39.730 1.00 30.14 513 ASN A C 1
ATOM 4202 O O . ASN A 1 513 ? -12.907 -47.364 39.716 1.00 30.14 513 ASN A O 1
ATOM 4206 N N . ARG A 1 514 ? -14.780 -46.826 38.599 1.00 29.86 514 ARG A N 1
ATOM 4207 C CA . ARG A 1 514 ? -14.261 -47.295 37.295 1.00 29.86 514 ARG A CA 1
ATOM 4208 C C . ARG A 1 514 ? -14.601 -46.462 36.049 1.00 29.86 514 ARG A C 1
ATOM 4210 O O . ARG A 1 514 ? -14.551 -46.987 34.943 1.00 29.86 514 ARG A O 1
ATOM 4217 N N . SER A 1 515 ? -14.899 -45.170 36.203 1.00 32.16 515 SER A N 1
ATOM 4218 C CA . SER A 1 515 ? -15.156 -44.258 35.067 1.00 32.16 515 SER A CA 1
ATOM 4219 C C . SER A 1 515 ? -14.452 -42.896 35.174 1.00 32.16 515 SER A C 1
ATOM 4221 O O . SER A 1 515 ? -14.913 -41.904 34.614 1.00 32.16 515 SER A O 1
ATOM 4223 N N . PHE A 1 516 ? -13.318 -42.842 35.876 1.00 31.19 516 PHE A N 1
ATOM 4224 C CA . PHE A 1 516 ? -12.338 -41.761 35.760 1.00 31.19 516 PHE A CA 1
ATOM 4225 C C . PHE A 1 516 ? -11.051 -42.398 35.213 1.00 31.19 516 PHE A C 1
ATOM 4227 O O . PHE A 1 516 ? -10.569 -43.353 35.816 1.00 31.19 516 PHE A O 1
ATOM 4234 N N . LEU A 1 517 ? -10.525 -41.877 34.091 1.00 27.91 517 LEU A N 1
ATOM 4235 C CA . LEU A 1 517 ? -9.425 -42.418 33.254 1.00 27.91 517 LEU A CA 1
ATOM 4236 C C . LEU A 1 517 ? -9.796 -43.553 32.262 1.00 27.91 517 LEU A C 1
ATOM 4238 O O . LEU A 1 517 ? -9.601 -44.722 32.578 1.00 27.91 517 LEU A O 1
ATOM 4242 N N . GLN A 1 518 ? -10.197 -43.205 31.024 1.00 27.56 518 GLN A N 1
ATOM 4243 C CA . GLN A 1 518 ? -9.490 -43.559 29.760 1.00 27.56 518 GLN A CA 1
ATOM 4244 C C . GLN A 1 518 ? -10.293 -43.207 28.480 1.00 27.56 518 GLN A C 1
ATOM 4246 O O . GLN A 1 518 ? -11.486 -43.471 28.411 1.00 27.56 518 GLN A O 1
ATOM 4251 N N . GLY A 1 519 ? -9.594 -42.685 27.454 1.00 24.06 519 GLY A N 1
ATOM 4252 C CA . GLY A 1 519 ? -10.091 -42.433 26.083 1.00 24.06 519 GLY A CA 1
ATOM 4253 C C . GLY A 1 519 ? -10.877 -41.119 25.915 1.00 24.06 519 GLY A C 1
ATOM 4254 O O . GLY A 1 519 ? -11.893 -40.933 26.568 1.00 24.06 519 GLY A O 1
ATOM 4255 N N . VAL A 1 520 ? -10.496 -40.133 25.092 1.00 33.72 520 VAL A N 1
ATOM 4256 C CA . VAL A 1 520 ? -9.476 -40.056 24.021 1.00 33.72 520 VAL A CA 1
ATOM 4257 C C . VAL A 1 520 ? -9.650 -41.107 22.921 1.00 33.72 520 VAL A C 1
ATOM 4259 O O . VAL A 1 520 ? -8.900 -42.079 22.874 1.00 33.72 520 VAL A O 1
ATOM 4262 N N . VAL A 1 521 ? -10.616 -40.848 22.033 1.00 34.50 521 VAL A N 1
ATOM 4263 C CA . VAL A 1 521 ? -10.474 -40.877 20.561 1.00 34.50 521 VAL A CA 1
ATOM 4264 C C . VAL A 1 521 ? -11.244 -39.672 20.021 1.00 34.50 521 VAL A C 1
ATOM 4266 O O . VAL A 1 521 ? -12.355 -39.440 20.545 1.00 34.50 521 VAL A O 1
#

Organism: NCBI:txid334625

Foldseek 3Di:
DDDDDDFQFDQAAPPFGKGWGKDKDWDPPDFCVVDPDDDPDWDDCPVPDDDLFKDWDDKGKDKDWDDDPVDPTTTIMIMIITIITTDCPLCCLQPVLLLVLLVVQLVLLVLDDLPDPLSLQSLVLSLVLLVVSLVLVCVVQDDDRPHDYPSNVVSVVVSVVSVVVNVVSVVVVVVVPDDDDDDDDDDDDDDDDDWDKDKDKDFDQVQADDCVVVVNDFKDWDWPVVDDDFQKAFSQFPCRPCQVVQFPGDTWMAGNRRMIIDITIGDTHGDAQAAQAAPPFGKGWGKTKIFGPPDFCVRDPDDDDDPPPVDDDQDPFKDFPDKDKDKDFDDDPVDPTTTIIIMIITIIGTDCVVCCVVPVVLLVVLVVLQVVLVVDDLLDSVSSVSLSVSLSSLSVSSSVVCVPPPSRGPHDYPSSVVSSVVSSVSSVSSVVSSVVSSVVVDPDDDDPVVCVVPPPDPVPDPDPDDDDDDDDDDDDDDDDDDDDDDDDDDDDDDDDDDDDDDDDDDDDDDDPPPPDDDDDD

Mean predicted aligned error: 16.94 Å

InterPro domains:
  IPR006201 Neurotransmitter-gated ion-channel [PR00252] (193-209)
  IPR006201 Neurotransmitter-gated ion-channel [PR00252] (226-237)
  IPR006201 Neurotransmitter-gated ion-channel [PR00252] (272-286)
  IPR006201 Neurotransmitter-gated ion-channel [PR00252] (346-358)
  IPR006201 Neurotransmitter-gated ion-channel [PTHR18945] (195-443)
  IPR006202 Neurotransmitter-gated ion-channel ligand-binding domain [PF02931] (2-88)
  IPR006202 Neurotransmitter-gated ion-channel ligand-binding domain [PF02931] (197-352)
  IPR036719 Neurotransmitter-gated ion-channel transmembrane domain superfamily [SSF90112] (89-180)
  IPR036734 Neurotransmitter-gated ion-channel ligand-binding domain superfamily [G3DSA:2.70.170.10] (1-93)
  IPR036734 Neurotransmitter-gated ion-channel ligand-binding domain superfamily [G3DSA:2.70.170.10] (197-357)
  IPR036734 Neurotransmitter-gated ion-channel ligand-binding domain superfamily [SSF63712] (2-87)
  IPR036734 Neurotransmitter-gated ion-channel ligand-binding domain superfamily [SSF63712] (198-351)
  IPR038050 Neuronal acetylcholine receptor [G3DSA:1.20.58.390] (94-196)
  IPR038050 Neuronal acetylcholine receptor [G3DSA:1.20.58.390] (358-467)

Radius of gyration: 39.23 Å; Cα contacts (8 Å, |Δi|>4): 635; chains: 1; bounding box: 98×96×123 Å